Protein AF-A0A2T6MCE0-F1 (afdb_monomer)

Mean predicted aligned error: 8.36 Å

Structure (mmCIF, N/CA/C/O backbone):
data_AF-A0A2T6MCE0-F1
#
_entry.id   AF-A0A2T6MCE0-F1
#
loop_
_atom_site.group_PDB
_atom_site.id
_atom_site.type_symbol
_atom_site.label_atom_id
_atom_site.label_alt_id
_atom_site.label_comp_id
_atom_site.label_asym_id
_atom_site.label_entity_id
_atom_site.label_seq_id
_atom_site.pdbx_PDB_ins_code
_atom_site.Cartn_x
_atom_site.Cartn_y
_atom_site.Cartn_z
_atom_site.occupancy
_atom_site.B_iso_or_equiv
_atom_site.auth_seq_id
_atom_site.auth_comp_id
_atom_site.auth_asym_id
_atom_site.auth_atom_id
_atom_site.pdbx_PDB_model_num
ATOM 1 N N . MET A 1 1 ? -5.226 -22.718 -24.238 1.00 35.09 1 MET A N 1
ATOM 2 C CA . MET A 1 1 ? -4.477 -21.749 -25.067 1.00 35.09 1 MET A CA 1
ATOM 3 C C . MET A 1 1 ? -2.998 -21.924 -24.776 1.00 35.09 1 MET A C 1
ATOM 5 O O . MET A 1 1 ? -2.597 -21.683 -23.645 1.00 35.09 1 MET A O 1
ATOM 9 N N . GLN A 1 2 ? -2.206 -22.393 -25.744 1.00 38.69 2 GLN A N 1
ATOM 10 C CA . GLN A 1 2 ? -0.746 -22.316 -25.640 1.00 38.69 2 GLN A CA 1
ATOM 11 C C . GLN A 1 2 ? -0.359 -20.838 -25.587 1.00 38.69 2 GLN A C 1
ATOM 13 O O . GLN A 1 2 ? -0.791 -20.054 -26.432 1.00 38.69 2 GLN A O 1
ATOM 18 N N . ARG A 1 3 ? 0.395 -20.448 -24.558 1.00 55.00 3 ARG A N 1
ATOM 19 C CA . ARG A 1 3 ? 0.930 -19.091 -24.440 1.00 55.00 3 ARG A CA 1
ATOM 20 C C . ARG A 1 3 ? 1.970 -18.915 -25.546 1.00 55.00 3 ARG A C 1
ATOM 22 O O . ARG A 1 3 ? 2.993 -19.591 -25.532 1.00 55.00 3 ARG A O 1
ATOM 29 N N . GLN A 1 4 ? 1.655 -18.085 -26.535 1.00 57.06 4 GLN A N 1
ATOM 30 C CA . GLN A 1 4 ? 2.555 -17.753 -27.638 1.00 57.06 4 GLN A CA 1
ATOM 31 C C . GLN A 1 4 ? 3.656 -16.807 -27.133 1.00 57.06 4 GLN A C 1
ATOM 33 O O . GLN A 1 4 ? 3.380 -15.917 -26.331 1.00 57.06 4 GLN A O 1
ATOM 38 N N . GLY A 1 5 ? 4.893 -17.012 -27.583 1.00 62.31 5 GLY A N 1
ATOM 39 C CA . GLY A 1 5 ? 6.051 -16.184 -27.239 1.00 62.31 5 GLY A CA 1
ATOM 40 C C . GLY A 1 5 ? 7.370 -16.872 -27.612 1.00 62.31 5 GLY A C 1
ATOM 41 O O . GLY A 1 5 ? 7.374 -18.090 -27.817 1.00 62.31 5 GLY A O 1
ATOM 42 N N . PRO A 1 6 ? 8.481 -16.124 -27.731 1.00 68.12 6 PRO A N 1
ATOM 43 C CA . PRO A 1 6 ? 9.792 -16.712 -27.981 1.00 68.12 6 PRO A CA 1
ATOM 44 C C . PRO A 1 6 ? 10.207 -17.616 -26.813 1.00 68.12 6 PRO A C 1
ATOM 46 O O . PRO A 1 6 ? 9.872 -17.352 -25.657 1.00 68.12 6 PRO A O 1
ATOM 49 N N . ALA A 1 7 ? 10.952 -18.681 -27.113 1.00 81.69 7 ALA A N 1
ATOM 50 C CA . ALA A 1 7 ? 11.568 -19.495 -26.073 1.00 81.69 7 ALA A CA 1
ATOM 51 C C . ALA A 1 7 ? 12.566 -18.640 -25.280 1.00 81.69 7 ALA A C 1
ATOM 53 O O . ALA A 1 7 ? 13.385 -17.933 -25.867 1.00 81.69 7 ALA A O 1
ATOM 54 N N . CYS A 1 8 ? 12.490 -18.696 -23.953 1.00 87.12 8 CYS A N 1
ATOM 55 C CA . CYS A 1 8 ? 13.341 -17.906 -23.072 1.00 87.12 8 CYS A CA 1
ATOM 56 C C . CYS A 1 8 ? 13.794 -18.718 -21.859 1.00 87.12 8 CYS A C 1
ATOM 58 O O . CYS A 1 8 ? 13.099 -19.639 -21.432 1.00 87.12 8 CYS A O 1
ATOM 60 N N . ARG A 1 9 ? 14.958 -18.384 -21.295 1.00 92.44 9 ARG A N 1
ATOM 61 C CA . ARG A 1 9 ? 15.414 -18.934 -20.014 1.00 92.44 9 ARG A CA 1
ATOM 62 C C . ARG A 1 9 ? 15.293 -17.855 -18.949 1.00 92.44 9 ARG A C 1
ATOM 64 O O . ARG A 1 9 ? 15.846 -16.772 -19.106 1.00 92.44 9 ARG A O 1
ATOM 71 N N . VAL A 1 10 ? 14.581 -18.160 -17.873 1.00 94.25 10 VAL A N 1
ATOM 72 C CA . VAL A 1 10 ? 14.348 -17.253 -16.750 1.00 94.25 10 VAL A CA 1
ATOM 73 C C . VAL A 1 10 ? 15.002 -17.839 -15.507 1.00 94.25 10 VAL A C 1
ATOM 75 O O . VAL A 1 10 ? 14.704 -18.966 -15.121 1.00 94.25 10 VAL A O 1
ATOM 78 N N . THR A 1 11 ? 15.863 -17.067 -14.854 1.00 97.00 11 THR A N 1
ATOM 79 C CA . THR A 1 11 ? 16.417 -17.420 -13.543 1.00 97.00 11 THR A CA 1
ATOM 80 C C . THR A 1 11 ? 15.854 -16.468 -12.498 1.00 97.00 11 THR A C 1
ATOM 82 O O . THR A 1 11 ? 16.031 -15.256 -12.592 1.00 97.00 11 THR A O 1
ATOM 85 N N . LEU A 1 12 ? 15.169 -17.021 -11.501 1.00 96.69 12 LEU A N 1
ATOM 86 C CA . LEU A 1 12 ? 14.625 -16.296 -10.364 1.00 96.69 12 LEU A CA 1
ATOM 87 C C . LEU A 1 12 ? 15.572 -16.463 -9.174 1.00 96.69 12 LEU A C 1
ATOM 89 O O . LEU A 1 12 ? 15.866 -17.584 -8.757 1.00 96.69 12 LEU A O 1
ATOM 93 N N . LEU A 1 13 ? 16.025 -15.343 -8.616 1.00 96.50 13 LEU A N 1
ATOM 94 C CA . LEU A 1 13 ? 16.853 -15.301 -7.411 1.00 96.50 13 LEU A CA 1
ATOM 95 C C . LEU A 1 13 ? 16.008 -14.733 -6.265 1.00 96.50 13 LEU A C 1
ATOM 97 O O . LEU A 1 13 ? 15.599 -13.576 -6.308 1.00 96.50 13 LEU A O 1
ATOM 101 N N . GLU A 1 14 ? 15.721 -15.561 -5.263 1.00 93.50 14 GLU A N 1
ATOM 102 C CA . GLU A 1 14 ? 14.901 -15.217 -4.100 1.00 93.50 14 GLU A CA 1
ATOM 103 C C . GLU A 1 14 ? 15.750 -15.308 -2.828 1.00 93.50 14 GLU A C 1
ATOM 105 O O . GLU A 1 14 ? 16.283 -16.371 -2.494 1.00 93.50 14 GLU A O 1
ATOM 110 N N . ALA A 1 15 ? 15.853 -14.202 -2.090 1.00 91.50 15 ALA A N 1
ATOM 111 C CA . ALA A 1 15 ? 16.626 -14.137 -0.851 1.00 91.50 15 ALA A CA 1
ATOM 112 C C . ALA A 1 15 ? 16.003 -14.998 0.266 1.00 91.50 15 ALA A C 1
ATOM 114 O O . ALA A 1 15 ? 16.705 -15.555 1.113 1.00 91.50 15 ALA A O 1
ATOM 115 N N . GLY A 1 16 ? 14.678 -15.134 0.272 1.00 88.44 16 GLY A N 1
ATOM 116 C CA . GLY A 1 16 ? 13.922 -15.970 1.191 1.00 88.44 16 GLY A CA 1
ATOM 117 C C . GLY A 1 16 ? 13.887 -17.457 0.819 1.00 88.44 16 GLY A C 1
ATOM 118 O O . GLY A 1 16 ? 14.383 -17.911 -0.208 1.00 88.44 16 GLY A O 1
ATOM 119 N N . GLY A 1 17 ? 13.259 -18.245 1.695 1.00 88.44 17 GLY A N 1
ATOM 120 C CA . GLY A 1 17 ? 12.975 -19.670 1.457 1.00 88.44 17 GLY A CA 1
ATOM 121 C C . GLY A 1 17 ? 11.543 -19.954 0.991 1.00 88.44 17 GLY A C 1
ATOM 122 O O . GLY A 1 17 ? 11.166 -21.113 0.857 1.00 88.44 17 GLY A O 1
ATOM 123 N N . GLN A 1 18 ? 10.714 -18.919 0.829 1.00 87.25 18 GLN A N 1
ATOM 124 C CA . GLN A 1 18 ? 9.291 -19.030 0.493 1.00 87.25 18 GLN A CA 1
ATOM 125 C C . GLN A 1 18 ? 8.974 -18.106 -0.693 1.00 87.25 18 GLN A C 1
ATOM 127 O O . GLN A 1 18 ? 8.510 -16.985 -0.478 1.00 87.25 18 GLN A O 1
ATOM 132 N N . PRO A 1 19 ? 9.260 -18.549 -1.929 1.00 91.75 19 PRO A N 1
ATOM 133 C CA . PRO A 1 19 ? 9.075 -17.744 -3.132 1.00 91.75 19 PRO A CA 1
ATOM 134 C C . PRO A 1 19 ? 7.589 -17.444 -3.387 1.00 91.75 19 PRO A C 1
ATOM 136 O O . PRO A 1 19 ? 6.697 -18.169 -2.936 1.00 91.75 19 PRO A O 1
ATOM 139 N N . GLY A 1 20 ? 7.319 -16.372 -4.130 1.00 90.75 20 GLY A N 1
ATOM 140 C CA . GLY A 1 20 ? 5.986 -16.022 -4.635 1.00 90.75 20 GLY A CA 1
ATOM 141 C C . GLY A 1 20 ? 5.055 -15.332 -3.634 1.00 90.75 20 GLY A C 1
ATOM 142 O O . GLY A 1 20 ? 4.185 -14.584 -4.054 1.00 90.75 20 GLY A O 1
ATOM 143 N N . GLN A 1 21 ? 5.237 -15.512 -2.322 1.00 90.12 21 GLN A N 1
ATOM 144 C CA . GLN A 1 21 ? 4.346 -14.896 -1.325 1.00 90.12 21 GLN A CA 1
ATOM 145 C C . GLN A 1 21 ? 4.614 -13.397 -1.142 1.00 90.12 21 GLN A C 1
ATOM 147 O O . GLN A 1 21 ? 3.687 -12.625 -0.934 1.00 90.12 21 GLN A O 1
ATOM 152 N N . GLY A 1 22 ? 5.881 -12.980 -1.168 1.00 87.19 22 GLY A N 1
ATOM 153 C CA . GLY A 1 22 ? 6.286 -11.631 -0.773 1.00 87.19 22 GLY A CA 1
ATOM 154 C C . GLY A 1 22 ? 6.213 -11.381 0.744 1.00 87.19 22 GLY A C 1
ATOM 155 O O . GLY A 1 22 ? 5.575 -12.105 1.515 1.00 87.19 22 GLY A O 1
ATOM 156 N N . ILE A 1 23 ? 6.899 -10.331 1.201 1.00 83.75 23 ILE A N 1
ATOM 157 C CA . ILE A 1 23 ? 6.971 -9.952 2.625 1.00 83.75 23 ILE A CA 1
ATOM 158 C C . ILE A 1 23 ? 5.585 -9.616 3.222 1.00 83.75 23 ILE A C 1
ATOM 160 O O . ILE A 1 23 ? 5.308 -10.090 4.330 1.00 83.75 23 ILE A O 1
ATOM 164 N N . PRO A 1 24 ? 4.697 -8.862 2.533 1.00 84.19 24 PRO A N 1
ATOM 165 C CA . PRO A 1 24 ? 3.411 -8.446 3.098 1.00 84.19 24 PRO A CA 1
ATOM 166 C C . PRO A 1 24 ? 2.382 -9.564 3.249 1.00 84.19 24 PRO A C 1
ATOM 168 O O . PRO A 1 24 ? 1.471 -9.422 4.058 1.00 84.19 24 PRO A O 1
ATOM 171 N N . PHE A 1 25 ? 2.515 -10.667 2.508 1.00 90.44 25 PHE A N 1
ATOM 172 C CA . PHE A 1 25 ? 1.480 -11.704 2.425 1.00 90.44 25 PHE A CA 1
ATOM 173 C C . PHE A 1 25 ? 1.902 -13.050 3.012 1.00 90.44 25 PHE A C 1
ATOM 175 O O . PHE A 1 25 ? 1.093 -13.971 3.081 1.00 90.44 25 PHE A O 1
ATOM 182 N N . ASN A 1 26 ? 3.147 -13.194 3.467 1.00 87.00 26 ASN A N 1
ATOM 183 C CA . ASN A 1 26 ? 3.583 -14.458 4.050 1.00 87.00 26 ASN A CA 1
ATOM 184 C C . ASN A 1 26 ? 2.941 -14.723 5.427 1.00 87.00 26 ASN A C 1
ATOM 186 O O . ASN A 1 26 ? 2.604 -13.807 6.185 1.00 87.00 26 ASN A O 1
ATOM 190 N N . ALA A 1 27 ? 2.818 -16.004 5.778 1.00 84.69 27 ALA A N 1
ATOM 191 C CA . ALA A 1 27 ? 2.230 -16.440 7.048 1.00 84.69 27 ALA A CA 1
ATOM 192 C C . ALA A 1 27 ? 3.133 -16.191 8.274 1.00 84.69 27 ALA A C 1
ATOM 194 O O . ALA A 1 27 ? 2.668 -16.272 9.407 1.00 84.69 27 ALA A O 1
ATOM 195 N N . ARG A 1 28 ? 4.423 -15.871 8.083 1.00 82.94 28 ARG A N 1
ATOM 196 C CA . ARG A 1 28 ? 5.316 -15.497 9.199 1.00 82.94 28 ARG A CA 1
ATOM 197 C C . ARG A 1 28 ? 4.930 -14.137 9.770 1.00 82.94 28 ARG 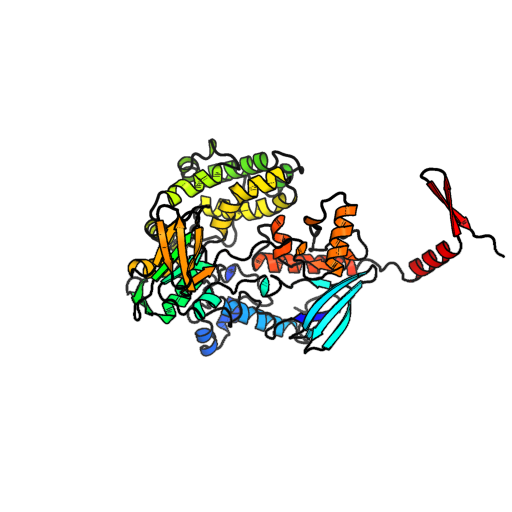A C 1
ATOM 199 O O . ARG A 1 28 ? 4.997 -13.930 10.978 1.00 82.94 28 ARG A O 1
ATOM 206 N N . ASN A 1 29 ? 4.484 -13.237 8.899 1.00 82.88 29 ASN A N 1
ATOM 207 C CA . ASN A 1 29 ? 4.130 -11.874 9.255 1.00 82.88 29 ASN A CA 1
ATOM 208 C C . ASN A 1 29 ? 2.627 -11.685 9.496 1.00 82.88 29 ASN A C 1
ATOM 210 O O . ASN A 1 29 ? 2.245 -10.739 10.177 1.00 82.88 29 ASN A O 1
ATOM 214 N N . ASN A 1 30 ? 1.770 -12.602 9.032 1.00 86.81 30 ASN A N 1
ATOM 215 C CA . ASN A 1 30 ? 0.317 -12.412 9.047 1.00 86.81 30 ASN A CA 1
ATOM 216 C C . ASN A 1 30 ? -0.453 -13.578 9.674 1.00 86.81 30 ASN A C 1
ATOM 218 O O . ASN A 1 30 ? -0.137 -14.737 9.421 1.00 86.81 30 ASN A O 1
ATOM 222 N N . GLY A 1 31 ? -1.497 -13.253 10.440 1.00 86.50 31 GLY A N 1
ATOM 223 C CA . GLY A 1 31 ? -2.489 -14.202 10.941 1.00 86.50 31 GLY A CA 1
ATOM 224 C C . GLY A 1 31 ? -3.695 -14.298 10.001 1.00 86.50 31 GLY A C 1
ATOM 225 O O . GLY A 1 31 ? -3.914 -13.415 9.173 1.00 86.50 31 GLY A O 1
ATOM 226 N N . ALA A 1 32 ? -4.496 -15.362 10.127 1.00 90.56 32 ALA A N 1
ATOM 227 C CA . ALA A 1 32 ? -5.672 -15.594 9.270 1.00 90.56 32 ALA A CA 1
ATOM 228 C C . ALA A 1 32 ? -6.774 -14.531 9.447 1.00 90.56 32 ALA A C 1
ATOM 230 O O . ALA A 1 32 ? -7.700 -14.440 8.652 1.00 90.56 32 ALA A O 1
ATOM 231 N N . HIS A 1 33 ? -6.670 -13.715 10.494 1.00 91.88 33 HIS A N 1
ATOM 232 C CA . HIS A 1 33 ? -7.585 -12.624 10.797 1.00 91.88 33 HIS A CA 1
ATOM 233 C C . HIS A 1 33 ? -7.156 -11.280 10.178 1.00 91.88 33 HIS A C 1
ATOM 235 O O . HIS A 1 33 ? -7.951 -10.342 10.213 1.00 91.88 33 HIS A O 1
ATOM 241 N N . LEU A 1 34 ? -5.944 -11.164 9.616 1.00 93.69 34 LEU A N 1
ATOM 242 C CA . LEU A 1 34 ? -5.432 -9.922 9.025 1.00 93.69 34 LEU A CA 1
ATOM 243 C C . LEU A 1 34 ? -5.820 -9.831 7.550 1.00 93.69 34 LEU A C 1
ATOM 245 O O . LEU A 1 34 ? -5.324 -10.594 6.717 1.00 93.69 34 LEU A O 1
ATOM 249 N N . LEU A 1 35 ? -6.720 -8.902 7.237 1.00 94.88 35 LEU A N 1
ATOM 250 C CA . LEU A 1 35 ? -7.297 -8.735 5.906 1.00 94.88 35 LEU A CA 1
ATOM 251 C C . LEU A 1 35 ? -6.397 -7.886 5.003 1.00 94.88 35 LEU A C 1
ATOM 253 O O . LEU A 1 35 ? -5.731 -6.951 5.451 1.00 94.88 35 LEU A O 1
ATOM 257 N N . ALA A 1 36 ? -6.383 -8.203 3.713 1.00 93.31 36 ALA A N 1
ATOM 258 C CA . ALA A 1 36 ? -5.883 -7.283 2.702 1.00 93.31 36 ALA A CA 1
ATOM 259 C C . ALA A 1 36 ? -6.937 -6.199 2.418 1.00 93.31 36 ALA A C 1
ATOM 261 O O . ALA A 1 36 ? -8.131 -6.450 2.552 1.00 93.31 36 ALA A O 1
ATOM 262 N N . ASN A 1 37 ? -6.508 -5.005 2.012 1.00 91.19 37 ASN A N 1
ATOM 263 C CA . ASN A 1 37 ? -7.374 -3.942 1.486 1.00 91.19 37 ASN A CA 1
ATOM 264 C C . ASN A 1 37 ? -7.508 -4.045 -0.039 1.00 91.19 37 ASN A C 1
ATOM 266 O O . ASN A 1 37 ? -7.235 -3.091 -0.757 1.00 91.19 37 ASN A O 1
ATOM 270 N N . ILE A 1 38 ? -7.849 -5.233 -0.527 1.00 90.69 38 ILE A N 1
ATOM 271 C CA . ILE A 1 38 ? -8.197 -5.461 -1.928 1.00 90.69 38 ILE A CA 1
ATOM 272 C C . ILE A 1 38 ? -9.208 -6.603 -1.985 1.00 90.69 38 ILE A C 1
ATOM 274 O O . ILE A 1 38 ? -8.984 -7.662 -1.381 1.00 90.69 38 ILE A O 1
ATOM 278 N N . ALA A 1 39 ? -10.334 -6.378 -2.653 1.00 91.81 39 ALA A N 1
ATOM 279 C CA . ALA A 1 39 ? -11.349 -7.398 -2.838 1.00 91.81 39 ALA A CA 1
ATOM 280 C C . ALA A 1 39 ? -10.941 -8.385 -3.942 1.00 91.81 39 ALA A C 1
ATOM 282 O O . ALA A 1 39 ? -10.122 -8.090 -4.816 1.00 91.81 39 ALA A O 1
ATOM 283 N N . GLY A 1 40 ? -11.527 -9.583 -3.915 1.00 92.31 40 GLY A N 1
ATOM 284 C CA . GLY A 1 40 ? -11.206 -10.649 -4.870 1.00 92.31 40 GLY A CA 1
ATOM 285 C C . GLY A 1 40 ? -11.347 -10.242 -6.344 1.00 92.31 40 GLY A C 1
ATOM 286 O O . GLY A 1 40 ? -10.505 -10.617 -7.159 1.00 92.31 40 GLY A O 1
ATOM 287 N N . PHE A 1 41 ? -12.368 -9.446 -6.676 1.00 91.75 41 PHE A N 1
ATOM 288 C CA . PHE A 1 41 ? -12.667 -8.991 -8.038 1.00 91.75 41 PHE A CA 1
ATOM 289 C C . PHE A 1 41 ? -11.681 -7.946 -8.568 1.00 91.75 41 PHE A C 1
ATOM 291 O O . PHE A 1 41 ? -11.495 -7.845 -9.778 1.00 91.75 41 PHE A O 1
ATOM 298 N N . GLU A 1 42 ? -11.042 -7.186 -7.677 1.00 90.69 42 GLU A N 1
ATOM 299 C CA . GLU A 1 42 ? -10.059 -6.162 -8.040 1.00 90.69 42 GLU A CA 1
ATOM 300 C C . GLU A 1 42 ? -8.703 -6.784 -8.389 1.00 90.69 42 GLU A C 1
ATOM 302 O O . GLU A 1 42 ? -7.895 -6.185 -9.102 1.00 90.69 42 GLU A O 1
ATOM 307 N N . LEU A 1 43 ? -8.428 -7.991 -7.882 1.00 92.62 43 LEU A N 1
ATOM 308 C CA . LEU A 1 43 ? -7.131 -8.627 -8.042 1.00 92.62 43 LEU A CA 1
ATOM 309 C C . LEU A 1 43 ? -6.935 -9.150 -9.476 1.00 92.62 43 LEU A C 1
ATOM 311 O O . LEU A 1 43 ? -7.663 -10.054 -9.901 1.00 92.62 43 LEU A O 1
ATOM 315 N N . PRO A 1 44 ? -5.903 -8.690 -10.214 1.00 93.50 44 PRO A N 1
ATOM 316 C CA . PRO A 1 44 ? -5.631 -9.223 -11.540 1.00 93.50 44 PRO A CA 1
ATOM 317 C C . PRO A 1 44 ? -5.303 -10.722 -11.476 1.00 93.50 44 PRO A C 1
ATOM 319 O O . PRO A 1 44 ? -4.435 -11.125 -10.693 1.00 93.50 44 PRO A O 1
ATOM 322 N N . PRO A 1 45 ? -5.936 -11.562 -12.314 1.00 94.12 45 PRO A N 1
ATOM 323 C CA . PRO A 1 45 ? -5.694 -12.994 -12.287 1.00 94.12 45 PRO A CA 1
ATOM 324 C C . PRO A 1 45 ? -4.302 -13.339 -12.822 1.00 94.12 45 PRO A C 1
ATOM 326 O O . PRO A 1 45 ? -3.881 -12.876 -13.884 1.00 94.12 45 PRO A O 1
ATOM 329 N N . VAL A 1 46 ? -3.621 -14.247 -12.130 1.00 92.94 46 VAL A N 1
ATOM 330 C CA . VAL A 1 46 ? -2.417 -14.933 -12.603 1.00 92.94 46 VAL A CA 1
ATOM 331 C C . VAL A 1 46 ? -2.814 -16.358 -12.981 1.00 92.94 46 VAL A C 1
ATOM 333 O O . VAL A 1 46 ? -2.817 -17.265 -12.157 1.00 92.94 46 VAL A O 1
ATOM 336 N N . GLY A 1 47 ? -3.220 -16.553 -14.237 1.00 90.69 47 GLY A N 1
ATOM 337 C CA . GLY A 1 47 ? -3.728 -17.834 -14.748 1.00 90.69 47 GLY A CA 1
ATOM 338 C C . GLY A 1 47 ? -5.178 -18.147 -14.350 1.00 90.69 47 GLY A C 1
ATOM 339 O O .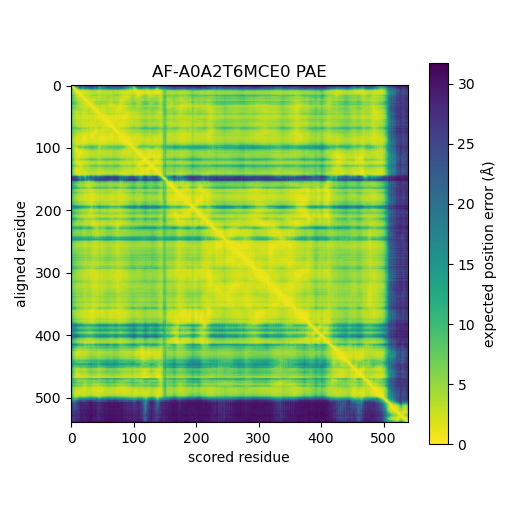 GLY A 1 47 ? -5.981 -18.456 -15.222 1.00 90.69 47 GLY A O 1
ATOM 340 N N . GLU A 1 48 ? -5.524 -18.028 -13.067 1.00 94.69 48 GLU A N 1
ATOM 341 C CA . GLU A 1 48 ? -6.897 -18.117 -12.534 1.00 94.69 48 GLU A CA 1
ATOM 342 C C . GLU A 1 48 ? -7.183 -16.949 -11.573 1.00 94.69 48 GLU A C 1
ATOM 344 O O . GLU A 1 48 ? -6.248 -16.306 -11.095 1.00 94.69 48 GLU A O 1
ATOM 349 N N . THR A 1 49 ? -8.452 -16.670 -11.256 1.00 96.12 49 THR A N 1
ATOM 350 C CA . THR A 1 49 ? -8.819 -15.651 -10.250 1.00 96.12 49 THR A CA 1
ATOM 351 C C . THR A 1 49 ? -8.549 -16.139 -8.822 1.00 96.12 49 THR A C 1
ATOM 353 O O . THR A 1 49 ? -8.498 -17.348 -8.569 1.00 96.12 49 THR A O 1
ATOM 356 N N . LEU A 1 50 ? -8.418 -15.211 -7.863 1.00 96.31 50 LEU A N 1
ATOM 357 C CA . LEU A 1 50 ? -8.264 -15.552 -6.442 1.00 96.31 50 LEU A CA 1
ATOM 358 C C . LEU A 1 50 ? -9.449 -16.379 -5.926 1.00 96.31 50 LEU A C 1
ATOM 360 O O . LEU A 1 50 ? -9.244 -17.384 -5.251 1.00 96.31 50 LEU A O 1
ATOM 364 N N . ASN A 1 51 ? -10.678 -15.998 -6.278 1.00 96.62 51 ASN A N 1
ATOM 365 C CA . ASN A 1 51 ? -11.887 -16.721 -5.882 1.00 96.62 51 ASN A CA 1
ATOM 366 C C . ASN A 1 51 ? -11.937 -18.136 -6.467 1.00 96.62 51 ASN A C 1
ATOM 368 O O . ASN A 1 51 ? -12.202 -19.088 -5.735 1.00 96.62 51 ASN A O 1
ATOM 372 N N . ALA A 1 52 ? -11.622 -18.308 -7.758 1.00 97.00 52 ALA A N 1
ATOM 373 C CA . ALA A 1 52 ? -11.560 -19.633 -8.379 1.00 97.00 52 ALA A CA 1
ATOM 374 C C . ALA A 1 52 ? -10.520 -20.523 -7.684 1.00 97.00 52 ALA A C 1
ATOM 376 O O . ALA A 1 52 ? -10.815 -21.670 -7.334 1.00 97.00 52 ALA A O 1
ATOM 377 N N . TRP A 1 53 ? -9.341 -19.961 -7.394 1.00 97.38 53 TRP A N 1
ATOM 378 C CA . TRP A 1 53 ? -8.322 -20.633 -6.598 1.00 97.38 53 TRP A CA 1
ATOM 379 C C . TRP A 1 53 ? -8.838 -20.987 -5.200 1.00 97.38 53 TRP A C 1
ATOM 381 O O . TRP A 1 53 ? -8.653 -22.120 -4.766 1.00 97.38 53 TRP A O 1
ATOM 391 N N . ALA A 1 54 ? -9.495 -20.069 -4.493 1.00 97.06 54 ALA A N 1
ATOM 392 C CA . ALA A 1 54 ? -9.961 -20.284 -3.127 1.00 97.06 54 ALA A CA 1
ATOM 393 C C . ALA A 1 54 ? -11.041 -21.376 -3.053 1.00 97.06 54 ALA A C 1
ATOM 395 O O . ALA A 1 54 ? -10.974 -22.256 -2.190 1.00 97.06 54 ALA A O 1
ATOM 396 N N . MET A 1 55 ? -11.992 -21.372 -3.994 1.00 96.44 55 MET A N 1
ATOM 397 C CA . MET A 1 55 ? -13.093 -22.340 -4.054 1.00 96.44 55 MET A CA 1
ATOM 398 C C . MET A 1 55 ? -12.609 -23.780 -4.243 1.00 96.44 55 MET A C 1
ATOM 400 O O . MET A 1 55 ? -13.170 -24.688 -3.638 1.00 96.44 55 MET A O 1
ATOM 404 N N . ARG A 1 56 ? -11.545 -24.004 -5.025 1.00 96.12 56 ARG A N 1
ATOM 405 C CA . ARG A 1 56 ? -10.995 -25.355 -5.248 1.00 96.12 56 ARG A CA 1
ATOM 406 C C . ARG A 1 56 ? -1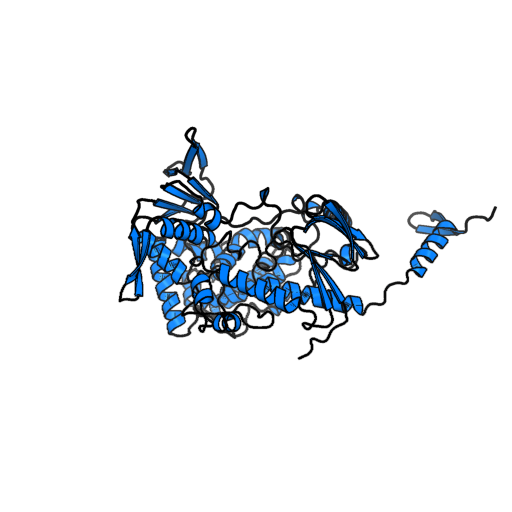0.084 -25.864 -4.124 1.00 96.12 56 ARG A C 1
ATOM 408 O O . ARG A 1 56 ? -9.593 -26.989 -4.213 1.00 96.12 56 ARG A O 1
ATOM 415 N N . GLN A 1 57 ? -9.782 -25.051 -3.108 1.00 97.06 57 GLN A N 1
ATOM 416 C CA . GLN A 1 57 ? -8.979 -25.510 -1.972 1.00 97.06 57 GLN A CA 1
ATOM 417 C C . GLN A 1 57 ? -9.775 -26.481 -1.098 1.00 97.06 57 GLN A C 1
ATOM 419 O O . GLN A 1 57 ? -10.993 -26.385 -0.986 1.00 97.06 57 GLN A O 1
ATOM 424 N N . SER A 1 58 ? -9.079 -27.399 -0.424 1.00 96.75 58 SER A N 1
ATOM 425 C CA . SER A 1 58 ? -9.737 -28.294 0.530 1.00 96.75 58 SER A CA 1
ATOM 426 C C . SER A 1 58 ? -10.370 -27.499 1.684 1.00 96.75 58 SER A C 1
ATOM 428 O O . SER A 1 58 ? -9.799 -26.480 2.091 1.00 96.75 58 SER A O 1
ATOM 430 N N . PRO A 1 59 ? -11.473 -27.978 2.294 1.00 95.94 59 PRO A N 1
ATOM 431 C CA . PRO A 1 59 ? -12.106 -27.295 3.427 1.00 95.94 59 PRO A CA 1
ATOM 432 C C . PRO A 1 59 ? -11.124 -26.973 4.564 1.00 95.94 59 PRO A C 1
ATOM 434 O O . PRO A 1 59 ? -11.145 -25.885 5.134 1.00 95.94 59 PRO A O 1
ATOM 437 N N . ARG A 1 60 ? -10.177 -27.884 4.836 1.00 96.44 60 ARG A N 1
ATOM 438 C CA . ARG A 1 60 ? -9.109 -27.672 5.824 1.00 96.44 60 ARG A CA 1
ATOM 439 C C . ARG A 1 60 ? -8.192 -26.500 5.456 1.00 96.44 60 ARG A C 1
ATOM 441 O O . ARG A 1 60 ? -7.838 -25.717 6.334 1.00 96.44 60 ARG A O 1
ATOM 448 N N . ARG A 1 61 ? -7.785 -26.378 4.186 1.00 95.69 61 ARG A N 1
ATOM 449 C CA . ARG A 1 61 ? -6.926 -25.273 3.728 1.00 95.69 61 ARG A CA 1
ATOM 450 C C . ARG A 1 61 ? -7.702 -23.956 3.697 1.00 95.69 61 ARG A C 1
ATOM 452 O O . ARG A 1 61 ? -7.143 -22.938 4.084 1.00 95.69 61 ARG A O 1
ATOM 459 N N . GLN A 1 62 ? -8.985 -23.983 3.329 1.00 95.69 62 GLN A N 1
ATOM 460 C CA . GLN A 1 62 ? -9.851 -22.804 3.401 1.00 95.69 62 GLN A CA 1
ATOM 461 C C . GLN A 1 62 ? -9.976 -22.272 4.833 1.00 95.69 62 GLN A C 1
ATOM 463 O O . GLN A 1 62 ? -9.808 -21.075 5.056 1.00 95.69 62 GLN A O 1
ATOM 468 N N . ALA A 1 63 ? -10.203 -23.156 5.809 1.00 94.31 63 ALA A N 1
ATOM 469 C CA . ALA A 1 63 ? -10.259 -22.784 7.221 1.00 94.31 63 ALA A CA 1
ATOM 470 C C . ALA A 1 63 ? -8.918 -22.218 7.720 1.00 94.31 63 ALA A C 1
ATOM 472 O O . ALA A 1 63 ? -8.893 -21.156 8.335 1.00 94.31 63 ALA A O 1
ATOM 473 N N . ALA A 1 64 ? -7.797 -22.875 7.398 1.00 94.25 64 ALA A N 1
ATOM 474 C CA . ALA A 1 64 ? -6.464 -22.422 7.807 1.00 94.25 64 ALA A CA 1
ATOM 475 C C . ALA A 1 64 ? -6.088 -21.041 7.242 1.00 94.25 64 ALA A C 1
ATOM 477 O O . ALA A 1 64 ? -5.366 -20.291 7.892 1.00 94.25 64 ALA A O 1
ATOM 478 N N . LEU A 1 65 ? -6.575 -20.712 6.043 1.00 94.19 65 LEU A N 1
ATOM 479 C CA . LEU A 1 65 ? -6.334 -19.427 5.385 1.00 94.19 65 LEU A CA 1
ATOM 480 C C . LEU A 1 65 ? -7.361 -18.348 5.746 1.00 94.19 65 LEU A C 1
ATOM 482 O O . LEU A 1 65 ? -7.204 -17.217 5.300 1.00 94.19 65 LEU A O 1
ATOM 486 N N . GLY A 1 66 ? -8.409 -18.686 6.506 1.00 93.25 66 GLY A N 1
ATOM 487 C CA . GLY A 1 66 ? -9.492 -17.762 6.846 1.00 93.25 66 GLY A CA 1
ATOM 488 C C . GLY A 1 66 ? -10.406 -17.398 5.670 1.00 93.25 66 GLY A C 1
ATOM 489 O O . GLY A 1 66 ? -10.977 -16.317 5.667 1.00 93.25 66 GLY A O 1
ATOM 490 N N . VAL A 1 67 ? -10.538 -18.277 4.667 1.00 94.69 67 VAL A N 1
ATOM 491 C CA . VAL A 1 67 ? -11.368 -18.042 3.461 1.00 94.69 67 VAL A CA 1
ATOM 492 C C . VAL A 1 67 ? -12.628 -18.912 3.409 1.00 94.69 67 VAL A C 1
ATOM 494 O O . VAL A 1 67 ? -13.403 -18.847 2.450 1.00 94.69 67 VAL A O 1
ATOM 497 N N . ALA A 1 68 ? -12.838 -19.752 4.425 1.00 92.50 68 ALA A N 1
ATOM 498 C CA . ALA A 1 68 ? -14.041 -20.566 4.547 1.00 92.50 68 ALA A CA 1
ATOM 499 C C . ALA A 1 68 ? -15.290 -19.669 4.588 1.00 92.50 68 ALA A C 1
ATOM 501 O O . ALA A 1 68 ? -15.325 -18.676 5.308 1.00 92.50 68 ALA A O 1
ATOM 502 N N . GLY A 1 69 ? -16.305 -20.005 3.790 1.00 89.19 69 GLY A N 1
ATOM 503 C CA . GLY A 1 69 ? -17.562 -19.250 3.724 1.00 89.19 69 GLY A CA 1
ATOM 504 C C . GLY A 1 69 ? -17.532 -17.978 2.869 1.00 89.19 69 GLY A C 1
ATOM 505 O O . GLY A 1 69 ? -18.598 -17.508 2.503 1.00 89.19 69 GLY A O 1
ATOM 506 N N . MET A 1 70 ? -16.361 -17.466 2.472 1.00 92.12 70 MET A N 1
ATOM 507 C CA . MET A 1 70 ? -16.247 -16.250 1.640 1.00 92.12 70 MET A CA 1
ATOM 508 C C . MET A 1 70 ? -15.613 -16.480 0.263 1.00 92.12 70 MET A C 1
ATOM 510 O O . MET A 1 70 ? -15.651 -15.600 -0.586 1.00 92.12 70 MET A O 1
ATOM 514 N N . ALA A 1 71 ? -15.063 -17.670 -0.001 1.00 92.69 71 ALA A N 1
ATOM 515 C CA . ALA A 1 71 ? -14.364 -17.970 -1.256 1.00 92.69 71 ALA A CA 1
ATOM 516 C C . ALA A 1 71 ? -15.187 -17.694 -2.535 1.00 92.69 71 ALA A C 1
ATOM 518 O O . ALA A 1 71 ? -14.614 -17.377 -3.577 1.00 92.69 71 ALA A O 1
ATOM 519 N N . HIS A 1 72 ? -16.513 -17.819 -2.455 1.00 94.38 72 HIS A N 1
ATOM 520 C CA . HIS A 1 72 ? -17.437 -17.623 -3.574 1.00 94.38 72 HIS A CA 1
ATOM 521 C C . HIS A 1 72 ? -17.808 -16.154 -3.818 1.00 94.38 72 HIS A C 1
ATOM 523 O O . HIS A 1 72 ? -18.308 -15.841 -4.893 1.00 94.38 72 HIS A O 1
ATOM 529 N N . ASP A 1 73 ? -17.577 -15.271 -2.844 1.00 94.75 73 ASP A N 1
ATOM 530 C CA . ASP A 1 73 ? -17.925 -13.859 -2.947 1.00 94.75 73 ASP A CA 1
ATOM 531 C C . ASP A 1 73 ? -16.770 -13.083 -3.607 1.00 94.75 73 ASP A C 1
ATOM 533 O O . ASP A 1 73 ? -15.699 -12.932 -3.006 1.00 94.75 73 ASP A O 1
ATOM 537 N N . PRO A 1 74 ? -16.941 -12.583 -4.844 1.00 92.88 74 PRO A N 1
ATOM 538 C CA . PRO A 1 74 ? -15.900 -11.825 -5.529 1.00 92.88 74 PRO A CA 1
ATOM 539 C C . PRO A 1 74 ? -15.581 -10.498 -4.822 1.00 92.88 74 PRO A C 1
ATOM 541 O O . PRO A 1 74 ? -14.481 -9.980 -4.984 1.00 92.88 74 PRO A O 1
ATOM 544 N N . ARG A 1 75 ? -16.491 -9.954 -4.006 1.00 93.44 75 ARG A N 1
ATOM 545 C CA . ARG A 1 75 ? -16.293 -8.702 -3.259 1.00 93.44 75 ARG A CA 1
ATOM 546 C C . ARG A 1 75 ? -15.734 -8.917 -1.854 1.00 93.44 75 ARG A C 1
ATOM 548 O O . ARG A 1 75 ? -15.465 -7.944 -1.153 1.00 93.44 75 ARG A O 1
ATOM 555 N N . ALA A 1 76 ? -15.496 -10.165 -1.452 1.00 93.31 76 ALA A N 1
ATOM 556 C CA . ALA A 1 76 ? -14.873 -10.454 -0.172 1.00 93.31 76 ALA A CA 1
ATOM 557 C C . ALA A 1 76 ? -13.425 -9.949 -0.124 1.00 93.31 76 ALA A C 1
ATOM 559 O O . ALA A 1 76 ? -12.650 -10.090 -1.075 1.00 93.31 76 ALA A O 1
ATOM 560 N N . PHE A 1 77 ? -13.050 -9.423 1.040 1.00 95.00 77 PHE A N 1
ATOM 561 C CA . PHE A 1 77 ? -11.673 -9.091 1.381 1.00 95.00 77 PHE A CA 1
ATOM 562 C C . PHE A 1 77 ? -11.003 -10.305 2.014 1.00 95.00 77 PHE A C 1
ATOM 564 O O . PHE A 1 77 ? -11.400 -10.765 3.085 1.00 95.00 77 PHE A O 1
ATOM 571 N N . PHE A 1 78 ? -9.976 -10.826 1.351 1.00 95.31 78 PHE A N 1
ATOM 572 C CA . PHE A 1 78 ? -9.301 -12.048 1.775 1.00 95.31 78 PHE A CA 1
ATOM 573 C C . PHE A 1 78 ? -8.195 -11.747 2.799 1.00 95.31 78 PHE A C 1
ATOM 575 O O . PHE A 1 78 ? -7.546 -10.695 2.729 1.00 95.31 78 PHE A O 1
ATOM 582 N N . PRO A 1 79 ? -7.905 -12.675 3.730 1.00 95.50 79 PRO A N 1
ATOM 583 C CA . PRO A 1 79 ? -6.727 -12.572 4.579 1.00 95.50 79 PRO A CA 1
ATOM 584 C C . PRO A 1 79 ? -5.439 -12.483 3.760 1.00 95.50 79 PRO A C 1
ATOM 586 O O . PRO A 1 79 ? -5.280 -13.174 2.752 1.00 95.50 79 PRO A O 1
ATOM 589 N N . ARG A 1 80 ? -4.462 -11.695 4.218 1.00 94.25 80 ARG A N 1
ATOM 590 C CA . ARG A 1 80 ? -3.181 -11.515 3.509 1.00 94.25 80 ARG A CA 1
ATOM 591 C C . ARG A 1 80 ? -2.464 -12.835 3.239 1.00 94.25 80 ARG A C 1
ATOM 593 O O . ARG A 1 80 ? -1.903 -13.012 2.165 1.00 94.25 80 ARG A O 1
ATOM 600 N N . MET A 1 81 ? -2.539 -13.790 4.167 1.00 93.56 81 MET A N 1
ATOM 601 C CA . MET A 1 81 ? -1.952 -15.119 3.959 1.00 93.56 81 MET A CA 1
ATOM 602 C C . MET A 1 81 ? -2.601 -15.911 2.817 1.00 93.56 81 MET A C 1
ATOM 604 O O . MET A 1 81 ? -1.929 -16.729 2.191 1.00 93.56 81 MET A O 1
ATOM 608 N N . ALA A 1 82 ? -3.881 -15.666 2.518 1.00 95.50 82 ALA A N 1
ATOM 609 C CA . ALA A 1 82 ? -4.559 -16.289 1.389 1.00 95.50 82 ALA A CA 1
ATOM 610 C C . ALA A 1 82 ? -4.005 -15.760 0.062 1.00 95.50 82 ALA A C 1
ATOM 612 O O . ALA A 1 82 ? -3.735 -16.558 -0.830 1.00 95.50 82 ALA A O 1
ATOM 613 N N . LEU A 1 83 ? -3.739 -14.452 -0.034 1.00 96.06 83 LEU A N 1
ATOM 614 C CA . LEU A 1 83 ? -3.069 -13.848 -1.193 1.00 96.06 83 LEU A CA 1
ATOM 615 C C . LEU A 1 83 ? -1.659 -14.424 -1.378 1.00 96.06 83 LEU A C 1
ATOM 617 O O . LEU A 1 83 ? -1.290 -14.807 -2.485 1.00 96.06 83 LEU A O 1
ATOM 621 N N . GLY A 1 84 ? -0.886 -14.551 -0.295 1.00 95.44 84 GLY A N 1
ATOM 622 C CA . GLY A 1 84 ? 0.456 -15.136 -0.352 1.00 95.44 84 GLY A CA 1
ATOM 623 C C . GLY A 1 84 ? 0.429 -16.585 -0.841 1.00 95.44 84 GLY A C 1
ATOM 624 O O . GLY A 1 84 ? 1.177 -16.956 -1.744 1.00 95.44 84 GLY A O 1
ATOM 625 N N . ALA A 1 85 ? -0.475 -17.401 -0.293 1.00 96.00 85 ALA A N 1
ATOM 626 C CA . ALA A 1 85 ? -0.665 -18.783 -0.726 1.00 96.00 85 ALA A CA 1
ATOM 627 C C . ALA A 1 85 ? -1.141 -18.885 -2.186 1.00 96.00 85 ALA A C 1
ATOM 629 O O . ALA A 1 85 ? -0.673 -19.762 -2.910 1.00 96.00 85 ALA A O 1
ATOM 630 N N . TYR A 1 86 ? -2.019 -17.981 -2.629 1.00 97.00 86 TYR A N 1
ATOM 631 C CA . TYR A 1 86 ? -2.442 -17.881 -4.023 1.00 97.00 86 TYR A CA 1
ATOM 632 C C . TYR A 1 86 ? -1.248 -17.629 -4.947 1.00 97.00 86 TYR A C 1
ATOM 634 O O . TYR A 1 86 ? -1.023 -18.415 -5.866 1.00 97.00 86 TYR A O 1
ATOM 642 N N . TYR A 1 87 ? -0.438 -16.600 -4.684 1.00 96.56 87 TYR A N 1
ATOM 643 C CA . TYR A 1 87 ? 0.705 -16.274 -5.539 1.00 96.56 87 TYR A CA 1
ATOM 644 C C . TYR A 1 87 ? 1.798 -17.343 -5.530 1.00 96.56 87 TYR A C 1
ATOM 646 O O . TYR A 1 87 ? 2.378 -17.619 -6.578 1.00 96.56 87 TYR A O 1
ATOM 654 N N . ALA A 1 88 ? 2.048 -17.995 -4.392 1.00 95.75 88 ALA A N 1
ATOM 655 C CA . ALA A 1 88 ? 2.968 -19.128 -4.330 1.00 95.75 88 ALA A CA 1
ATOM 656 C C . ALA A 1 88 ? 2.485 -20.310 -5.191 1.00 95.75 88 ALA A C 1
ATOM 658 O O . ALA A 1 88 ? 3.265 -20.864 -5.967 1.00 95.75 88 ALA A O 1
ATOM 659 N N . ASP A 1 89 ? 1.196 -20.660 -5.110 1.00 96.31 89 ASP A N 1
ATOM 660 C CA . ASP A 1 89 ? 0.604 -21.714 -5.941 1.00 96.31 89 ASP A CA 1
ATOM 661 C C . ASP A 1 89 ? 0.650 -21.340 -7.438 1.00 96.31 89 ASP A C 1
ATOM 663 O O . ASP A 1 89 ? 0.952 -22.195 -8.274 1.00 96.31 89 ASP A O 1
ATOM 667 N N . GLN A 1 90 ? 0.379 -20.075 -7.798 1.00 96.00 90 GLN A N 1
ATOM 668 C CA . GLN A 1 90 ? 0.457 -19.631 -9.196 1.00 96.00 90 GLN A CA 1
ATOM 669 C C . GLN A 1 90 ? 1.893 -19.609 -9.716 1.00 96.00 90 GLN A C 1
ATOM 671 O O . GLN A 1 90 ? 2.125 -20.049 -10.838 1.00 96.00 90 GLN A O 1
ATOM 676 N N . LEU A 1 91 ? 2.868 -19.168 -8.917 1.00 95.38 91 LEU A N 1
ATOM 677 C CA . LEU A 1 91 ? 4.278 -19.230 -9.299 1.00 95.38 91 LEU A CA 1
ATOM 678 C C . LEU A 1 91 ? 4.698 -20.675 -9.588 1.00 95.38 91 LEU A C 1
ATOM 680 O O . LEU A 1 91 ? 5.277 -20.939 -10.638 1.00 95.38 91 LEU A O 1
ATOM 684 N N . GLY A 1 92 ? 4.334 -21.618 -8.712 1.00 94.19 92 GLY A N 1
ATOM 685 C CA . GLY A 1 92 ? 4.613 -23.040 -8.926 1.00 94.19 92 GLY A CA 1
ATOM 686 C C . GLY A 1 92 ? 4.032 -23.565 -10.242 1.00 94.19 92 GLY A C 1
ATOM 687 O O . GLY A 1 92 ? 4.709 -24.279 -10.975 1.00 94.19 92 GLY A O 1
ATOM 688 N N . ARG A 1 93 ? 2.808 -23.151 -10.593 1.00 93.75 93 ARG A N 1
ATOM 689 C CA . ARG A 1 93 ? 2.181 -23.495 -11.881 1.00 93.75 93 ARG A CA 1
ATOM 690 C C . ARG A 1 93 ? 2.884 -22.871 -13.078 1.00 93.75 93 ARG A C 1
ATOM 692 O O . ARG A 1 93 ? 2.988 -23.515 -14.111 1.00 93.75 93 ARG A O 1
ATOM 699 N N . LEU A 1 94 ? 3.336 -21.625 -12.958 1.00 92.38 94 LEU A N 1
ATOM 700 C CA . LEU A 1 94 ? 4.040 -20.906 -14.025 1.00 92.38 94 LEU A CA 1
ATOM 701 C C . LEU A 1 94 ? 5.442 -21.454 -14.290 1.00 92.38 94 LEU A C 1
ATOM 703 O O . LEU A 1 94 ? 5.957 -21.290 -15.390 1.00 92.38 94 LEU A O 1
ATOM 707 N N . MET A 1 95 ? 6.048 -22.079 -13.286 1.00 92.06 95 MET A N 1
ATOM 708 C CA . MET A 1 95 ? 7.363 -22.701 -13.381 1.00 92.06 95 MET A CA 1
ATOM 709 C C . MET A 1 95 ? 7.331 -24.138 -13.911 1.00 92.06 95 MET A C 1
ATOM 711 O O . MET A 1 95 ? 8.389 -24.704 -14.183 1.00 92.06 95 MET A O 1
ATOM 715 N N . ALA A 1 96 ? 6.148 -24.746 -14.031 1.00 91.50 96 ALA A N 1
ATOM 716 C CA . ALA A 1 96 ? 6.027 -26.101 -14.548 1.00 91.50 96 ALA A CA 1
ATOM 717 C C . ALA A 1 96 ? 6.499 -26.161 -16.019 1.00 91.50 96 ALA A C 1
ATOM 719 O O . ALA A 1 96 ? 6.194 -25.239 -16.780 1.00 91.50 96 ALA A O 1
ATOM 720 N N . PRO A 1 97 ? 7.216 -27.217 -16.453 1.00 85.12 97 PRO A N 1
ATOM 721 C CA . PRO A 1 97 ? 7.731 -27.333 -17.825 1.00 85.12 97 PRO A CA 1
ATOM 722 C C . PRO A 1 97 ? 6.664 -27.168 -18.919 1.00 85.12 97 PRO A C 1
ATOM 724 O O . PRO A 1 97 ? 6.946 -26.688 -20.011 1.00 85.12 97 PRO A O 1
ATOM 727 N N . GLU A 1 98 ? 5.427 -27.552 -18.621 1.00 86.94 98 GLU A N 1
ATOM 728 C CA . GLU A 1 98 ? 4.268 -27.466 -19.506 1.00 86.94 98 GLU A CA 1
ATOM 729 C C . GLU A 1 98 ? 3.590 -26.082 -19.541 1.00 86.94 98 GLU A C 1
ATOM 731 O O . GLU A 1 98 ? 2.656 -25.873 -20.319 1.00 86.94 98 GLU A O 1
ATOM 736 N N . ALA A 1 99 ? 4.023 -25.126 -18.709 1.00 84.56 99 ALA A N 1
ATOM 737 C CA . ALA A 1 99 ? 3.356 -23.832 -18.545 1.00 84.56 99 ALA A CA 1
ATOM 738 C C . ALA A 1 99 ? 3.500 -22.900 -19.760 1.00 84.56 99 ALA A C 1
ATOM 740 O O . ALA A 1 99 ? 2.670 -22.004 -19.965 1.00 84.56 99 ALA A O 1
ATOM 741 N N . GLY A 1 100 ? 4.545 -23.087 -20.567 1.00 84.19 100 GLY A N 1
ATOM 742 C CA . GLY A 1 100 ? 4.813 -22.257 -21.732 1.00 84.19 100 GLY A CA 1
ATOM 743 C C . GLY A 1 100 ? 6.177 -22.522 -22.371 1.00 84.19 100 GLY A C 1
ATOM 744 O O . GLY A 1 100 ? 6.880 -23.447 -21.980 1.00 84.19 100 GLY A O 1
ATOM 745 N N . PRO A 1 101 ? 6.563 -21.701 -23.362 1.00 84.06 101 PRO A N 1
ATOM 746 C CA . PRO A 1 101 ? 7.807 -21.874 -24.116 1.00 84.06 101 PRO A CA 1
ATOM 747 C C . PRO A 1 101 ? 9.071 -21.466 -23.341 1.00 84.06 101 PRO A C 1
ATOM 749 O O . PRO A 1 101 ? 10.178 -21.675 -23.834 1.00 84.06 101 PRO A O 1
ATOM 752 N N . CYS A 1 102 ? 8.930 -20.863 -22.158 1.00 87.88 102 CYS A N 1
ATOM 753 C CA . CYS A 1 102 ? 10.059 -20.453 -21.333 1.00 87.88 102 CYS A CA 1
ATOM 754 C C . CYS A 1 102 ? 10.399 -21.501 -20.273 1.00 87.88 102 CYS A C 1
ATOM 756 O O . CYS A 1 102 ? 9.512 -22.060 -19.632 1.00 87.88 102 CYS A O 1
ATOM 758 N N . THR A 1 103 ? 11.692 -21.708 -20.042 1.00 90.75 103 THR A N 1
ATOM 759 C CA . THR A 1 103 ? 12.206 -22.527 -18.944 1.00 90.75 103 THR A CA 1
ATOM 760 C C . THR A 1 103 ? 12.545 -21.632 -17.758 1.00 90.75 103 THR A C 1
ATOM 762 O O . THR A 1 103 ? 13.218 -20.613 -17.917 1.00 90.75 103 THR A O 1
ATOM 765 N N . ALA A 1 104 ? 12.065 -21.990 -16.567 1.00 92.50 104 ALA A N 1
ATOM 766 C CA . ALA A 1 104 ? 12.290 -21.223 -15.347 1.00 92.50 104 ALA A CA 1
ATOM 767 C C . ALA A 1 104 ? 13.111 -22.026 -14.331 1.00 92.50 104 ALA A C 1
ATOM 769 O O . ALA A 1 104 ? 12.798 -23.177 -14.033 1.00 92.50 104 ALA A O 1
ATOM 770 N N . GLU A 1 105 ? 14.137 -21.398 -13.769 1.00 94.81 105 GLU A N 1
ATOM 771 C CA . GLU A 1 105 ? 14.958 -21.923 -12.679 1.00 94.81 105 GLU A CA 1
ATOM 772 C C . GLU A 1 105 ? 14.816 -21.003 -11.464 1.00 94.81 105 GLU A C 1
ATOM 774 O O . GLU A 1 105 ? 14.844 -19.783 -11.607 1.00 94.81 105 GLU A O 1
ATOM 779 N N . LEU A 1 106 ? 14.656 -21.568 -10.266 1.00 95.75 106 LEU A N 1
ATOM 780 C CA . LEU A 1 106 ? 14.520 -20.801 -9.027 1.00 95.75 106 LEU A CA 1
ATOM 781 C C . LEU A 1 106 ? 15.619 -21.167 -8.038 1.00 95.75 106 LEU A C 1
ATOM 783 O O . LEU A 1 106 ? 15.743 -22.318 -7.621 1.00 95.75 106 LEU A O 1
ATOM 787 N N . HIS A 1 107 ? 16.328 -20.145 -7.575 1.00 96.44 107 HIS A N 1
ATOM 788 C CA . HIS A 1 107 ? 17.282 -20.244 -6.484 1.00 96.44 107 HIS A CA 1
ATOM 789 C C . HIS A 1 107 ? 16.705 -19.541 -5.257 1.00 96.44 107 HIS A C 1
ATOM 791 O O . HIS A 1 107 ? 16.617 -18.317 -5.212 1.00 96.44 107 HIS A O 1
ATOM 797 N N . CYS A 1 108 ? 16.321 -20.319 -4.247 1.00 95.19 108 CYS A N 1
ATOM 798 C CA . CYS A 1 108 ? 15.972 -19.790 -2.928 1.00 95.19 108 CYS A CA 1
ATOM 799 C C . CYS A 1 108 ? 17.219 -19.600 -2.061 1.00 95.19 108 CYS A C 1
ATOM 801 O O . CYS A 1 108 ? 18.243 -20.269 -2.260 1.00 95.19 108 CYS A O 1
ATOM 803 N N . HIS A 1 109 ? 17.101 -18.742 -1.046 1.00 94.62 109 HIS A N 1
ATOM 804 C CA . HIS A 1 109 ? 18.222 -18.302 -0.214 1.00 94.62 109 HIS A CA 1
ATOM 805 C C . HIS A 1 109 ? 19.374 -17.706 -1.036 1.00 94.62 109 HIS A C 1
ATOM 807 O O . HIS A 1 109 ? 20.538 -17.865 -0.668 1.00 94.62 109 HIS A O 1
ATOM 813 N N . ALA A 1 110 ? 19.039 -17.081 -2.166 1.00 95.94 110 ALA A N 1
ATOM 814 C CA . ALA A 1 110 ? 19.951 -16.441 -3.098 1.00 95.94 110 ALA A CA 1
ATOM 815 C C . ALA A 1 110 ? 19.791 -14.921 -2.984 1.00 95.94 110 ALA A C 1
ATOM 817 O O . ALA A 1 110 ? 18.894 -14.324 -3.576 1.00 95.94 110 ALA A O 1
ATOM 818 N N . GLU A 1 111 ? 20.648 -14.291 -2.186 1.00 94.25 111 GLU A N 1
ATOM 819 C CA . GLU A 1 111 ? 20.623 -12.845 -1.976 1.00 94.25 111 GLU A CA 1
ATOM 820 C C . GLU A 1 111 ? 21.531 -12.157 -2.996 1.00 94.25 111 GLU A C 1
ATOM 822 O O . GLU A 1 111 ? 22.761 -12.274 -2.920 1.00 94.25 111 GLU A O 1
ATOM 827 N N . VAL A 1 112 ? 20.929 -11.436 -3.945 1.00 95.12 112 VAL A N 1
ATOM 828 C CA . VAL A 1 112 ? 21.661 -10.609 -4.913 1.00 95.12 112 VAL A CA 1
ATOM 829 C C . VAL A 1 112 ? 22.401 -9.503 -4.167 1.00 95.12 112 VAL A C 1
ATOM 831 O O . VAL A 1 112 ? 21.794 -8.718 -3.445 1.00 95.12 112 VAL A O 1
ATOM 834 N N . GLN A 1 113 ? 23.719 -9.466 -4.340 1.00 94.19 113 GLN A N 1
ATOM 835 C CA . GLN A 1 113 ? 24.610 -8.495 -3.710 1.00 94.19 113 GLN A CA 1
ATOM 836 C C . GLN A 1 113 ? 24.878 -7.300 -4.623 1.00 94.19 113 GLN A C 1
ATOM 838 O O . GLN A 1 113 ? 25.082 -6.196 -4.132 1.00 94.19 113 GLN A O 1
ATOM 843 N N . ASP A 1 114 ? 24.915 -7.519 -5.939 1.00 95.12 114 ASP A N 1
ATOM 844 C CA . ASP A 1 114 ? 25.201 -6.456 -6.897 1.00 95.12 114 ASP A CA 1
ATOM 845 C C . ASP A 1 114 ? 24.758 -6.816 -8.320 1.00 95.12 114 ASP A C 1
ATOM 847 O O . ASP A 1 114 ? 24.616 -7.995 -8.672 1.00 95.12 114 ASP A O 1
ATOM 851 N N . ILE A 1 115 ? 24.578 -5.781 -9.138 1.00 95.94 115 ILE A N 1
ATOM 852 C CA . ILE A 1 115 ? 24.252 -5.865 -10.562 1.00 95.94 115 ILE A CA 1
ATOM 853 C C . ILE A 1 115 ? 25.221 -4.952 -11.312 1.00 95.94 115 ILE A C 1
ATOM 855 O O . ILE A 1 115 ? 25.320 -3.764 -11.022 1.00 95.94 115 ILE A O 1
ATOM 859 N N . VAL A 1 116 ? 25.917 -5.503 -12.303 1.00 95.75 116 VAL A N 1
ATOM 860 C CA . VAL A 1 116 ? 26.825 -4.751 -13.175 1.00 95.75 116 VAL A CA 1
ATOM 861 C C . VAL A 1 116 ? 26.222 -4.710 -14.574 1.00 95.75 116 VAL A C 1
ATOM 863 O O . VAL A 1 116 ? 26.264 -5.708 -15.300 1.00 95.75 116 VAL A O 1
ATOM 866 N N . ALA A 1 117 ? 25.632 -3.571 -14.933 1.00 92.06 117 ALA A N 1
ATOM 867 C CA . ALA A 1 117 ? 25.078 -3.326 -16.260 1.00 92.06 117 ALA A CA 1
ATOM 868 C C . ALA A 1 117 ? 26.201 -3.132 -17.294 1.00 92.06 117 ALA A C 1
ATOM 870 O O . ALA A 1 117 ? 27.218 -2.504 -17.004 1.00 92.06 117 ALA A O 1
ATOM 871 N N . ARG A 1 118 ? 26.040 -3.699 -18.494 1.00 91.69 118 ARG A N 1
ATOM 872 C CA . ARG A 1 118 ? 27.004 -3.615 -19.602 1.00 91.69 118 ARG A CA 1
ATOM 873 C C . ARG A 1 118 ? 26.278 -3.508 -20.947 1.00 91.69 118 ARG A C 1
ATOM 875 O O . ARG A 1 118 ? 25.158 -4.001 -21.075 1.00 91.69 118 ARG A O 1
ATOM 882 N N . PRO A 1 119 ? 26.920 -2.959 -21.992 1.00 87.31 119 PRO A N 1
ATOM 883 C CA . PRO A 1 119 ? 26.301 -2.858 -23.313 1.00 87.31 119 PRO A CA 1
ATOM 884 C C . PRO A 1 119 ? 25.812 -4.194 -23.893 1.00 87.31 119 PRO A C 1
ATOM 886 O O . PRO A 1 119 ? 24.861 -4.219 -24.673 1.00 87.31 119 PRO A O 1
ATOM 889 N N . ASP A 1 120 ? 26.437 -5.311 -23.516 1.00 85.50 120 ASP A N 1
ATOM 890 C CA . ASP A 1 120 ? 26.151 -6.663 -24.004 1.00 85.50 120 ASP A CA 1
ATOM 891 C C . ASP A 1 120 ? 25.323 -7.529 -23.034 1.00 85.50 120 ASP A C 1
ATOM 893 O O . ASP A 1 120 ? 25.089 -8.700 -23.320 1.00 85.50 120 ASP A O 1
ATOM 897 N N . GLY A 1 121 ? 24.854 -6.973 -21.912 1.00 91.06 121 GLY A N 1
ATOM 898 C CA . GLY A 1 121 ? 24.033 -7.679 -20.925 1.00 91.06 121 GLY A CA 1
ATOM 899 C C . GLY A 1 121 ? 24.266 -7.160 -19.509 1.00 91.06 121 GLY A C 1
ATOM 900 O O . GLY A 1 121 ? 24.712 -6.042 -19.297 1.00 91.06 121 GLY A O 1
ATOM 901 N N . ALA A 1 122 ? 24.015 -7.976 -18.496 1.00 94.50 122 ALA A N 1
ATOM 902 C CA . ALA A 1 122 ? 24.299 -7.621 -17.112 1.00 94.50 122 ALA A CA 1
ATOM 903 C C . ALA A 1 122 ? 24.889 -8.812 -16.365 1.00 94.50 122 ALA A C 1
ATOM 905 O O . ALA A 1 122 ? 24.482 -9.955 -16.570 1.00 94.50 122 ALA A O 1
ATOM 906 N N . ARG A 1 123 ? 25.867 -8.545 -15.501 1.00 96.75 123 ARG A N 1
ATOM 907 C CA . ARG A 1 123 ? 26.400 -9.542 -14.574 1.00 96.75 123 ARG A CA 1
ATOM 908 C C . ARG A 1 123 ? 25.695 -9.400 -13.236 1.00 96.75 123 ARG A C 1
ATOM 910 O O . ARG A 1 123 ? 25.739 -8.333 -12.630 1.00 96.75 123 ARG A O 1
ATOM 917 N N . VAL A 1 124 ? 25.086 -10.480 -12.763 1.00 98.12 124 VAL A N 1
ATOM 918 C CA . VAL A 1 124 ? 24.422 -10.531 -11.456 1.00 98.12 124 VAL A CA 1
ATOM 919 C C . VAL A 1 124 ? 25.290 -11.330 -10.498 1.00 98.12 124 VAL A C 1
ATOM 921 O O . VAL A 1 124 ? 25.736 -12.429 -10.830 1.00 98.12 124 VAL A O 1
ATOM 924 N N . ILE A 1 125 ? 25.535 -10.773 -9.314 1.00 97.75 125 ILE A N 1
ATOM 925 C CA . ILE A 1 125 ? 26.347 -11.384 -8.259 1.00 97.75 125 ILE A CA 1
ATOM 926 C C . ILE A 1 125 ? 25.434 -11.659 -7.071 1.00 97.75 125 ILE A C 1
ATOM 928 O O . ILE A 1 125 ? 24.769 -10.748 -6.582 1.00 97.75 125 ILE A O 1
ATOM 932 N N . TRP A 1 126 ? 25.418 -12.892 -6.572 1.00 97.38 126 TRP A N 1
ATOM 933 C CA . TRP A 1 126 ? 24.607 -13.258 -5.411 1.00 97.38 126 TRP A CA 1
ATOM 934 C C . TRP A 1 126 ? 25.351 -14.191 -4.464 1.00 97.38 126 TRP A C 1
ATOM 936 O O . TRP A 1 126 ? 26.312 -14.864 -4.839 1.00 97.38 126 TRP A O 1
ATOM 946 N N . THR A 1 127 ? 24.885 -14.231 -3.222 1.00 96.88 127 THR A N 1
ATOM 947 C CA . THR A 1 127 ? 25.330 -15.199 -2.222 1.00 96.88 127 THR A CA 1
ATOM 948 C C . THR A 1 127 ? 24.232 -16.230 -2.020 1.00 96.88 127 THR A C 1
ATOM 950 O O . THR A 1 127 ? 23.075 -15.869 -1.811 1.00 96.88 127 THR A O 1
ATOM 953 N N . GLN A 1 128 ? 24.583 -17.512 -2.048 1.00 96.38 128 GLN A N 1
ATOM 954 C CA . GLN A 1 128 ? 23.670 -18.606 -1.745 1.00 96.38 128 GLN A CA 1
ATOM 955 C C . GLN A 1 128 ? 24.348 -19.578 -0.785 1.00 96.38 128 GLN A C 1
ATOM 957 O O . GLN A 1 128 ? 25.419 -20.106 -1.066 1.00 96.38 128 GLN A O 1
ATOM 962 N N . ARG A 1 129 ? 23.739 -19.796 0.388 1.00 92.00 129 ARG A N 1
ATOM 963 C CA . ARG A 1 129 ? 24.280 -20.694 1.434 1.00 92.00 129 ARG A CA 1
ATOM 964 C C . ARG A 1 129 ? 25.754 -20.399 1.787 1.00 92.00 129 ARG A C 1
ATOM 966 O O . ARG A 1 129 ? 26.552 -21.313 1.966 1.00 92.00 129 ARG A O 1
ATOM 973 N N . GLY A 1 130 ? 26.111 -19.114 1.861 1.00 91.38 130 GLY A N 1
ATOM 974 C CA . GLY A 1 130 ? 27.468 -18.648 2.178 1.00 91.38 130 GLY A CA 1
ATOM 975 C C . GLY A 1 130 ? 28.471 -18.713 1.021 1.00 91.38 130 GLY A C 1
ATOM 976 O O . GLY A 1 130 ? 29.610 -18.291 1.192 1.00 91.38 130 GLY A O 1
ATOM 977 N N . GLN A 1 131 ? 28.069 -19.202 -0.154 1.00 95.69 131 GLN A N 1
ATOM 978 C CA . GLN A 1 131 ? 28.907 -19.242 -1.350 1.00 95.69 131 GLN A CA 1
ATOM 979 C C . GLN A 1 131 ? 28.558 -18.086 -2.280 1.00 95.69 131 GLN A C 1
ATOM 981 O O . GLN A 1 131 ? 27.388 -17.738 -2.443 1.00 95.69 131 GLN A O 1
ATOM 986 N N . ARG A 1 132 ? 29.581 -17.479 -2.884 1.00 96.88 132 ARG A N 1
ATOM 987 C CA . ARG A 1 132 ? 29.412 -16.406 -3.864 1.00 96.88 132 ARG A CA 1
ATOM 988 C C . ARG A 1 132 ? 29.274 -17.004 -5.259 1.00 96.88 132 ARG A C 1
ATOM 990 O O . ARG A 1 132 ? 30.095 -17.819 -5.668 1.00 96.88 132 ARG A O 1
ATOM 997 N N . HIS A 1 133 ? 28.279 -16.533 -5.992 1.00 97.31 133 HIS A N 1
ATOM 998 C CA . HIS A 1 133 ? 27.988 -16.921 -7.363 1.00 97.31 133 HIS A CA 1
ATOM 999 C C . HIS A 1 133 ? 27.913 -15.676 -8.252 1.00 97.31 133 HIS A C 1
ATOM 1001 O O . HIS A 1 133 ? 27.658 -14.565 -7.776 1.00 97.31 133 HIS A O 1
ATOM 1007 N N . ALA A 1 134 ? 28.146 -15.864 -9.548 1.00 95.69 134 ALA A N 1
ATOM 1008 C CA . ALA A 1 134 ? 27.944 -14.836 -10.554 1.00 95.69 134 ALA A CA 1
ATOM 1009 C C . ALA A 1 134 ? 27.525 -15.474 -11.879 1.00 95.69 134 ALA A C 1
ATOM 1011 O O . ALA A 1 134 ? 28.010 -16.550 -12.230 1.00 95.69 134 ALA A O 1
ATOM 1012 N N . ALA A 1 135 ? 26.646 -14.798 -12.611 1.00 96.81 135 ALA A N 1
ATOM 1013 C CA . ALA A 1 135 ? 26.208 -15.211 -13.938 1.00 96.81 135 ALA A CA 1
ATOM 1014 C C . ALA A 1 135 ? 25.882 -13.986 -14.797 1.00 96.81 135 ALA A C 1
ATOM 1016 O O . ALA A 1 135 ? 25.596 -12.903 -14.277 1.00 96.81 135 ALA A O 1
ATOM 1017 N N . ASP A 1 136 ? 25.957 -14.176 -16.110 1.00 96.19 136 ASP A N 1
ATOM 1018 C CA . ASP A 1 136 ? 25.673 -13.156 -17.111 1.00 96.19 136 ASP A CA 1
ATOM 1019 C C . ASP A 1 136 ? 24.278 -13.391 -17.713 1.00 96.19 136 ASP A C 1
ATOM 1021 O O . ASP A 1 136 ? 23.908 -14.529 -18.006 1.00 96.19 136 ASP A O 1
ATOM 1025 N N . PHE A 1 137 ? 23.513 -12.312 -17.881 1.00 95.88 137 PHE A N 1
ATOM 1026 C CA . PHE A 1 137 ? 22.138 -12.315 -18.382 1.00 95.88 137 PHE A CA 1
ATOM 1027 C C . PHE A 1 137 ? 21.954 -11.257 -19.471 1.00 95.88 137 PHE A C 1
ATOM 1029 O O . PHE A 1 137 ? 22.542 -10.179 -19.394 1.00 95.88 137 PHE A O 1
ATOM 1036 N N . ASP A 1 138 ? 21.089 -11.523 -20.452 1.00 94.12 138 ASP A N 1
ATOM 1037 C CA . ASP A 1 138 ? 20.771 -10.551 -21.508 1.00 94.12 138 ASP A CA 1
ATOM 1038 C C . ASP A 1 138 ? 19.996 -9.340 -20.964 1.00 94.12 138 ASP A C 1
ATOM 1040 O O . ASP A 1 138 ? 20.149 -8.211 -21.439 1.00 94.12 138 ASP A O 1
ATOM 1044 N N . ALA A 1 139 ? 19.140 -9.567 -19.969 1.00 93.94 139 ALA A N 1
ATOM 1045 C CA . ALA A 1 139 ? 18.368 -8.542 -19.283 1.00 93.94 139 ALA A CA 1
ATOM 1046 C C . ALA A 1 139 ? 18.139 -8.938 -17.821 1.00 93.94 139 ALA A C 1
ATOM 1048 O O . ALA A 1 139 ? 18.095 -10.123 -17.489 1.00 93.94 139 ALA A O 1
ATOM 1049 N N . VAL A 1 140 ? 17.969 -7.941 -16.954 1.00 95.94 140 VAL A N 1
ATOM 1050 C CA . VAL A 1 140 ? 17.708 -8.136 -15.525 1.00 95.94 140 VAL A CA 1
ATOM 1051 C C . VAL A 1 140 ? 16.450 -7.381 -15.127 1.00 95.94 140 VAL A C 1
ATOM 1053 O O . VAL A 1 140 ? 16.294 -6.208 -15.454 1.00 95.94 140 VAL A O 1
ATOM 1056 N N . ILE A 1 141 ? 15.563 -8.059 -14.399 1.00 95.50 141 ILE A N 1
ATOM 1057 C CA . ILE A 1 141 ? 14.368 -7.469 -13.794 1.00 95.50 141 ILE A CA 1
ATOM 1058 C C . ILE A 1 141 ? 14.586 -7.429 -12.284 1.00 95.50 141 ILE A C 1
ATOM 1060 O O . ILE A 1 141 ? 14.687 -8.465 -11.628 1.00 95.50 141 ILE A O 1
ATOM 1064 N N . VAL A 1 142 ? 14.640 -6.229 -11.723 1.00 93.25 142 VAL A N 1
ATOM 1065 C CA . VAL A 1 142 ? 14.709 -6.001 -10.285 1.00 93.25 142 VAL A CA 1
ATOM 1066 C C . VAL A 1 142 ? 13.285 -5.893 -9.747 1.00 93.25 142 VAL A C 1
ATOM 1068 O O . VAL A 1 142 ? 12.636 -4.861 -9.883 1.00 93.25 142 VAL A O 1
ATOM 1071 N N . ALA A 1 143 ? 12.809 -6.972 -9.128 1.00 91.50 143 ALA A N 1
ATOM 1072 C CA . ALA A 1 143 ? 11.507 -7.051 -8.460 1.00 91.50 143 ALA A CA 1
ATOM 1073 C C . ALA A 1 143 ? 11.671 -7.384 -6.965 1.00 91.50 143 ALA A C 1
ATOM 1075 O O . ALA A 1 143 ? 10.948 -8.206 -6.409 1.00 91.50 143 ALA A O 1
ATOM 1076 N N . SER A 1 144 ? 12.664 -6.770 -6.314 1.00 84.94 144 SER A N 1
ATOM 1077 C CA . SER A 1 144 ? 13.029 -7.062 -4.920 1.00 84.94 144 SER A CA 1
ATOM 1078 C C . SER A 1 144 ? 12.042 -6.504 -3.889 1.00 84.94 144 SER A C 1
ATOM 1080 O O . SER A 1 144 ? 12.120 -6.851 -2.713 1.00 84.94 144 SER A O 1
ATOM 1082 N N . GLY A 1 145 ? 11.101 -5.655 -4.311 1.00 79.44 145 GLY A N 1
ATOM 1083 C CA . GLY A 1 145 ? 10.180 -4.980 -3.403 1.00 79.44 145 GLY A CA 1
ATOM 1084 C C . GLY A 1 145 ? 10.920 -4.003 -2.486 1.00 79.44 145 GLY A C 1
ATOM 1085 O O . GLY A 1 145 ? 11.736 -3.210 -2.953 1.00 79.44 145 GLY A O 1
ATOM 1086 N N . TYR A 1 146 ? 10.608 -4.046 -1.189 1.00 67.75 146 TYR A N 1
ATOM 1087 C CA . TYR A 1 146 ? 11.224 -3.197 -0.167 1.00 67.75 146 TYR A CA 1
ATOM 1088 C C . TYR A 1 146 ? 12.512 -3.831 0.368 1.00 67.75 146 TYR A C 1
ATOM 1090 O O . TYR A 1 146 ? 12.547 -5.040 0.577 1.00 67.75 146 TYR A O 1
ATOM 1098 N N . GLY A 1 147 ? 13.559 -3.007 0.520 1.00 58.84 147 GLY A N 1
ATOM 1099 C CA . GLY A 1 147 ? 14.956 -3.400 0.753 1.00 58.84 147 GLY A CA 1
ATOM 1100 C C . GLY A 1 147 ? 15.253 -4.168 2.052 1.00 58.84 147 GLY A C 1
ATOM 1101 O O . GLY A 1 147 ? 14.372 -4.732 2.696 1.00 58.84 147 GLY A O 1
ATOM 1102 N N . LYS A 1 148 ? 16.546 -4.233 2.409 1.00 45.50 148 LYS A N 1
ATOM 1103 C CA . LYS A 1 148 ? 17.086 -5.087 3.484 1.00 45.50 148 LYS A CA 1
ATOM 1104 C C . LYS A 1 148 ? 16.338 -4.949 4.830 1.00 45.50 148 LYS A C 1
ATOM 1106 O O . LYS A 1 148 ? 15.876 -3.861 5.161 1.00 45.50 148 LYS A O 1
ATOM 1111 N N . PRO A 1 149 ? 16.305 -6.017 5.657 1.00 41.69 149 PRO A N 1
ATOM 1112 C CA . PRO A 1 149 ? 15.588 -6.061 6.938 1.00 41.69 149 PRO A CA 1
ATOM 1113 C C . PRO A 1 149 ? 15.904 -4.934 7.931 1.00 41.69 149 PRO A C 1
ATOM 1115 O O . PRO A 1 149 ? 15.023 -4.568 8.699 1.00 41.69 149 PRO A O 1
ATOM 1118 N N . ASP A 1 150 ? 17.112 -4.360 7.916 1.00 42.12 150 ASP A N 1
ATOM 1119 C CA . ASP A 1 150 ? 17.460 -3.240 8.810 1.00 42.12 150 ASP A CA 1
ATOM 1120 C C . ASP A 1 150 ? 16.749 -1.932 8.434 1.00 42.12 150 ASP A C 1
ATOM 1122 O O . ASP A 1 150 ? 16.503 -1.087 9.290 1.00 42.12 150 ASP A O 1
ATOM 1126 N N . VAL A 1 151 ? 16.349 -1.796 7.167 1.00 37.72 151 VAL A N 1
ATOM 1127 C CA . VAL A 1 151 ? 15.581 -0.658 6.634 1.00 37.72 151 VAL A CA 1
ATOM 1128 C C . VAL A 1 151 ? 14.069 -0.968 6.635 1.00 37.72 151 VAL A C 1
ATOM 1130 O O . VAL A 1 151 ? 13.229 -0.123 6.331 1.00 37.72 151 VAL A O 1
ATOM 1133 N N . GLY A 1 152 ? 13.686 -2.183 7.040 1.00 43.72 152 GLY A N 1
ATOM 1134 C CA . GLY A 1 152 ? 12.308 -2.645 7.135 1.00 43.72 152 GLY A CA 1
ATOM 1135 C C . GLY A 1 152 ? 11.939 -2.983 8.571 1.00 43.72 152 GLY A C 1
ATOM 1136 O O . GLY A 1 152 ? 12.039 -4.140 8.980 1.00 43.72 152 GLY A O 1
ATOM 1137 N N . ALA A 1 153 ? 11.436 -1.998 9.321 1.00 54.34 153 ALA A N 1
ATOM 1138 C CA . ALA A 1 153 ? 10.711 -2.270 10.559 1.00 54.34 153 ALA A CA 1
ATOM 1139 C C . ALA A 1 153 ? 9.735 -3.437 10.320 1.00 54.34 153 ALA A C 1
ATOM 1141 O O . ALA A 1 153 ? 8.996 -3.450 9.327 1.00 54.34 153 ALA A O 1
ATOM 1142 N N . ARG A 1 154 ? 9.775 -4.456 11.192 1.00 65.62 154 ARG A N 1
ATOM 1143 C CA . ARG A 1 154 ? 8.840 -5.590 11.140 1.00 65.62 154 ARG A CA 1
ATOM 1144 C C . ARG A 1 154 ? 7.425 -5.045 10.954 1.00 65.62 154 ARG A C 1
ATOM 1146 O O . ARG A 1 154 ? 7.044 -4.107 11.655 1.00 65.62 154 ARG A O 1
ATOM 1153 N N . LEU A 1 155 ? 6.657 -5.647 10.038 1.00 76.56 155 LEU A N 1
ATOM 1154 C CA . LEU A 1 155 ? 5.262 -5.256 9.807 1.00 76.56 155 LEU A CA 1
ATOM 1155 C C . LEU A 1 155 ? 4.528 -5.152 11.146 1.00 76.56 155 LEU A C 1
ATOM 1157 O O . LEU A 1 155 ? 4.733 -5.990 12.023 1.00 76.56 155 LEU A O 1
ATOM 1161 N N . ALA A 1 156 ? 3.672 -4.145 11.297 1.00 80.50 156 ALA A N 1
ATOM 1162 C CA . ALA A 1 156 ? 3.055 -3.814 12.579 1.00 80.50 156 ALA A CA 1
ATOM 1163 C C . ALA A 1 156 ? 2.352 -5.020 13.239 1.00 80.50 156 ALA A C 1
ATOM 1165 O O . ALA A 1 156 ? 2.560 -5.269 14.424 1.00 80.50 156 ALA A O 1
ATOM 1166 N N . GLY A 1 157 ? 1.631 -5.842 12.464 1.00 75.88 157 GLY A N 1
ATOM 1167 C CA . GLY A 1 157 ? 1.057 -7.106 12.951 1.00 75.88 157 GLY A CA 1
ATOM 1168 C C . GLY A 1 157 ? 2.107 -8.136 13.403 1.00 75.88 157 GLY A C 1
ATOM 1169 O O . GLY A 1 157 ? 1.952 -8.778 14.437 1.00 75.88 157 GLY A O 1
ATOM 1170 N N . ALA A 1 158 ? 3.233 -8.262 12.696 1.00 81.94 158 ALA A N 1
ATOM 1171 C CA . ALA A 1 158 ? 4.330 -9.142 13.108 1.00 81.94 158 ALA A CA 1
ATOM 1172 C C . ALA A 1 158 ? 5.000 -8.661 14.411 1.00 81.94 158 ALA A C 1
ATOM 1174 O O . ALA A 1 158 ? 5.350 -9.477 15.263 1.00 81.94 158 ALA A O 1
ATOM 1175 N N . SER A 1 159 ? 5.142 -7.343 14.583 1.00 84.62 159 SER A N 1
ATOM 1176 C CA . SER A 1 159 ? 5.616 -6.722 15.827 1.00 84.62 159 SER A CA 1
ATOM 1177 C C . SER A 1 159 ? 4.632 -6.953 16.980 1.00 84.62 159 SER A C 1
ATOM 1179 O O . SER A 1 159 ? 5.038 -7.377 18.059 1.00 84.62 159 SER A O 1
ATOM 1181 N N . ALA A 1 160 ? 3.330 -6.786 16.733 1.00 84.81 160 ALA A N 1
ATOM 1182 C CA . ALA A 1 160 ? 2.267 -7.048 17.704 1.00 84.81 160 ALA A CA 1
ATOM 1183 C C . ALA A 1 160 ? 2.228 -8.507 18.182 1.00 84.81 160 ALA A C 1
ATOM 1185 O O . ALA A 1 160 ? 2.000 -8.773 19.362 1.00 84.81 160 ALA A O 1
ATOM 1186 N N . ARG A 1 161 ? 2.509 -9.471 17.297 1.00 86.44 161 ARG A N 1
ATOM 1187 C CA . ARG A 1 161 ? 2.496 -10.905 17.632 1.00 86.44 161 ARG A CA 1
ATOM 1188 C C . ARG A 1 161 ? 3.513 -11.291 18.706 1.00 86.44 161 ARG A C 1
ATOM 1190 O O . ARG A 1 161 ? 3.277 -12.229 19.462 1.00 86.44 161 ARG A O 1
ATOM 1197 N N . ILE A 1 162 ? 4.637 -10.582 18.778 1.00 87.50 162 ILE A N 1
ATOM 1198 C CA . ILE A 1 162 ? 5.706 -10.846 19.753 1.00 87.50 162 ILE A CA 1
ATOM 1199 C C . ILE A 1 162 ? 5.712 -9.867 20.931 1.00 87.50 162 ILE A C 1
ATOM 1201 O O . ILE A 1 162 ? 6.478 -10.078 21.872 1.00 87.50 162 ILE A O 1
ATOM 1205 N N . ALA A 1 163 ? 4.882 -8.821 20.881 1.00 88.25 163 ALA A N 1
ATOM 1206 C CA . ALA A 1 163 ? 4.776 -7.826 21.938 1.00 88.25 163 ALA A CA 1
ATOM 1207 C C . ALA A 1 163 ? 4.370 -8.481 23.267 1.00 88.25 163 ALA A C 1
ATOM 1209 O O . ALA A 1 163 ? 3.578 -9.432 23.302 1.00 88.25 163 ALA A O 1
ATOM 1210 N N . ARG A 1 164 ? 4.933 -8.000 24.369 1.00 88.94 164 ARG A N 1
ATOM 1211 C CA . ARG A 1 164 ? 4.712 -8.510 25.732 1.00 88.94 164 ARG A CA 1
ATOM 1212 C C . ARG A 1 164 ? 4.020 -7.489 26.633 1.00 88.94 164 ARG A C 1
ATOM 1214 O O . ARG A 1 164 ? 3.369 -7.894 27.595 1.00 88.94 164 ARG A O 1
ATOM 1221 N N . GLY A 1 165 ? 4.153 -6.204 26.315 1.00 86.81 165 GLY A N 1
ATOM 1222 C CA . GLY A 1 165 ? 3.495 -5.091 26.987 1.00 86.81 165 GLY A CA 1
ATOM 1223 C C . GLY A 1 165 ? 1.971 -5.198 26.964 1.00 86.81 165 GLY A C 1
ATOM 1224 O O . GLY A 1 165 ? 1.384 -5.746 26.031 1.00 86.81 165 GLY A O 1
ATOM 1225 N N . ARG A 1 166 ? 1.325 -4.671 28.008 1.00 92.38 166 ARG A N 1
ATOM 1226 C CA . ARG A 1 166 ? -0.139 -4.625 28.134 1.00 92.38 166 ARG A CA 1
ATOM 1227 C C . ARG A 1 166 ? -0.699 -3.263 27.757 1.00 92.38 166 ARG A C 1
ATOM 1229 O O . ARG A 1 166 ? -1.849 -3.198 27.353 1.00 92.38 166 ARG A O 1
ATOM 1236 N N . ARG A 1 167 ? 0.091 -2.196 27.863 1.00 96.19 167 ARG A N 1
ATOM 1237 C CA . ARG A 1 167 ? -0.231 -0.848 27.382 1.00 96.19 167 ARG A CA 1
ATOM 1238 C C . ARG A 1 167 ? 0.623 -0.540 26.163 1.00 96.19 167 ARG A C 1
ATOM 1240 O O . ARG A 1 167 ? 1.800 -0.211 26.302 1.00 96.19 167 ARG A O 1
ATOM 1247 N N . VAL A 1 168 ? 0.047 -0.668 24.975 1.00 96.75 168 VAL A N 1
ATOM 1248 C CA . VAL A 1 168 ? 0.791 -0.579 23.715 1.00 96.75 168 VAL A CA 1
ATOM 1249 C C . VAL A 1 168 ? 0.413 0.692 22.965 1.00 96.75 168 VAL A C 1
ATOM 1251 O O . VAL A 1 168 ? -0.757 0.922 22.660 1.00 96.75 168 VAL A O 1
ATOM 1254 N N . ALA A 1 169 ? 1.411 1.503 22.627 1.00 95.69 169 ALA A N 1
ATOM 1255 C CA . ALA A 1 169 ? 1.244 2.593 21.675 1.00 95.69 169 ALA A CA 1
ATOM 1256 C C . ALA A 1 169 ? 1.454 2.075 20.250 1.00 95.69 169 ALA A C 1
ATOM 1258 O O . ALA A 1 169 ? 2.443 1.401 19.962 1.00 95.69 169 ALA A O 1
ATOM 1259 N N . VAL A 1 170 ? 0.559 2.433 19.336 1.00 95.38 170 VAL A N 1
ATOM 1260 C CA . VAL A 1 170 ? 0.711 2.154 17.905 1.00 95.38 170 VAL A CA 1
ATOM 1261 C C . VAL A 1 170 ? 0.833 3.481 17.169 1.00 95.38 170 VAL A C 1
ATOM 1263 O O . VAL A 1 170 ? -0.088 4.293 17.197 1.00 95.38 170 VAL A O 1
ATOM 1266 N N . ILE A 1 171 ? 1.970 3.730 16.519 1.00 92.25 171 ILE A N 1
ATOM 1267 C CA . ILE A 1 171 ? 2.195 4.972 15.774 1.00 92.25 171 ILE A CA 1
ATOM 1268 C C . ILE A 1 171 ? 1.512 4.861 14.413 1.00 92.25 171 ILE A C 1
ATOM 1270 O O . ILE A 1 171 ? 1.956 4.119 13.540 1.00 92.25 171 ILE A O 1
ATOM 1274 N N . GLY A 1 172 ? 0.453 5.640 14.218 1.00 92.19 172 GLY A N 1
ATOM 1275 C CA . GLY A 1 172 ? -0.407 5.580 13.043 1.00 92.19 172 GLY A CA 1
ATOM 1276 C C . GLY A 1 172 ? -1.809 5.061 13.361 1.00 92.19 172 GLY A C 1
ATOM 1277 O O . GLY A 1 172 ? -2.147 4.728 14.489 1.00 92.19 172 GLY A O 1
ATOM 1278 N N . SER A 1 173 ? -2.652 5.055 12.333 1.00 93.75 173 SER A N 1
ATOM 1279 C CA . SER A 1 173 ? -4.069 4.653 12.406 1.00 93.75 173 SER A CA 1
ATOM 1280 C C . SER A 1 173 ? -4.533 3.924 11.136 1.00 93.75 173 SER A C 1
ATOM 1282 O O . SER A 1 173 ? -5.714 3.658 10.981 1.00 93.75 173 SER A O 1
ATOM 1284 N N . SER A 1 174 ? -3.613 3.590 10.224 1.00 92.00 174 SER A N 1
ATOM 1285 C CA . SER A 1 174 ? -3.896 2.915 8.948 1.00 92.00 174 SER A CA 1
ATOM 1286 C C . SER A 1 174 ? -4.255 1.433 9.134 1.00 92.00 174 SER A C 1
ATOM 1288 O O . SER A 1 174 ? -4.269 0.925 10.256 1.00 92.00 174 SER A O 1
ATOM 1290 N N . LEU A 1 175 ? -4.463 0.696 8.035 1.00 91.75 175 LEU A N 1
ATOM 1291 C CA . LEU A 1 175 ? -4.650 -0.760 8.086 1.00 91.75 175 LEU A CA 1
ATOM 1292 C C . LEU A 1 175 ? -3.537 -1.480 8.863 1.00 91.75 175 LEU A C 1
ATOM 1294 O O . LEU A 1 175 ? -3.833 -2.388 9.626 1.00 91.75 175 LEU A O 1
ATOM 1298 N N . SER A 1 176 ? -2.280 -1.041 8.758 1.00 91.19 176 SER A N 1
ATOM 1299 C CA . SER A 1 176 ? -1.182 -1.606 9.556 1.00 91.19 176 SER A CA 1
ATOM 1300 C C . SER A 1 176 ? -1.391 -1.414 11.064 1.00 91.19 176 SER A C 1
ATOM 1302 O O . SER A 1 176 ? -1.045 -2.291 11.852 1.00 91.19 176 SER A O 1
ATOM 1304 N N . ALA A 1 177 ? -1.968 -0.284 11.485 1.00 94.94 177 ALA A N 1
ATOM 1305 C CA . ALA A 1 177 ? -2.290 -0.048 12.891 1.00 94.94 177 ALA A CA 1
ATOM 1306 C C . ALA A 1 177 ? -3.468 -0.924 13.337 1.00 94.94 177 ALA A C 1
ATOM 1308 O O . ALA A 1 177 ? -3.432 -1.501 14.424 1.00 94.94 177 ALA A O 1
ATOM 1309 N N . ILE A 1 178 ? -4.469 -1.086 12.463 1.00 96.12 178 ILE A N 1
ATOM 1310 C CA . ILE A 1 178 ? -5.575 -2.027 12.669 1.00 96.12 178 ILE A CA 1
ATOM 1311 C C . ILE A 1 178 ? -5.033 -3.443 12.851 1.00 96.12 178 ILE A C 1
ATOM 1313 O O . ILE A 1 178 ? -5.416 -4.114 13.803 1.00 96.12 178 ILE A O 1
ATOM 1317 N N . ASP A 1 179 ? -4.106 -3.883 12.000 1.00 94.19 179 ASP A N 1
ATOM 1318 C CA . ASP A 1 179 ? -3.507 -5.211 12.105 1.00 94.19 179 ASP A CA 1
ATOM 1319 C C . ASP A 1 179 ? -2.829 -5.423 13.457 1.00 94.19 179 ASP A C 1
ATOM 1321 O O . ASP A 1 179 ? -3.008 -6.468 14.076 1.00 94.19 179 ASP A O 1
ATOM 1325 N N . ALA A 1 180 ? -2.078 -4.426 13.935 1.00 94.44 180 ALA A N 1
ATOM 1326 C CA . ALA A 1 180 ? -1.446 -4.492 15.246 1.00 94.44 180 ALA A CA 1
ATOM 1327 C C . ALA A 1 180 ? -2.483 -4.612 16.373 1.00 94.44 180 ALA A C 1
ATOM 1329 O O . ALA A 1 180 ? -2.337 -5.463 17.248 1.00 94.44 180 ALA A O 1
ATOM 1330 N N . ALA A 1 181 ? -3.551 -3.808 16.337 1.00 97.00 181 ALA A N 1
ATOM 1331 C CA . ALA A 1 181 ? -4.618 -3.869 17.334 1.00 97.00 181 ALA A CA 1
ATOM 1332 C C . ALA A 1 181 ? -5.359 -5.213 17.317 1.00 97.00 181 ALA A C 1
ATOM 1334 O O . ALA A 1 181 ? -5.607 -5.786 18.375 1.00 97.00 181 ALA A O 1
ATOM 1335 N N . VAL A 1 182 ? -5.690 -5.736 16.132 1.00 96.56 182 VAL A N 1
ATOM 1336 C CA . VAL A 1 182 ? -6.391 -7.021 15.998 1.00 96.56 182 VAL A CA 1
ATOM 1337 C C . VAL A 1 182 ? -5.490 -8.179 16.430 1.00 96.56 182 VAL A C 1
ATOM 1339 O O . VAL A 1 182 ? -5.962 -9.071 17.129 1.00 96.56 182 VAL A O 1
ATOM 1342 N N . GLU A 1 183 ? -4.200 -8.156 16.089 1.00 94.88 183 GLU A N 1
ATOM 1343 C CA . GLU A 1 183 ? -3.248 -9.185 16.520 1.00 94.88 183 GLU A CA 1
ATOM 1344 C C . GLU A 1 183 ? -3.066 -9.194 18.049 1.00 94.88 183 GLU A C 1
ATOM 1346 O O . GLU A 1 183 ? -2.988 -10.261 18.659 1.00 94.88 183 GLU A O 1
ATOM 1351 N N . LEU A 1 184 ? -3.037 -8.023 18.695 1.00 95.50 184 LEU A N 1
ATOM 1352 C CA . LEU A 1 184 ? -3.052 -7.937 20.159 1.00 95.50 184 LEU A CA 1
ATOM 1353 C C . LEU A 1 184 ? -4.378 -8.463 20.721 1.00 95.50 184 LEU A C 1
ATOM 1355 O O . LEU A 1 184 ? -4.378 -9.253 21.662 1.00 95.50 184 LEU A O 1
ATOM 1359 N N . ALA A 1 185 ? -5.505 -8.085 20.119 1.00 96.75 185 ALA A N 1
ATOM 1360 C CA . ALA A 1 185 ? -6.828 -8.493 20.573 1.00 96.75 185 ALA A CA 1
ATOM 1361 C C . ALA A 1 185 ? -7.007 -10.016 20.587 1.00 96.75 185 ALA A C 1
ATOM 1363 O O . ALA A 1 185 ? -7.377 -10.584 21.608 1.00 96.75 185 ALA A O 1
ATOM 1364 N N . VAL A 1 186 ? -6.650 -10.724 19.514 1.00 95.19 186 VAL A N 1
ATOM 1365 C CA . VAL A 1 186 ? -6.814 -12.192 19.470 1.00 95.19 186 VAL A CA 1
ATOM 1366 C C . VAL A 1 186 ? -5.956 -12.950 20.496 1.00 95.19 186 VAL A C 1
ATOM 1368 O O . VAL A 1 186 ? -6.161 -14.142 20.702 1.00 95.19 186 VAL A O 1
ATOM 1371 N N . ARG A 1 187 ? -4.984 -12.287 21.140 1.00 93.31 187 ARG A N 1
ATOM 1372 C CA . ARG A 1 187 ? -4.163 -12.854 22.224 1.00 93.31 187 ARG A CA 1
ATOM 1373 C C . ARG A 1 187 ? -4.723 -12.581 23.620 1.00 93.31 187 ARG A C 1
ATOM 1375 O O . ARG A 1 187 ? -4.309 -13.237 24.575 1.00 93.31 187 ARG A O 1
ATOM 1382 N N . HIS A 1 188 ? -5.595 -11.587 23.746 1.00 95.62 188 HIS A N 1
ATOM 1383 C CA . HIS A 1 188 ? -6.075 -11.059 25.023 1.00 95.62 188 HIS A CA 1
ATOM 1384 C C . HIS A 1 188 ? -7.593 -11.183 25.193 1.00 95.62 188 HIS A C 1
ATOM 1386 O O . HIS A 1 188 ? -8.141 -10.729 26.200 1.00 95.62 188 HIS A O 1
ATOM 1392 N N . GLY A 1 189 ? -8.276 -11.795 24.233 1.00 96.44 189 GLY A N 1
ATOM 1393 C CA . GLY A 1 189 ? -9.716 -11.950 24.250 1.00 96.44 189 GLY A CA 1
ATOM 1394 C C . GLY A 1 189 ? -10.255 -12.492 22.938 1.00 96.44 189 GLY A C 1
ATOM 1395 O O . GLY A 1 189 ? -9.515 -13.012 22.100 1.00 96.44 189 GLY A O 1
ATOM 1396 N N . GLN A 1 190 ? -11.568 -12.370 22.765 1.00 96.94 190 GLN A N 1
ATOM 1397 C CA . GLN A 1 190 ? -12.282 -12.958 21.636 1.00 96.94 190 GLN A CA 1
ATOM 1398 C C . GLN A 1 190 ? -13.314 -11.994 21.058 1.00 96.94 190 GLN A C 1
ATOM 1400 O O . GLN A 1 190 ? -13.969 -11.234 21.773 1.00 96.94 190 GLN A O 1
ATOM 1405 N N . PHE A 1 191 ? -13.468 -12.044 19.736 1.00 96.75 191 PHE A N 1
ATOM 1406 C CA . PHE A 1 191 ? -14.552 -11.364 19.037 1.00 96.75 191 PHE A CA 1
ATOM 1407 C C . PHE A 1 191 ? -15.752 -12.304 18.919 1.00 96.75 191 PHE A C 1
ATOM 1409 O O . PHE A 1 191 ? -15.605 -13.445 18.484 1.00 96.75 191 PHE A O 1
ATOM 1416 N N . HIS A 1 192 ? -16.936 -11.799 19.247 1.00 95.44 192 HIS A N 1
ATOM 1417 C CA . HIS A 1 192 ? -18.204 -12.506 19.125 1.00 95.44 192 HIS A CA 1
ATOM 1418 C C . HIS A 1 192 ? -19.157 -11.693 18.259 1.00 95.44 192 HIS A C 1
ATOM 1420 O O . HIS A 1 192 ? -19.374 -10.506 18.502 1.00 95.44 192 HIS A O 1
ATOM 1426 N N . GLU A 1 193 ? -19.741 -12.336 17.259 1.00 91.56 193 GLU A N 1
ATOM 1427 C CA . GLU A 1 193 ? -20.823 -11.745 16.484 1.00 91.56 193 GLU A CA 1
ATOM 1428 C C . GLU A 1 193 ? -22.140 -11.918 17.250 1.00 91.56 193 GLU A C 1
ATOM 1430 O O . GLU A 1 193 ? -22.492 -13.021 17.673 1.00 91.56 193 GLU A O 1
ATOM 1435 N N . ALA A 1 194 ? -22.837 -10.812 17.496 1.00 84.94 194 ALA A N 1
ATOM 1436 C CA . ALA A 1 194 ? -24.163 -10.813 18.092 1.00 84.94 194 ALA A CA 1
ATOM 1437 C C . ALA A 1 194 ? -25.224 -11.176 17.040 1.00 84.94 194 ALA A C 1
ATOM 1439 O O . ALA A 1 194 ? -24.995 -11.065 15.839 1.00 84.94 194 ALA A O 1
ATOM 1440 N N . GLY A 1 195 ? -26.419 -11.576 17.488 1.00 78.44 195 GLY A N 1
ATOM 1441 C CA . GLY A 1 195 ? -27.510 -11.977 16.587 1.00 78.44 195 GLY A CA 1
ATOM 1442 C C . GLY A 1 195 ? -28.017 -10.875 15.644 1.00 78.44 195 GLY A C 1
ATOM 1443 O O . GLY A 1 195 ? -28.730 -11.181 14.696 1.00 78.44 195 GLY A O 1
ATOM 1444 N N . ASP A 1 196 ? -27.647 -9.615 15.884 1.00 79.69 196 ASP A N 1
ATOM 1445 C CA . ASP A 1 196 ? -27.939 -8.458 15.028 1.00 79.69 196 ASP A CA 1
ATOM 1446 C C . ASP A 1 196 ? -26.804 -8.130 14.030 1.00 79.69 196 ASP A C 1
ATOM 1448 O O . ASP A 1 196 ? -26.862 -7.110 13.343 1.00 79.69 196 ASP A O 1
ATOM 1452 N N . GLY A 1 197 ? -25.764 -8.971 13.950 1.00 78.81 197 GLY A N 1
ATOM 1453 C CA . GLY A 1 197 ? -24.584 -8.765 13.102 1.00 78.81 197 GLY A CA 1
ATOM 1454 C C . GLY A 1 197 ? -23.568 -7.761 13.666 1.00 78.81 197 GLY A C 1
ATOM 1455 O O . GLY A 1 197 ? -22.590 -7.410 12.996 1.00 78.81 197 GLY A O 1
ATOM 1456 N N . THR A 1 198 ? -23.773 -7.265 14.891 1.00 87.19 198 THR A N 1
ATOM 1457 C CA . THR A 1 198 ? -22.808 -6.393 15.572 1.00 87.19 198 THR A CA 1
ATOM 1458 C C . THR A 1 198 ? -21.670 -7.223 16.152 1.00 87.19 198 THR A C 1
ATOM 1460 O O . THR A 1 198 ? -21.891 -8.251 16.791 1.00 87.19 198 THR A O 1
ATOM 1463 N N . LEU A 1 199 ? -20.433 -6.760 15.980 1.00 95.31 199 LEU A N 1
ATOM 1464 C CA . LEU A 1 199 ? -19.267 -7.412 16.562 1.00 95.31 199 LEU A CA 1
ATOM 1465 C C . LEU A 1 199 ? -19.019 -6.874 17.974 1.00 95.31 199 LEU A C 1
ATOM 1467 O O . LEU A 1 199 ? -18.913 -5.666 18.162 1.00 95.31 199 LEU A O 1
ATOM 1471 N N . ARG A 1 200 ? -18.889 -7.765 18.955 1.00 96.31 200 ARG A N 1
ATOM 1472 C CA . ARG A 1 200 ? -18.496 -7.440 20.332 1.00 96.31 200 ARG A CA 1
ATOM 1473 C C . ARG A 1 200 ? -17.149 -8.063 20.643 1.00 96.31 200 ARG A C 1
ATOM 1475 O O . ARG A 1 200 ? -16.833 -9.140 20.144 1.00 96.31 200 ARG A O 1
ATOM 1482 N N . TYR A 1 201 ? -16.367 -7.402 21.485 1.00 97.94 201 TYR A N 1
ATOM 1483 C CA . TYR A 1 201 ? -15.095 -7.931 21.954 1.00 97.94 201 TYR A CA 1
ATOM 1484 C C . TYR A 1 201 ? -15.158 -8.214 23.454 1.00 97.94 201 TYR A C 1
ATOM 1486 O O . TYR A 1 201 ? -15.562 -7.356 24.238 1.00 97.94 201 TYR A O 1
ATOM 1494 N N . VAL A 1 202 ? -14.773 -9.427 23.845 1.00 97.56 202 VAL A N 1
ATOM 1495 C CA . VAL A 1 202 ? -14.706 -9.866 25.240 1.00 97.56 202 VAL A CA 1
ATOM 1496 C C . VAL A 1 202 ? -13.245 -9.922 25.652 1.00 97.56 202 VAL A C 1
ATOM 1498 O O . VAL A 1 202 ? -12.459 -10.679 25.084 1.00 97.56 202 VAL A O 1
ATOM 1501 N N . VAL A 1 203 ? -12.887 -9.112 26.646 1.00 97.31 203 VAL A N 1
ATOM 1502 C CA . VAL A 1 203 ? -11.542 -9.085 27.222 1.00 97.31 203 VAL A CA 1
ATOM 1503 C C . VAL A 1 203 ? -11.386 -10.274 28.168 1.00 97.31 203 VAL A C 1
ATOM 1505 O O . VAL A 1 203 ? -12.062 -10.346 29.191 1.00 97.31 203 VAL A O 1
ATOM 1508 N N . GLU A 1 204 ? -10.474 -11.190 27.855 1.00 97.00 204 GLU A N 1
ATOM 1509 C CA . GLU A 1 204 ? -10.096 -12.292 28.753 1.00 97.00 204 GLU A CA 1
ATOM 1510 C C . GLU A 1 204 ? -8.906 -11.906 29.632 1.00 97.00 204 GLU A C 1
ATOM 1512 O O . GLU A 1 204 ? -8.786 -12.340 30.776 1.00 97.00 204 GLU A O 1
ATOM 1517 N N . GLN A 1 205 ? -8.011 -11.075 29.097 1.00 94.69 205 GLN A N 1
ATOM 1518 C CA . GLN A 1 205 ? -6.853 -10.574 29.814 1.00 94.69 205 GLN A CA 1
ATOM 1519 C C . GLN A 1 205 ? -6.709 -9.064 29.593 1.00 94.69 205 GLN A C 1
ATOM 1521 O O . GLN A 1 205 ? -6.641 -8.637 28.442 1.00 94.69 205 GLN A O 1
ATOM 1526 N N . PRO A 1 206 ? -6.592 -8.245 30.655 1.00 95.38 206 PRO A N 1
ATOM 1527 C CA . PRO A 1 206 ? -6.492 -6.797 30.510 1.00 95.38 206 PRO A CA 1
ATOM 1528 C C . PRO A 1 206 ? -5.308 -6.359 29.642 1.00 95.38 206 PRO A C 1
ATOM 1530 O O . PRO A 1 206 ? -4.181 -6.844 29.811 1.00 95.38 206 PRO A O 1
ATOM 1533 N N . PHE A 1 207 ? -5.585 -5.434 28.726 1.00 97.38 207 PHE A N 1
ATOM 1534 C CA . PHE A 1 207 ? -4.629 -4.730 27.878 1.00 97.38 207 PHE A CA 1
ATOM 1535 C C . PHE A 1 207 ? -5.287 -3.451 27.336 1.00 97.38 207 PHE A C 1
ATOM 1537 O O . PHE A 1 207 ? -6.510 -3.319 27.366 1.00 97.38 207 PHE A O 1
ATOM 1544 N N . ALA A 1 208 ? -4.475 -2.516 26.860 1.00 97.81 208 ALA A N 1
ATOM 1545 C CA . ALA A 1 208 ? -4.901 -1.261 26.267 1.00 97.81 208 ALA A CA 1
ATOM 1546 C C . ALA A 1 208 ? -4.023 -0.929 25.059 1.00 97.81 208 ALA A C 1
ATOM 1548 O O . ALA A 1 208 ? -2.807 -1.147 25.073 1.00 97.81 208 ALA A O 1
ATOM 1549 N N . VAL A 1 209 ? -4.649 -0.375 24.027 1.00 98.06 209 VAL A N 1
ATOM 1550 C CA . VAL A 1 209 ? -4.004 0.048 22.788 1.00 98.06 209 VAL A CA 1
ATOM 1551 C C . VAL A 1 209 ? -4.364 1.505 22.530 1.00 98.06 209 VAL A C 1
ATOM 1553 O O . VAL A 1 209 ? -5.542 1.849 22.465 1.00 98.06 209 VAL A O 1
ATOM 1556 N N . THR A 1 210 ? -3.355 2.348 22.322 1.00 97.50 210 THR A N 1
ATOM 1557 C CA . THR A 1 210 ? -3.559 3.746 21.923 1.00 97.50 210 THR A CA 1
ATOM 1558 C C . THR A 1 210 ? -2.985 3.963 20.532 1.00 97.50 210 THR A C 1
ATOM 1560 O O . THR A 1 210 ? -1.782 3.810 20.308 1.00 97.50 210 THR A O 1
ATOM 1563 N N . PHE A 1 211 ? -3.837 4.347 19.583 1.00 97.00 211 PHE A N 1
ATOM 1564 C CA . PHE A 1 211 ? -3.396 4.816 18.272 1.00 97.00 211 PHE A CA 1
ATOM 1565 C C . PHE A 1 211 ? -2.903 6.254 18.380 1.00 97.00 211 PHE A C 1
ATOM 1567 O O . PHE A 1 211 ? -3.676 7.174 18.639 1.00 97.00 211 PHE A O 1
ATOM 1574 N N . LEU A 1 212 ? -1.616 6.455 18.129 1.00 94.38 212 LEU A N 1
ATOM 1575 C CA . LEU A 1 212 ? -0.985 7.764 18.083 1.00 94.38 212 LEU A CA 1
ATOM 1576 C C . LEU A 1 212 ? -1.041 8.284 16.645 1.00 94.38 212 LEU A C 1
ATOM 1578 O O . LEU A 1 212 ? -0.210 7.949 15.797 1.00 94.38 212 LEU A O 1
ATOM 1582 N N . SER A 1 213 ? -2.060 9.088 16.349 1.00 92.00 213 SER A N 1
ATOM 1583 C CA . SER A 1 213 ? -2.342 9.591 15.003 1.00 92.00 213 SER A CA 1
ATOM 1584 C C . SER A 1 213 ? -2.017 11.078 14.893 1.00 92.00 213 SER A C 1
ATOM 1586 O O . SER A 1 213 ? -2.415 11.881 15.732 1.00 92.00 213 SER A O 1
ATOM 1588 N N . ARG A 1 214 ? -1.344 11.491 13.811 1.00 88.88 214 ARG A N 1
ATOM 1589 C CA . ARG A 1 214 ? -1.027 12.916 13.575 1.00 88.88 214 ARG A CA 1
ATOM 1590 C C . ARG A 1 214 ? -2.280 13.793 13.532 1.00 88.88 214 ARG A C 1
ATOM 1592 O O . ARG A 1 214 ? -2.268 14.904 14.049 1.00 88.88 214 ARG A O 1
ATOM 1599 N N . HIS A 1 215 ? -3.355 13.282 12.931 1.00 88.88 215 HIS A N 1
ATOM 1600 C CA . HIS A 1 215 ? -4.613 14.012 12.738 1.00 88.88 215 HIS A CA 1
ATOM 1601 C C . HIS A 1 215 ? -5.778 13.440 13.558 1.00 88.88 215 HIS A C 1
ATOM 1603 O O . HIS A 1 215 ? -6.873 13.989 13.519 1.00 88.88 215 HIS A O 1
ATOM 1609 N N . GLY A 1 216 ? -5.564 12.361 14.319 1.00 91.38 216 GLY A N 1
ATOM 1610 C CA . GLY A 1 216 ? -6.636 11.700 15.073 1.00 91.38 216 GLY A CA 1
ATOM 1611 C C . GLY A 1 216 ? -7.707 11.055 14.188 1.00 91.38 216 GLY A C 1
ATOM 1612 O O . GLY A 1 216 ? -8.826 10.876 14.644 1.00 91.38 216 GLY A O 1
ATOM 1613 N N . LEU A 1 217 ? -7.392 10.759 12.924 1.00 92.81 217 LEU A N 1
ATOM 1614 C CA . LEU A 1 217 ? -8.327 10.154 11.973 1.00 92.81 217 LEU A CA 1
ATOM 1615 C C . LEU A 1 217 ? -8.259 8.627 12.037 1.00 92.81 217 LEU A C 1
ATOM 1617 O O . LEU A 1 217 ? -7.184 8.072 12.258 1.00 92.81 217 LEU A O 1
ATOM 1621 N N . LEU A 1 218 ? -9.394 7.975 11.792 1.00 95.62 218 LEU A N 1
ATOM 1622 C CA . LEU A 1 218 ? -9.485 6.555 11.452 1.00 95.62 218 LEU A CA 1
ATOM 1623 C C . LEU A 1 218 ? -9.759 6.406 9.943 1.00 95.62 218 LEU A C 1
ATOM 1625 O O . LEU A 1 218 ? -10.352 7.317 9.348 1.00 95.62 218 LEU A O 1
ATOM 1629 N N . PRO A 1 219 ? -9.315 5.300 9.319 1.00 94.62 219 PRO A N 1
ATOM 1630 C CA . PRO A 1 219 ? -9.520 5.047 7.901 1.00 94.62 219 PRO A CA 1
ATOM 1631 C C . PRO A 1 219 ? -11.001 4.818 7.618 1.00 94.62 219 PRO A C 1
ATOM 1633 O O . PRO A 1 219 ? -11.733 4.290 8.458 1.00 94.62 219 PRO A O 1
ATOM 1636 N N . GLU A 1 220 ? -11.432 5.206 6.425 1.00 95.44 220 GLU A N 1
ATOM 1637 C CA . GLU A 1 220 ? -12.801 4.968 5.990 1.00 95.44 220 GLU A CA 1
ATOM 1638 C C . GLU A 1 220 ? -13.015 3.508 5.567 1.00 95.44 220 GLU A C 1
ATOM 1640 O O . GLU A 1 220 ? -12.104 2.828 5.092 1.00 95.44 220 GLU A O 1
ATOM 1645 N N . ALA A 1 221 ? -14.245 3.029 5.714 1.00 96.75 221 ALA A N 1
ATOM 1646 C CA . ALA A 1 221 ? -14.697 1.749 5.205 1.00 96.75 221 ALA A CA 1
ATOM 1647 C C . ALA A 1 221 ? -14.789 1.769 3.672 1.00 96.75 221 ALA A C 1
ATOM 1649 O O . ALA A 1 221 ? -15.202 2.770 3.064 1.00 96.75 221 ALA A O 1
ATOM 1650 N N . ASP A 1 222 ? -14.430 0.636 3.071 1.00 96.44 222 ASP A N 1
ATOM 1651 C CA . ASP A 1 222 ? -14.669 0.333 1.662 1.00 96.44 222 ASP A CA 1
ATOM 1652 C C . ASP A 1 222 ? -16.155 0.482 1.308 1.00 96.44 222 ASP A C 1
ATOM 1654 O O . ASP A 1 222 ? -17.027 0.101 2.085 1.00 96.44 222 ASP A O 1
ATOM 1658 N N . PHE A 1 223 ? -16.459 1.029 0.139 1.00 96.00 223 PHE A N 1
ATOM 1659 C CA . PHE A 1 223 ? -17.824 1.258 -0.326 1.00 96.00 223 PHE A CA 1
ATOM 1660 C C . PHE A 1 223 ? -18.027 0.591 -1.683 1.00 96.00 223 PHE A C 1
ATOM 1662 O O . PHE A 1 223 ? -17.079 0.190 -2.351 1.00 96.00 223 PHE A O 1
ATOM 1669 N N . TRP A 1 224 ? -19.278 0.454 -2.106 1.00 95.88 224 TRP A N 1
ATOM 1670 C CA . TRP A 1 224 ? -19.556 -0.226 -3.357 1.00 95.88 224 TRP A CA 1
ATOM 1671 C C . TRP A 1 224 ? -19.061 0.593 -4.546 1.00 95.88 224 TRP A C 1
ATOM 1673 O O . TRP A 1 224 ? -19.509 1.718 -4.769 1.00 95.88 224 TRP A O 1
ATOM 1683 N N . VAL A 1 225 ? -18.179 -0.010 -5.339 1.00 93.31 225 VAL A N 1
ATOM 1684 C CA . VAL A 1 225 ? -17.756 0.505 -6.642 1.00 93.31 225 VAL A CA 1
ATOM 1685 C C . VAL A 1 225 ? -18.267 -0.401 -7.771 1.00 93.31 225 VAL A C 1
ATOM 1687 O O . VAL A 1 225 ? -18.268 -1.638 -7.624 1.00 93.31 225 VAL A O 1
ATOM 1690 N N . PRO A 1 226 ? -18.720 0.178 -8.898 1.00 90.69 226 PRO A N 1
ATOM 1691 C CA . PRO A 1 226 ? -19.089 -0.598 -10.074 1.00 90.69 226 PRO A CA 1
ATOM 1692 C C . PRO A 1 226 ? -17.838 -1.216 -10.712 1.00 90.69 226 PRO A C 1
ATOM 1694 O O . PRO A 1 226 ? -16.782 -0.594 -10.740 1.00 90.69 226 PRO A O 1
ATOM 1697 N N . GLU A 1 227 ? -17.962 -2.421 -11.275 1.00 84.62 227 GLU A N 1
ATOM 1698 C CA . GLU A 1 227 ? -16.852 -3.074 -12.000 1.00 84.62 227 GLU A CA 1
ATOM 1699 C C . GLU A 1 227 ? -16.403 -2.260 -13.219 1.00 84.62 227 GLU A C 1
ATOM 1701 O O . GLU A 1 227 ? -15.225 -2.227 -13.566 1.00 84.62 227 GLU A O 1
ATOM 1706 N N . GLN A 1 228 ? -17.357 -1.589 -13.866 1.00 84.44 228 GLN A N 1
ATOM 1707 C CA . GLN A 1 228 ? -17.112 -0.655 -14.952 1.00 84.44 228 GLN A CA 1
ATOM 1708 C C . GLN A 1 228 ? -17.682 0.698 -14.558 1.00 84.44 228 GLN A C 1
ATOM 1710 O O . GLN A 1 228 ? -18.896 0.892 -14.490 1.00 84.44 228 GLN A O 1
ATOM 1715 N N . ALA A 1 229 ? -16.789 1.636 -14.281 1.00 83.50 229 ALA A N 1
ATOM 1716 C CA . ALA A 1 229 ? -17.157 3.002 -13.970 1.00 83.50 229 ALA A CA 1
ATOM 1717 C C . ALA A 1 229 ? -17.196 3.857 -15.251 1.00 83.50 229 ALA A C 1
ATOM 1719 O O . ALA A 1 229 ? -16.334 3.687 -16.121 1.00 83.50 229 ALA A O 1
ATOM 1720 N N . PRO A 1 230 ? -18.155 4.796 -15.372 1.00 83.38 230 PRO A N 1
ATOM 1721 C CA . PRO A 1 230 ? -18.182 5.731 -16.489 1.00 83.38 230 PRO A CA 1
ATOM 1722 C C . PRO A 1 230 ? -16.889 6.563 -16.534 1.00 83.38 230 PRO A C 1
ATOM 1724 O O . PRO A 1 230 ? -16.249 6.762 -15.494 1.00 83.38 230 PRO A O 1
ATOM 1727 N N . PRO A 1 231 ? -16.480 7.042 -17.722 1.00 88.62 231 PRO A N 1
ATOM 1728 C CA . PRO A 1 231 ? -15.327 7.922 -17.831 1.00 88.62 231 PRO A CA 1
ATOM 1729 C C . PRO A 1 231 ? -15.579 9.239 -17.088 1.00 88.62 231 PRO A C 1
ATOM 1731 O O . PRO A 1 231 ? -16.712 9.723 -17.024 1.00 88.62 231 PRO A O 1
ATOM 1734 N N . LEU A 1 232 ? -14.499 9.822 -16.565 1.00 94.88 232 LEU A N 1
ATOM 1735 C CA . LEU A 1 232 ? -14.485 11.197 -16.061 1.00 94.88 232 LEU A CA 1
ATOM 1736 C C . LEU A 1 232 ? -14.904 12.154 -17.188 1.00 94.88 232 LEU A C 1
ATOM 1738 O O . LEU A 1 232 ? -14.632 11.881 -18.360 1.00 94.88 232 LEU A O 1
ATOM 1742 N N . ARG A 1 233 ? -15.580 13.256 -16.857 1.00 96.25 233 ARG A N 1
ATOM 1743 C CA . ARG A 1 233 ? -16.102 14.206 -17.858 1.00 96.25 233 ARG A CA 1
ATOM 1744 C C . ARG A 1 233 ? -15.146 15.363 -18.124 1.00 96.25 233 ARG A C 1
ATOM 1746 O O . ARG A 1 233 ? -14.942 15.742 -19.274 1.00 96.25 233 ARG A O 1
ATOM 1753 N N . HIS A 1 234 ? -14.550 15.899 -17.067 1.00 97.12 234 HIS A N 1
ATOM 1754 C CA . HIS A 1 234 ? -13.656 17.056 -17.082 1.00 97.12 234 HIS A CA 1
ATOM 1755 C C . HIS A 1 234 ? -12.230 16.650 -16.753 1.00 97.12 234 HIS A C 1
ATOM 1757 O O . HIS A 1 234 ? -11.304 17.025 -17.467 1.00 97.12 234 HIS A O 1
ATOM 1763 N N . CYS A 1 235 ? -12.045 15.835 -15.714 1.00 96.56 235 CYS A N 1
ATOM 1764 C CA . CYS A 1 235 ? -10.728 15.393 -15.258 1.00 96.56 235 CYS A CA 1
ATOM 1765 C C . CYS A 1 235 ? -10.240 14.157 -16.044 1.00 96.56 235 CYS A C 1
ATOM 1767 O O . CYS A 1 235 ? -9.849 13.139 -15.482 1.00 96.56 235 CYS A O 1
ATOM 1769 N N . THR A 1 236 ? -10.330 14.206 -17.376 1.00 96.00 236 THR A N 1
ATOM 1770 C CA . THR A 1 236 ? -9.916 13.093 -18.249 1.00 96.00 236 THR A CA 1
ATOM 1771 C C . THR A 1 236 ? -8.398 13.007 -18.379 1.00 96.00 236 THR A C 1
ATOM 1773 O O . THR A 1 236 ? -7.707 14.014 -18.242 1.00 96.00 236 THR A O 1
ATOM 1776 N N . LEU A 1 237 ? -7.879 11.828 -18.748 1.00 93.38 237 LEU A N 1
ATOM 1777 C CA . LEU A 1 237 ? -6.456 11.649 -19.072 1.00 93.38 237 LEU A CA 1
ATOM 1778 C C . LEU A 1 237 ? -5.974 12.652 -20.131 1.00 93.38 237 LEU A C 1
ATOM 1780 O O . LEU A 1 237 ? -4.926 13.265 -19.970 1.00 93.38 237 LEU A O 1
ATOM 1784 N N . ALA A 1 238 ? -6.763 12.857 -21.191 1.00 94.19 238 ALA A N 1
ATOM 1785 C CA . ALA A 1 238 ? -6.424 13.795 -22.259 1.00 94.19 238 ALA A CA 1
ATOM 1786 C C . ALA A 1 238 ? -6.434 15.254 -21.778 1.00 94.19 238 ALA A C 1
ATOM 1788 O O . ALA A 1 238 ? -5.544 16.022 -22.132 1.00 94.19 238 ALA A O 1
ATOM 1789 N N . ALA A 1 239 ? -7.418 15.635 -20.957 1.00 96.12 239 ALA A N 1
ATOM 1790 C CA . ALA A 1 239 ? -7.496 16.982 -20.404 1.00 96.12 239 ALA A CA 1
ATOM 1791 C C . ALA A 1 239 ? -6.333 17.263 -19.444 1.00 96.12 239 ALA A C 1
ATOM 1793 O O . ALA A 1 239 ? -5.713 18.313 -19.552 1.00 96.12 239 ALA A O 1
ATOM 1794 N N . LEU A 1 240 ? -5.994 16.319 -18.561 1.00 94.94 240 LEU A N 1
ATOM 1795 C CA . LEU A 1 240 ? -4.859 16.454 -17.646 1.00 94.94 240 LEU A CA 1
ATOM 1796 C C . LEU A 1 240 ? -3.523 16.509 -18.395 1.00 94.94 240 LEU A C 1
ATOM 1798 O O . LEU A 1 240 ? -2.709 17.386 -18.111 1.00 94.94 240 LEU A O 1
ATOM 1802 N N . ALA A 1 241 ? -3.313 15.648 -19.393 1.00 92.75 241 ALA A N 1
ATOM 1803 C CA . ALA A 1 241 ? -2.104 15.684 -20.217 1.00 92.75 241 ALA A CA 1
ATOM 1804 C C . ALA A 1 241 ? -1.931 17.033 -20.937 1.00 92.75 241 ALA A C 1
ATOM 1806 O O . ALA A 1 241 ? -0.817 17.525 -21.071 1.00 92.75 241 ALA A O 1
ATOM 1807 N N . ALA A 1 242 ? -3.030 17.671 -21.350 1.00 94.00 242 ALA A N 1
ATOM 1808 C CA . ALA A 1 242 ? -2.993 18.999 -21.957 1.00 94.00 242 ALA A CA 1
ATOM 1809 C C . ALA A 1 242 ? -2.700 20.137 -20.958 1.00 94.00 242 ALA A C 1
ATOM 1811 O O . ALA A 1 242 ? -2.459 21.259 -21.395 1.00 94.00 242 ALA A O 1
ATOM 1812 N N . THR A 1 243 ? -2.750 19.882 -19.643 1.00 90.31 243 THR A N 1
ATOM 1813 C CA . THR A 1 243 ? -2.483 20.901 -18.611 1.00 90.31 243 THR A CA 1
ATOM 1814 C C . THR A 1 243 ? -1.049 20.938 -18.108 1.00 90.31 243 THR A C 1
ATOM 1816 O O . THR A 1 243 ? -0.683 21.963 -17.530 1.00 90.31 243 THR A O 1
ATOM 1819 N N . VAL A 1 244 ? -0.282 19.857 -18.300 1.00 88.69 244 VAL A N 1
ATOM 1820 C CA . VAL A 1 244 ? 1.052 19.679 -17.712 1.00 88.69 244 VAL A CA 1
ATOM 1821 C C . VAL A 1 244 ? 2.141 19.902 -18.754 1.00 88.69 244 VAL A C 1
ATOM 1823 O O . VAL A 1 244 ? 2.160 19.267 -19.808 1.00 88.69 244 VAL A O 1
ATOM 1826 N N . HIS A 1 245 ? 3.036 20.838 -18.455 1.00 89.00 245 HIS A N 1
ATOM 1827 C CA . HIS A 1 245 ? 4.122 21.274 -19.329 1.00 89.00 245 HIS A CA 1
ATOM 1828 C C . HIS A 1 245 ? 5.490 21.274 -18.626 1.00 89.00 245 HIS A C 1
ATOM 1830 O O . HIS A 1 245 ? 6.455 21.794 -19.185 1.00 89.00 245 HIS A O 1
ATOM 1836 N N . GLY A 1 246 ? 5.584 20.721 -17.413 1.00 82.44 246 GLY A N 1
ATOM 1837 C CA . GLY A 1 246 ? 6.795 20.757 -16.591 1.00 82.44 246 GLY A CA 1
ATOM 1838 C C . GLY A 1 246 ? 7.064 22.135 -15.989 1.00 82.44 246 GLY A C 1
ATOM 1839 O O . GLY A 1 246 ? 8.210 22.467 -15.693 1.00 82.44 246 GLY A O 1
ATOM 1840 N N . ALA A 1 247 ? 6.025 22.958 -15.845 1.00 86.06 247 ALA A N 1
ATOM 1841 C CA . ALA A 1 247 ? 6.128 24.347 -15.419 1.00 86.06 247 ALA A CA 1
ATOM 1842 C C . ALA A 1 247 ? 5.294 24.604 -14.164 1.00 86.06 247 ALA A C 1
ATOM 1844 O O . ALA A 1 247 ? 4.313 23.915 -13.888 1.00 86.06 247 ALA A O 1
ATOM 1845 N N . ASP A 1 248 ? 5.657 25.647 -13.423 1.00 84.88 248 ASP A N 1
ATOM 1846 C CA . ASP A 1 248 ? 4.871 26.066 -12.268 1.00 84.88 248 ASP A CA 1
ATOM 1847 C C . ASP A 1 248 ? 3.418 26.387 -12.677 1.00 84.88 248 ASP A C 1
ATOM 1849 O O . ASP A 1 248 ? 3.136 26.873 -13.782 1.00 84.88 248 ASP A O 1
ATOM 1853 N N . SER A 1 249 ? 2.482 26.089 -11.772 1.00 90.81 249 SER A N 1
ATOM 1854 C CA . SER A 1 249 ? 1.027 26.195 -11.969 1.00 90.81 249 SER A CA 1
ATOM 1855 C C . SER A 1 249 ? 0.391 25.113 -12.855 1.00 90.81 249 SER A C 1
ATOM 1857 O O . SER A 1 249 ? -0.813 25.194 -13.126 1.00 90.81 249 SER A O 1
ATOM 1859 N N . ASP A 1 250 ? 1.136 24.085 -13.274 1.00 95.44 250 ASP A N 1
ATOM 1860 C CA . ASP A 1 250 ? 0.562 22.857 -13.846 1.00 95.44 250 ASP A CA 1
ATOM 1861 C C . ASP A 1 250 ? -0.450 22.236 -12.869 1.00 95.44 250 ASP A C 1
ATOM 1863 O O . ASP A 1 250 ? -1.566 21.865 -13.252 1.00 95.44 250 ASP A O 1
ATOM 1867 N N . LEU A 1 251 ? -0.106 22.210 -11.577 1.00 96.88 251 LEU A N 1
ATOM 1868 C CA . LEU A 1 251 ? -0.972 21.668 -10.533 1.00 96.88 251 LEU A CA 1
ATOM 1869 C C . LEU A 1 251 ? -2.281 22.452 -10.379 1.00 96.88 251 LEU A C 1
ATOM 1871 O O . LEU A 1 251 ? -3.325 21.848 -10.140 1.00 96.88 251 LEU A O 1
ATOM 1875 N N . ASP A 1 252 ? -2.251 23.776 -10.531 1.00 97.12 252 ASP A N 1
ATOM 1876 C CA . ASP A 1 252 ? -3.446 24.618 -10.400 1.00 97.12 252 ASP A CA 1
ATOM 1877 C C . ASP A 1 252 ? -4.420 24.387 -11.562 1.00 97.12 252 ASP A C 1
ATOM 1879 O O . ASP A 1 252 ? -5.633 24.288 -11.359 1.00 97.12 252 ASP A O 1
ATOM 1883 N N . ARG A 1 253 ? -3.892 24.213 -12.782 1.00 97.06 253 ARG A N 1
ATOM 1884 C CA . ARG A 1 253 ? -4.695 23.838 -13.956 1.00 97.06 253 ARG A CA 1
ATOM 1885 C C . ARG A 1 253 ? -5.315 22.453 -13.789 1.00 97.06 253 ARG A C 1
ATOM 1887 O O . ARG A 1 253 ? -6.514 22.288 -14.024 1.00 97.06 253 ARG A O 1
ATOM 1894 N N . ALA A 1 254 ? -4.530 21.479 -13.332 1.00 97.69 254 ALA A N 1
ATOM 1895 C CA . ALA A 1 254 ? -5.025 20.137 -13.037 1.00 97.69 254 ALA A CA 1
ATOM 1896 C C . ALA A 1 254 ? -6.090 20.155 -11.923 1.00 97.69 254 ALA A C 1
ATOM 1898 O O . ALA A 1 254 ? -7.127 19.494 -12.032 1.00 97.6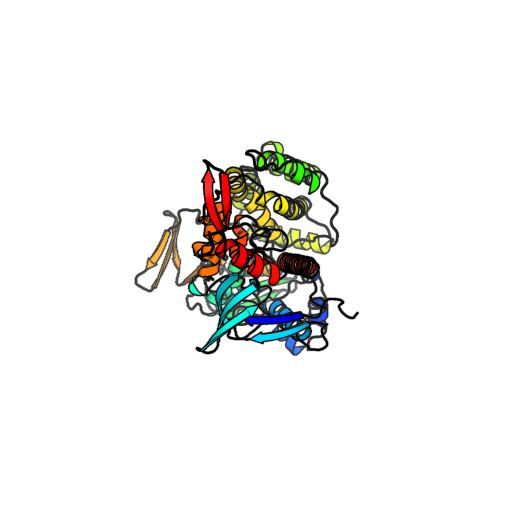9 254 ALA A O 1
ATOM 1899 N N . PHE A 1 255 ? -5.887 20.961 -10.876 1.00 98.12 255 PHE A N 1
ATOM 1900 C CA . PHE A 1 255 ? -6.851 21.126 -9.790 1.00 98.12 255 PHE A CA 1
ATOM 1901 C C . PHE A 1 255 ? -8.165 21.762 -10.262 1.00 98.12 255 PHE A C 1
ATOM 1903 O O . PHE A 1 255 ? -9.232 21.337 -9.826 1.00 98.12 255 PHE A O 1
ATOM 1910 N N . ALA A 1 256 ? -8.131 22.720 -11.190 1.00 98.00 256 ALA A N 1
ATOM 1911 C CA . ALA A 1 256 ? -9.352 23.298 -11.749 1.00 98.00 256 ALA A CA 1
ATOM 1912 C C . ALA A 1 256 ? -10.232 22.237 -12.443 1.00 98.00 256 ALA A C 1
ATOM 1914 O O . ALA A 1 256 ? -11.456 22.244 -12.285 1.00 98.00 256 ALA A O 1
ATOM 1915 N N . LEU A 1 257 ? -9.622 21.280 -13.158 1.00 98.25 257 LEU A N 1
ATOM 1916 C CA . LEU A 1 257 ? -10.337 20.137 -13.744 1.00 98.25 257 LEU A CA 1
ATOM 1917 C C . LEU A 1 257 ? -10.902 19.203 -12.666 1.00 98.25 257 LEU A C 1
ATOM 1919 O O . LEU A 1 257 ? -12.051 18.770 -12.768 1.00 98.25 257 LEU A O 1
ATOM 1923 N N . PHE A 1 258 ? -10.115 18.929 -11.624 1.00 98.31 258 PHE A N 1
ATOM 1924 C CA . PHE A 1 258 ? -10.522 18.123 -10.471 1.00 98.31 258 PHE A CA 1
ATOM 1925 C C . PHE A 1 258 ? -11.732 18.724 -9.739 1.00 98.31 258 PHE A C 1
ATOM 1927 O O . PHE A 1 258 ? -12.718 18.033 -9.479 1.00 98.31 258 PHE A O 1
ATOM 1934 N N . ALA A 1 259 ? -11.694 20.026 -9.450 1.00 98.44 259 ALA A N 1
ATOM 1935 C CA . ALA A 1 259 ? -12.776 20.734 -8.775 1.00 98.44 259 ALA A CA 1
ATOM 1936 C C . ALA A 1 259 ? -14.051 20.768 -9.631 1.00 98.44 259 ALA A C 1
ATOM 1938 O O . ALA A 1 259 ? -15.150 20.571 -9.114 1.00 98.44 259 ALA A O 1
ATOM 1939 N N . ARG A 1 260 ? -13.912 20.958 -10.951 1.00 98.31 260 ARG A N 1
ATOM 1940 C CA . ARG A 1 260 ? -15.041 20.933 -11.888 1.00 98.31 260 ARG A CA 1
ATOM 1941 C C . ARG A 1 260 ? -15.711 19.560 -11.955 1.00 98.31 260 ARG A C 1
ATOM 1943 O O . ARG A 1 260 ? -16.937 19.494 -11.944 1.00 98.31 260 ARG A O 1
ATOM 1950 N N . GLU A 1 261 ? -14.927 18.483 -11.998 1.00 98.31 261 GLU A N 1
ATOM 1951 C CA . GLU A 1 261 ? -15.450 17.112 -11.945 1.00 98.31 261 GLU A CA 1
ATOM 1952 C C . GLU A 1 261 ? -16.239 16.870 -10.656 1.00 98.31 261 GLU A C 1
ATOM 1954 O O . GLU A 1 261 ? -17.389 16.439 -10.708 1.00 98.31 261 GLU A O 1
ATOM 1959 N N . LEU A 1 262 ? -15.656 17.201 -9.500 1.00 97.88 262 LEU A N 1
ATOM 1960 C CA . LEU A 1 262 ? -16.311 17.014 -8.205 1.00 97.88 262 LEU A CA 1
ATOM 1961 C C . LEU A 1 262 ? -17.606 17.812 -8.070 1.00 97.88 262 LEU A C 1
ATOM 1963 O O . LEU A 1 262 ? -18.594 17.275 -7.578 1.00 97.88 262 LEU A O 1
ATOM 1967 N N . ALA A 1 263 ? -17.610 19.071 -8.513 1.00 98.06 263 ALA A N 1
ATOM 1968 C CA . ALA A 1 263 ? -18.788 19.929 -8.441 1.00 98.06 263 ALA A CA 1
ATOM 1969 C C . ALA A 1 263 ? -19.955 19.408 -9.292 1.00 98.06 263 ALA A C 1
ATOM 1971 O O . ALA A 1 263 ? -21.109 19.601 -8.916 1.00 98.06 263 ALA A O 1
ATOM 1972 N N . GLU A 1 264 ? -19.669 18.753 -10.421 1.00 97.62 264 GLU A N 1
ATOM 1973 C CA . GLU A 1 264 ? -20.699 18.141 -11.265 1.00 97.62 264 GLU A CA 1
ATOM 1974 C C . GLU A 1 264 ? -21.170 16.790 -10.718 1.00 97.62 264 GLU A C 1
ATOM 1976 O O . GLU A 1 264 ? -22.369 16.508 -10.734 1.00 97.62 264 GLU A O 1
ATOM 1981 N N . VAL A 1 265 ? -20.245 15.955 -10.235 1.00 96.62 265 VAL A N 1
ATOM 1982 C CA . VAL A 1 265 ? -20.568 14.610 -9.738 1.00 96.62 265 VAL A CA 1
ATOM 1983 C C . VAL A 1 265 ? -21.327 14.656 -8.412 1.00 96.62 265 VAL A C 1
ATOM 1985 O O . VAL A 1 265 ? -22.230 13.846 -8.204 1.00 96.62 265 VAL A O 1
ATOM 1988 N N . ASP A 1 266 ? -20.976 15.581 -7.517 1.00 97.62 266 ASP A N 1
ATOM 1989 C CA . ASP A 1 266 ? -21.604 15.704 -6.201 1.00 97.62 266 ASP A CA 1
ATOM 1990 C C . ASP A 1 266 ? -21.699 17.181 -5.753 1.00 97.62 266 ASP A C 1
ATOM 1992 O O . ASP A 1 266 ? -20.850 17.683 -5.002 1.00 97.62 266 ASP A O 1
ATOM 1996 N N . PRO A 1 267 ? -22.740 17.910 -6.210 1.00 98.19 267 PRO A N 1
ATOM 1997 C CA . PRO A 1 267 ? -22.933 19.321 -5.875 1.00 98.19 267 PRO A CA 1
ATOM 1998 C C . PRO A 1 267 ? -23.148 19.576 -4.378 1.00 98.19 267 PRO A C 1
ATOM 2000 O O . PRO A 1 267 ? -22.821 20.656 -3.879 1.00 98.19 267 PRO A O 1
ATOM 2003 N N . ASP A 1 268 ? -23.720 18.606 -3.657 1.00 97.88 268 ASP A N 1
ATOM 2004 C CA . ASP A 1 268 ? -23.941 18.708 -2.216 1.00 97.88 268 ASP A CA 1
ATOM 2005 C C . ASP A 1 268 ? -22.616 18.660 -1.466 1.00 97.88 268 ASP A C 1
ATOM 2007 O O . ASP A 1 268 ? -22.331 19.561 -0.672 1.00 97.88 268 ASP A O 1
ATOM 2011 N N . TYR A 1 269 ? -21.775 17.675 -1.782 1.00 97.38 269 TYR A N 1
ATOM 2012 C CA . TYR A 1 269 ? -20.430 17.584 -1.235 1.00 97.38 269 TYR A CA 1
ATOM 2013 C C . TYR A 1 269 ? -19.612 18.844 -1.536 1.00 97.38 269 TYR A C 1
ATOM 2015 O O . TYR A 1 269 ? -19.032 19.433 -0.621 1.00 97.38 269 TYR A O 1
ATOM 2023 N N . ALA A 1 270 ? -19.619 19.304 -2.793 1.00 98.00 270 ALA A N 1
ATOM 2024 C CA . ALA A 1 270 ? -18.897 20.502 -3.213 1.00 98.00 270 ALA A CA 1
ATOM 2025 C C . ALA A 1 270 ? -19.312 21.751 -2.417 1.00 98.00 270 ALA A C 1
ATOM 2027 O O . ALA A 1 270 ? -18.456 22.549 -2.032 1.00 98.00 270 ALA A O 1
ATOM 2028 N N . ARG A 1 271 ? -20.607 21.902 -2.112 1.00 97.75 271 ARG A N 1
ATOM 2029 C CA . ARG A 1 271 ? -21.116 22.989 -1.265 1.00 97.75 271 ARG A CA 1
ATOM 2030 C C . ARG A 1 271 ? -20.678 22.837 0.190 1.00 97.75 271 ARG A C 1
ATOM 2032 O O . ARG A 1 271 ? -20.301 23.826 0.808 1.00 97.75 271 ARG A O 1
ATOM 2039 N N . THR A 1 272 ? -20.717 21.621 0.738 1.00 96.38 272 THR A N 1
ATOM 2040 C CA . THR A 1 272 ? -20.333 21.346 2.133 1.00 96.38 272 THR A CA 1
ATOM 2041 C C . THR A 1 272 ? -18.885 21.730 2.428 1.00 96.38 272 THR A C 1
ATOM 2043 O O . THR A 1 272 ? -18.606 22.226 3.518 1.00 96.38 272 THR A O 1
ATOM 2046 N N . ILE A 1 273 ? -17.970 21.520 1.479 1.00 96.69 273 ILE A N 1
ATOM 2047 C CA . ILE A 1 273 ? -16.548 21.856 1.654 1.00 96.69 273 ILE A CA 1
ATOM 2048 C C . ILE A 1 273 ? -16.167 23.246 1.127 1.00 96.69 273 ILE A C 1
ATOM 2050 O O . ILE A 1 273 ? -14.994 23.606 1.211 1.00 96.69 273 ILE A O 1
ATOM 2054 N N . ASP A 1 274 ? -17.130 24.006 0.591 1.00 97.19 274 ASP A N 1
ATOM 2055 C CA . ASP A 1 274 ? -16.901 25.277 -0.107 1.00 97.19 274 ASP A CA 1
ATOM 2056 C C . ASP A 1 274 ? -15.847 25.147 -1.227 1.00 97.19 274 ASP A C 1
ATOM 2058 O O . ASP A 1 274 ? -14.867 25.886 -1.313 1.00 97.19 274 ASP A O 1
ATOM 2062 N N . LEU A 1 275 ? -16.034 24.142 -2.092 1.00 97.94 275 LEU A N 1
ATOM 2063 C CA . LEU A 1 275 ? -15.094 23.785 -3.157 1.00 97.94 275 LEU A CA 1
ATOM 2064 C C . LEU A 1 275 ? -14.687 24.962 -4.069 1.00 97.94 275 LEU A C 1
ATOM 2066 O O . LEU A 1 275 ? -13.508 25.023 -4.415 1.00 97.94 275 LEU A O 1
ATOM 2070 N N . PRO A 1 276 ? -15.574 25.911 -4.446 1.00 96.94 276 PRO A N 1
ATOM 2071 C CA . PRO A 1 276 ? -15.194 27.035 -5.306 1.00 96.94 276 PRO A CA 1
ATOM 2072 C C . PRO A 1 276 ? -14.123 27.968 -4.723 1.00 96.94 276 PRO A C 1
ATOM 2074 O O . PRO A 1 276 ? -13.505 28.705 -5.486 1.00 96.94 276 PRO A O 1
ATOM 2077 N N . THR A 1 277 ? -13.904 27.965 -3.402 1.00 96.44 277 THR A N 1
ATOM 2078 C CA . THR A 1 277 ? -12.858 28.775 -2.748 1.00 96.44 277 THR A CA 1
ATOM 2079 C C . THR A 1 277 ? -11.562 28.003 -2.504 1.00 96.44 277 THR A C 1
ATOM 2081 O O . THR A 1 277 ? -10.601 28.563 -1.974 1.00 96.44 277 THR A O 1
ATOM 2084 N N . CYS A 1 278 ? -11.527 26.720 -2.871 1.00 97.69 278 CYS A N 1
ATOM 2085 C CA . CYS A 1 278 ? -10.361 25.867 -2.701 1.00 97.69 278 CYS A CA 1
ATOM 2086 C C . CYS A 1 278 ? -9.368 26.010 -3.860 1.00 97.69 278 CYS A C 1
ATOM 2088 O O . CYS A 1 278 ? -9.724 26.324 -4.992 1.00 97.69 278 CYS A O 1
ATOM 2090 N N . ASP A 1 279 ? -8.127 25.655 -3.559 1.00 96.44 279 ASP A N 1
ATOM 2091 C CA . ASP A 1 279 ? -7.028 25.399 -4.487 1.00 96.44 279 ASP A CA 1
ATOM 2092 C C . ASP A 1 279 ? -6.369 24.043 -4.149 1.00 96.44 279 ASP A C 1
ATOM 2094 O O . ASP A 1 279 ? -6.793 23.332 -3.224 1.00 96.44 279 ASP A O 1
ATOM 2098 N N . ALA A 1 280 ? -5.316 23.676 -4.884 1.00 94.88 280 ALA A N 1
ATOM 2099 C CA . ALA A 1 280 ? -4.601 22.415 -4.683 1.00 94.88 280 ALA A CA 1
ATOM 2100 C C . ALA A 1 280 ? -3.991 22.263 -3.271 1.00 94.88 280 ALA A C 1
ATOM 2102 O O . ALA A 1 280 ? -3.807 21.138 -2.790 1.00 94.88 280 ALA A O 1
ATOM 2103 N N . ASP A 1 281 ? -3.695 23.376 -2.594 1.00 95.44 281 ASP A N 1
ATOM 2104 C CA . ASP A 1 281 ? -3.065 23.411 -1.272 1.00 95.44 281 ASP A CA 1
ATOM 2105 C C . ASP A 1 281 ? -4.103 23.360 -0.133 1.00 95.44 281 ASP A C 1
ATOM 2107 O O . ASP A 1 281 ? -3.909 22.681 0.883 1.00 95.44 281 ASP A O 1
ATOM 2111 N N . SER A 1 282 ? -5.232 24.049 -0.295 1.00 96.38 282 SER A N 1
ATOM 2112 C CA . SER A 1 282 ? -6.271 24.234 0.725 1.00 96.38 282 SER A CA 1
ATOM 2113 C C . SER A 1 282 ? -7.346 23.145 0.714 1.00 96.38 282 SER A C 1
ATOM 2115 O O . SER A 1 282 ? -7.907 22.846 1.778 1.00 96.38 282 SER A O 1
ATOM 2117 N N . PHE A 1 283 ? -7.589 22.491 -0.429 1.00 97.75 283 PHE A N 1
ATOM 2118 C CA . PHE A 1 283 ? -8.627 21.464 -0.578 1.00 97.75 283 PHE A CA 1
ATOM 2119 C C . PHE A 1 283 ? -8.518 20.348 0.467 1.00 97.75 283 PHE A C 1
ATOM 2121 O O . PHE A 1 283 ? -9.508 20.004 1.109 1.00 97.75 283 PHE A O 1
ATOM 2128 N N . ALA A 1 284 ? -7.314 19.819 0.714 1.00 96.44 284 ALA A N 1
ATOM 2129 C CA . ALA A 1 284 ? -7.115 18.756 1.702 1.00 96.44 284 ALA A CA 1
ATOM 2130 C C . ALA A 1 284 ? -7.553 19.189 3.112 1.00 96.44 284 ALA A C 1
ATOM 2132 O O . ALA A 1 284 ? -8.162 18.417 3.851 1.00 96.44 284 ALA A O 1
ATOM 2133 N N . THR A 1 285 ? -7.280 20.438 3.491 1.00 95.12 285 THR A N 1
ATOM 2134 C CA . THR A 1 285 ? -7.691 20.978 4.793 1.00 95.12 285 THR A CA 1
ATOM 2135 C C . THR A 1 285 ? -9.212 21.048 4.903 1.00 95.12 285 THR A C 1
ATOM 2137 O O . THR A 1 285 ? -9.758 20.642 5.928 1.00 95.12 285 THR A O 1
ATOM 2140 N N . ARG A 1 286 ? -9.898 21.514 3.851 1.00 96.12 286 ARG A N 1
ATOM 2141 C CA . ARG A 1 286 ? -11.368 21.579 3.798 1.00 96.12 286 ARG A CA 1
ATOM 2142 C C . ARG A 1 286 ? -12.000 20.189 3.818 1.00 96.12 286 ARG A C 1
ATOM 2144 O O . ARG A 1 286 ? -12.875 19.937 4.640 1.00 96.12 286 ARG A O 1
ATOM 2151 N N . HIS A 1 287 ? -11.478 19.273 3.005 1.00 96.25 287 HIS A N 1
ATOM 2152 C CA . HIS A 1 287 ? -11.902 17.876 2.928 1.00 96.25 287 HIS A CA 1
ATOM 2153 C C . HIS A 1 287 ? -11.863 17.172 4.299 1.00 96.25 287 HIS A C 1
ATOM 2155 O O . HIS A 1 287 ? -12.823 16.511 4.689 1.00 96.25 287 HIS A O 1
ATOM 2161 N N . PHE A 1 288 ? -10.782 17.345 5.070 1.00 95.62 288 PHE A N 1
ATOM 2162 C CA . PHE A 1 288 ? -10.629 16.683 6.373 1.00 95.62 288 PHE A CA 1
ATOM 2163 C C . PHE A 1 288 ? -11.285 17.423 7.550 1.00 95.62 288 PHE A C 1
ATOM 2165 O O . PHE A 1 288 ? -11.355 16.854 8.641 1.00 95.62 288 PHE A O 1
ATOM 2172 N N . ALA A 1 289 ? -11.749 18.666 7.381 1.00 94.44 289 ALA A N 1
ATOM 2173 C CA . ALA A 1 289 ? -12.164 19.530 8.491 1.00 94.44 289 ALA A CA 1
ATOM 2174 C C . ALA A 1 289 ? -13.269 18.909 9.359 1.00 94.44 289 ALA A C 1
ATOM 2176 O O . ALA A 1 289 ? -13.117 18.826 10.578 1.00 94.44 289 ALA A O 1
ATOM 2177 N N . ALA A 1 290 ? -14.341 18.408 8.736 1.00 92.06 290 ALA A N 1
ATOM 2178 C CA . ALA A 1 290 ? -15.460 17.796 9.452 1.00 92.06 290 ALA A CA 1
ATOM 2179 C C . ALA A 1 290 ? -15.022 16.552 10.245 1.00 92.06 290 ALA A C 1
ATOM 2181 O O . ALA A 1 290 ? -15.329 16.434 11.429 1.00 92.06 290 ALA A O 1
ATOM 2182 N N . ARG A 1 291 ? -14.229 15.668 9.621 1.00 93.31 291 ARG A N 1
ATOM 2183 C CA . ARG A 1 291 ? -13.692 14.452 10.259 1.00 93.31 291 ARG A CA 1
ATOM 2184 C C . ARG A 1 291 ? -12.764 14.772 11.425 1.00 93.31 291 ARG A C 1
ATOM 2186 O O . ARG A 1 291 ? -12.838 14.132 12.469 1.00 93.31 291 ARG A O 1
ATOM 2193 N N . MET A 1 292 ? -11.908 15.781 11.272 1.00 92.75 292 MET A N 1
ATOM 2194 C CA . MET A 1 292 ? -11.015 16.232 12.341 1.00 92.75 292 MET A CA 1
ATOM 2195 C C . MET A 1 292 ? -11.753 16.949 13.482 1.00 92.75 292 MET A C 1
ATOM 2197 O O . MET A 1 292 ? -11.179 17.057 14.566 1.00 92.75 292 MET A O 1
ATOM 2201 N N . GLY A 1 293 ? -12.965 17.459 13.252 1.00 91.62 293 GLY A N 1
ATOM 2202 C CA . GLY A 1 293 ? -13.801 18.112 14.263 1.00 91.62 293 GLY A CA 1
ATOM 2203 C C . GLY A 1 293 ? -14.722 17.166 15.041 1.00 91.62 293 GLY A C 1
ATOM 2204 O O . GLY A 1 293 ? -15.358 17.601 15.996 1.00 91.62 293 GLY A O 1
ATOM 2205 N N . SER A 1 294 ? -14.806 15.892 14.648 1.00 93.31 294 SER A N 1
ATOM 2206 C CA . SER A 1 294 ? -15.668 14.878 15.270 1.00 93.31 294 SER A CA 1
ATOM 2207 C C . SER A 1 294 ? -14.884 13.849 16.085 1.00 93.31 294 SER A C 1
ATOM 2209 O O . SER A 1 294 ? -13.700 13.624 15.832 1.00 93.31 294 SER A O 1
ATOM 2211 N N . ASP A 1 295 ? -15.563 13.164 17.010 1.00 95.81 295 ASP A N 1
ATOM 2212 C CA . ASP A 1 295 ? -15.017 11.956 17.632 1.00 95.81 295 ASP A CA 1
ATOM 2213 C C . ASP A 1 295 ? -14.741 10.877 16.557 1.00 95.81 295 ASP A C 1
ATOM 2215 O O . ASP A 1 295 ? -15.627 10.582 15.741 1.00 95.81 295 ASP A O 1
ATOM 2219 N N . PRO A 1 296 ? -13.531 10.283 16.525 1.00 96.31 296 PRO A N 1
ATOM 2220 C CA . PRO A 1 296 ? -13.143 9.360 15.463 1.00 96.31 296 PRO A CA 1
ATOM 2221 C C . PRO A 1 296 ? -13.981 8.078 15.429 1.00 96.31 296 PRO A C 1
ATOM 2223 O O . PRO A 1 296 ? -14.212 7.544 14.343 1.00 96.31 296 PRO A O 1
ATOM 2226 N N . PHE A 1 297 ? -14.465 7.582 16.570 1.00 97.56 297 PHE A N 1
ATOM 2227 C CA . PHE A 1 297 ? -15.268 6.360 16.634 1.00 97.56 297 PHE A CA 1
ATOM 2228 C C . PHE A 1 297 ? -16.734 6.617 16.285 1.00 97.56 297 PHE A C 1
ATOM 2230 O O . PHE A 1 297 ? -17.359 5.784 15.624 1.00 97.56 297 PHE A O 1
ATOM 2237 N N . VAL A 1 298 ? -17.276 7.785 16.644 1.00 97.12 298 VAL A N 1
ATOM 2238 C CA . VAL A 1 298 ? -18.591 8.236 16.159 1.00 97.12 298 VAL A CA 1
ATOM 2239 C C . VAL A 1 298 ? -18.575 8.359 14.635 1.00 97.12 298 VAL A C 1
ATOM 2241 O O . VAL A 1 298 ? -19.460 7.819 13.966 1.00 97.12 298 VAL A O 1
ATOM 2244 N N . HIS A 1 299 ? -17.540 8.992 14.074 1.00 96.88 299 HIS A N 1
ATOM 2245 C CA . HIS A 1 299 ? -17.378 9.091 12.626 1.00 96.88 299 HIS A CA 1
ATOM 2246 C C . HIS A 1 299 ? -17.229 7.711 11.968 1.00 96.88 299 HIS A C 1
ATOM 2248 O O . HIS A 1 299 ? -17.941 7.416 11.010 1.00 96.88 299 HIS A O 1
ATOM 2254 N N . ALA A 1 300 ? -16.365 6.839 12.502 1.00 97.06 300 ALA A N 1
ATOM 2255 C CA . ALA A 1 300 ? -16.158 5.492 11.968 1.00 97.06 300 ALA A CA 1
ATOM 2256 C C . ALA A 1 300 ? -17.448 4.653 11.961 1.00 97.06 300 ALA A C 1
ATOM 2258 O O . ALA A 1 300 ? -17.691 3.909 11.012 1.00 97.06 300 ALA A O 1
ATOM 2259 N N . ARG A 1 301 ? -18.315 4.799 12.974 1.00 97.31 301 ARG A N 1
ATOM 2260 C CA . ARG A 1 301 ? -19.618 4.117 13.019 1.00 97.31 301 ARG A CA 1
ATOM 2261 C C . ARG A 1 301 ? -20.560 4.601 11.918 1.00 97.31 301 ARG A C 1
ATOM 2263 O O . ARG A 1 301 ? -21.166 3.776 11.236 1.00 97.31 301 ARG A O 1
ATOM 2270 N N . ALA A 1 302 ? -20.668 5.916 11.734 1.00 97.19 302 ALA A N 1
ATOM 2271 C CA . ALA A 1 302 ? -21.495 6.502 10.681 1.00 97.19 302 ALA A CA 1
ATOM 2272 C C . ALA A 1 302 ? -20.981 6.124 9.281 1.00 97.19 302 ALA A C 1
ATOM 2274 O O . ALA A 1 302 ? -21.759 5.708 8.423 1.00 97.19 302 ALA A O 1
ATOM 2275 N N . ASN A 1 303 ? -19.664 6.193 9.079 1.00 97.38 303 ASN A N 1
ATOM 2276 C CA . ASN A 1 303 ? -19.012 5.811 7.833 1.00 97.38 303 ASN A CA 1
ATOM 2277 C C . ASN A 1 303 ? -19.213 4.316 7.513 1.00 97.38 303 ASN A C 1
ATOM 2279 O O . ASN A 1 303 ? -19.593 3.984 6.392 1.00 97.38 303 ASN A O 1
ATOM 2283 N N . LEU A 1 304 ? -19.066 3.416 8.495 1.00 97.50 304 LEU A N 1
ATOM 2284 C CA . LEU A 1 304 ? -19.332 1.984 8.311 1.00 97.50 304 LEU A CA 1
ATOM 2285 C C . LEU A 1 304 ? -20.796 1.709 7.933 1.00 97.50 304 LEU A C 1
ATOM 2287 O O . LEU A 1 304 ? -21.061 0.860 7.083 1.00 97.50 304 LEU A O 1
ATOM 2291 N N . ALA A 1 305 ? -21.750 2.417 8.541 1.00 97.31 305 ALA A N 1
ATOM 2292 C CA . ALA A 1 305 ? -23.163 2.285 8.192 1.00 97.31 305 ALA A CA 1
ATOM 2293 C C . ALA A 1 305 ? -23.439 2.736 6.746 1.00 97.31 305 ALA A C 1
ATOM 2295 O O . ALA A 1 305 ? -24.090 2.010 5.997 1.00 97.31 305 ALA A O 1
ATOM 2296 N N . GLN A 1 306 ? -22.885 3.881 6.330 1.00 97.75 306 GLN A N 1
ATOM 2297 C CA . GLN A 1 306 ? -22.997 4.379 4.954 1.00 97.75 306 GLN A CA 1
ATOM 2298 C C . GLN A 1 306 ? -22.373 3.406 3.942 1.00 97.75 306 GLN A C 1
ATOM 2300 O O . GLN A 1 306 ? -22.968 3.107 2.910 1.00 97.75 306 GLN A O 1
ATOM 2305 N N . ALA A 1 307 ? -21.188 2.881 4.249 1.00 97.19 307 ALA A N 1
ATOM 2306 C CA . ALA A 1 307 ? -20.478 1.915 3.421 1.00 97.19 307 ALA A CA 1
ATOM 2307 C C . ALA A 1 307 ? -21.248 0.590 3.257 1.00 97.19 307 ALA A C 1
ATOM 2309 O O . ALA A 1 307 ? -21.305 0.029 2.162 1.00 97.19 307 ALA A O 1
ATOM 2310 N N . ARG A 1 308 ? -21.890 0.103 4.326 1.00 96.38 308 ARG A N 1
ATOM 2311 C CA . ARG A 1 308 ? -22.758 -1.084 4.276 1.00 96.38 308 ARG A CA 1
ATOM 2312 C C . ARG A 1 308 ? -24.013 -0.850 3.441 1.00 96.38 308 ARG A C 1
ATOM 2314 O O . ARG A 1 308 ? -24.353 -1.710 2.637 1.00 96.38 308 ARG A O 1
ATOM 2321 N N . ASP A 1 309 ? -24.671 0.300 3.592 1.00 97.56 309 ASP A N 1
ATOM 2322 C CA . ASP A 1 309 ? -25.841 0.661 2.777 1.00 97.56 309 ASP A CA 1
ATOM 2323 C C . ASP A 1 309 ? -25.470 0.795 1.290 1.00 97.56 309 ASP A C 1
ATOM 2325 O O . ASP A 1 309 ? -26.180 0.286 0.425 1.00 97.56 309 ASP A O 1
ATOM 2329 N N . SER A 1 310 ? -24.300 1.371 0.999 1.00 97.62 310 SER A N 1
ATOM 2330 C CA . SER A 1 310 ? -23.722 1.440 -0.347 1.00 97.62 310 SER A CA 1
ATOM 2331 C C . SER A 1 310 ? -23.581 0.050 -0.990 1.00 97.62 310 SER A C 1
ATOM 2333 O O . SER A 1 310 ? -24.040 -0.152 -2.116 1.00 97.62 310 SER A O 1
ATOM 2335 N N . HIS A 1 311 ? -23.038 -0.937 -0.265 1.00 96.00 311 HIS A N 1
ATOM 2336 C CA . HIS A 1 311 ? -22.962 -2.334 -0.726 1.00 96.00 311 HIS A CA 1
ATOM 2337 C C . HIS A 1 311 ? -24.334 -3.000 -0.847 1.00 96.00 311 HIS A C 1
ATOM 2339 O O . HIS A 1 311 ? -24.609 -3.630 -1.867 1.00 96.00 311 HIS A O 1
ATOM 2345 N N . ALA A 1 312 ? -25.223 -2.814 0.130 1.00 96.12 312 ALA A N 1
ATOM 2346 C CA . ALA A 1 312 ? -26.565 -3.398 0.115 1.00 96.12 312 ALA A CA 1
ATOM 2347 C C . ALA A 1 312 ? -27.416 -2.907 -1.069 1.00 96.12 312 ALA A C 1
ATOM 2349 O O . ALA A 1 312 ? -28.224 -3.660 -1.609 1.00 96.12 312 ALA A O 1
ATOM 2350 N N . ARG A 1 313 ? -27.226 -1.650 -1.485 1.00 97.12 313 ARG A N 1
ATOM 2351 C CA . ARG A 1 313 ? -27.940 -1.036 -2.613 1.00 97.12 313 ARG A CA 1
ATOM 2352 C C . ARG A 1 313 ? -27.208 -1.148 -3.943 1.00 97.12 313 ARG A C 1
ATOM 2354 O O . ARG A 1 313 ? -27.775 -0.740 -4.953 1.00 97.12 313 ARG A O 1
ATOM 2361 N N . ALA A 1 314 ? -25.971 -1.648 -3.948 1.00 95.69 314 ALA A N 1
ATOM 2362 C CA . ALA A 1 314 ? -25.074 -1.580 -5.099 1.00 95.69 314 ALA A CA 1
ATOM 2363 C C . ALA A 1 314 ? -24.974 -0.147 -5.670 1.00 95.69 314 ALA A C 1
ATOM 2365 O O . ALA A 1 314 ? -25.105 0.082 -6.872 1.00 95.69 314 ALA A O 1
ATOM 2366 N N . GLN A 1 315 ? -24.807 0.834 -4.779 1.00 95.69 315 GLN A N 1
ATOM 2367 C CA . GLN A 1 315 ? -24.764 2.259 -5.108 1.00 95.69 315 GLN A CA 1
ATOM 2368 C C . GLN A 1 315 ? -23.495 2.891 -4.557 1.00 95.69 315 GLN A C 1
ATOM 2370 O O . GLN A 1 315 ? -23.185 2.760 -3.376 1.00 95.69 315 GLN A O 1
ATOM 2375 N N . THR A 1 316 ? -22.774 3.611 -5.411 1.00 95.38 316 THR A N 1
ATOM 2376 C CA . THR A 1 316 ? -21.538 4.293 -5.025 1.00 95.38 316 THR A CA 1
ATOM 2377 C C . THR A 1 316 ? -21.800 5.565 -4.219 1.00 95.38 316 THR A C 1
ATOM 2379 O O . THR A 1 316 ? -22.848 6.196 -4.347 1.00 95.38 316 THR A O 1
ATOM 2382 N N . ILE A 1 317 ? -20.803 5.993 -3.444 1.00 96.31 317 ILE A N 1
ATOM 2383 C CA . ILE A 1 317 ? -20.746 7.340 -2.871 1.00 96.31 317 ILE A CA 1
ATOM 2384 C C . ILE A 1 317 ? -20.077 8.244 -3.916 1.00 96.31 317 ILE A C 1
ATOM 2386 O O . ILE A 1 317 ? -18.906 8.043 -4.244 1.00 96.31 317 ILE A O 1
ATOM 2390 N N . ALA A 1 318 ? -20.833 9.186 -4.486 1.00 95.75 318 ALA A N 1
ATOM 2391 C CA . ALA A 1 318 ? -20.472 9.889 -5.720 1.00 95.75 318 ALA A CA 1
ATOM 2392 C C . ALA A 1 318 ? -19.123 10.625 -5.630 1.00 95.75 318 ALA A C 1
ATOM 2394 O O . ALA A 1 318 ? -18.214 10.322 -6.407 1.00 95.75 318 ALA A O 1
ATOM 2395 N N . TRP A 1 319 ? -18.946 11.510 -4.642 1.00 96.19 319 TRP A N 1
ATOM 2396 C CA . TRP A 1 319 ? -17.682 12.233 -4.457 1.00 96.19 319 TRP A CA 1
ATOM 2397 C C . TRP A 1 319 ? -16.486 11.305 -4.169 1.00 96.19 319 TRP A C 1
ATOM 2399 O O . TRP A 1 319 ? -15.409 11.510 -4.732 1.00 96.19 319 TRP A O 1
ATOM 2409 N N . ARG A 1 320 ? -16.663 10.252 -3.349 1.00 96.31 320 ARG A N 1
ATOM 2410 C CA . ARG A 1 320 ? -15.590 9.284 -3.023 1.00 96.31 320 ARG A CA 1
ATOM 2411 C C . ARG A 1 320 ? -15.130 8.557 -4.271 1.00 96.31 320 ARG A C 1
ATOM 2413 O O . ARG A 1 320 ? -13.935 8.398 -4.500 1.00 96.31 320 ARG A O 1
ATOM 2420 N N . HIS A 1 321 ? -16.073 8.132 -5.101 1.00 95.75 321 HIS A N 1
ATOM 2421 C CA . HIS A 1 321 ? -15.760 7.459 -6.350 1.00 95.75 321 HIS A CA 1
ATOM 2422 C C . HIS A 1 321 ? -15.108 8.395 -7.367 1.00 95.75 321 HIS A C 1
ATOM 2424 O O . HIS A 1 321 ? -14.158 7.982 -8.021 1.00 95.75 321 HIS A O 1
ATOM 2430 N N . ALA A 1 322 ? -15.528 9.661 -7.461 1.00 96.62 322 ALA A N 1
ATOM 2431 C CA . ALA A 1 322 ? -14.855 10.640 -8.315 1.00 96.62 322 ALA A CA 1
ATOM 2432 C C . ALA A 1 322 ? -13.387 10.841 -7.904 1.00 96.62 322 ALA A C 1
ATOM 2434 O O . ALA A 1 322 ? -12.501 10.754 -8.749 1.00 96.62 322 ALA A O 1
ATOM 2435 N N . ILE A 1 323 ? -13.109 11.027 -6.607 1.00 96.94 323 ILE A N 1
ATOM 2436 C CA . ILE A 1 323 ? -11.733 11.123 -6.085 1.00 96.94 323 ILE A CA 1
ATOM 2437 C C . ILE A 1 323 ? -10.953 9.833 -6.364 1.00 96.94 323 ILE A C 1
ATOM 2439 O O . ILE A 1 323 ? -9.804 9.902 -6.805 1.00 96.94 323 ILE A O 1
ATOM 2443 N N . LEU A 1 324 ? -11.578 8.665 -6.174 1.00 94.12 324 LEU A N 1
ATOM 2444 C CA . LEU A 1 324 ? -10.971 7.377 -6.512 1.00 94.12 324 LEU A CA 1
ATOM 2445 C C . LEU A 1 324 ? -10.659 7.272 -8.007 1.00 94.12 324 LEU A C 1
ATOM 2447 O O . LEU A 1 324 ? -9.616 6.766 -8.361 1.00 94.12 324 LEU A O 1
ATOM 2451 N N . ARG A 1 325 ? -11.491 7.759 -8.921 1.00 94.06 325 ARG A N 1
ATOM 2452 C CA . ARG A 1 325 ? -11.157 7.696 -10.354 1.00 94.06 325 ARG A CA 1
ATOM 2453 C C . ARG A 1 325 ? -10.107 8.730 -10.752 1.00 94.06 325 ARG A C 1
ATOM 2455 O O . ARG A 1 325 ? -9.246 8.454 -11.581 1.00 94.06 325 ARG A O 1
ATOM 2462 N N . MET A 1 326 ? -10.137 9.909 -10.140 1.00 96.31 326 MET A N 1
ATOM 2463 C CA . MET A 1 326 ? -9.176 10.967 -10.438 1.00 96.31 326 MET A CA 1
ATOM 2464 C C . MET A 1 326 ? -7.767 10.656 -9.929 1.00 96.31 326 MET A C 1
ATOM 2466 O O . MET A 1 326 ? -6.824 11.142 -10.540 1.00 96.31 326 MET A O 1
ATOM 2470 N N . HIS A 1 327 ? -7.573 9.831 -8.889 1.00 93.88 327 HIS A N 1
ATOM 2471 C CA . HIS A 1 327 ? -6.207 9.463 -8.475 1.00 93.88 327 HIS A CA 1
ATOM 2472 C C . HIS A 1 327 ? -5.453 8.715 -9.589 1.00 93.88 327 HIS A C 1
ATOM 2474 O O . HIS A 1 327 ? -4.278 8.997 -9.812 1.00 93.88 327 HIS A O 1
ATOM 2480 N N . GLU A 1 328 ? -6.141 7.827 -10.320 1.00 90.00 328 GLU A N 1
ATOM 2481 C CA . GLU A 1 328 ? -5.592 7.099 -11.474 1.00 90.00 328 GLU A CA 1
ATOM 2482 C C . GLU A 1 328 ? -5.175 8.080 -12.574 1.00 90.00 328 GLU A C 1
ATOM 2484 O O . GLU A 1 328 ? -4.111 7.951 -13.173 1.00 90.00 328 GLU A O 1
ATOM 2489 N N . ALA A 1 329 ? -6.005 9.097 -12.813 1.00 92.81 329 ALA A N 1
ATOM 2490 C CA . ALA A 1 329 ? -5.752 10.105 -13.830 1.00 92.81 329 ALA A CA 1
ATOM 2491 C C . ALA A 1 329 ? -4.607 11.054 -13.430 1.00 92.81 329 ALA A C 1
ATOM 2493 O O . ALA A 1 329 ? -3.737 11.356 -14.238 1.00 92.81 329 ALA A O 1
ATOM 2494 N N . PHE A 1 330 ? -4.543 11.471 -12.163 1.00 94.94 330 PHE A N 1
ATOM 2495 C CA . PHE A 1 330 ? -3.428 12.267 -11.645 1.00 94.94 330 PHE A CA 1
ATOM 2496 C C . PHE A 1 330 ? -2.111 11.487 -11.657 1.00 94.94 330 PHE A C 1
ATOM 2498 O O . PHE A 1 330 ? -1.059 12.076 -11.898 1.00 94.94 330 PHE A O 1
ATOM 2505 N N . ALA A 1 331 ? -2.147 10.167 -11.444 1.00 90.69 331 ALA A N 1
ATOM 2506 C CA . ALA A 1 331 ? -0.952 9.329 -11.482 1.00 90.69 331 ALA A CA 1
ATOM 2507 C C . ALA A 1 331 ? -0.171 9.453 -12.803 1.00 90.69 331 ALA A C 1
ATOM 2509 O O . ALA A 1 331 ? 1.045 9.269 -12.790 1.00 90.69 331 ALA A O 1
ATOM 2510 N N . THR A 1 332 ? -0.836 9.798 -13.914 1.00 89.88 332 THR A N 1
ATOM 2511 C CA . THR A 1 332 ? -0.182 9.951 -15.222 1.00 89.88 332 THR A CA 1
ATOM 2512 C C . THR A 1 332 ? 0.525 11.285 -15.410 1.00 89.88 332 THR A C 1
ATOM 2514 O O . THR A 1 332 ? 1.338 11.377 -16.316 1.00 89.88 332 THR A O 1
ATOM 2517 N N . ILE A 1 333 ? 0.213 12.306 -14.606 1.00 92.06 333 ILE A N 1
ATOM 2518 C CA . ILE A 1 333 ? 0.808 13.645 -14.740 1.00 92.06 333 ILE A CA 1
ATOM 2519 C C . ILE A 1 333 ? 1.791 13.988 -13.623 1.00 92.06 333 ILE A C 1
ATOM 2521 O O . ILE A 1 333 ? 2.645 14.846 -13.804 1.00 92.06 333 ILE A O 1
ATOM 2525 N N . VAL A 1 334 ? 1.688 13.328 -12.463 1.00 92.12 334 VAL A N 1
ATOM 2526 C CA . VAL A 1 334 ? 2.575 13.577 -11.313 1.00 92.12 334 VAL A CA 1
ATOM 2527 C C . VAL A 1 334 ? 4.069 13.459 -11.657 1.00 92.12 334 VAL A C 1
ATOM 2529 O O . VAL A 1 334 ? 4.825 14.289 -11.148 1.00 92.12 334 VAL A O 1
ATOM 2532 N N . PRO A 1 335 ? 4.522 12.501 -12.494 1.00 87.81 335 PRO A N 1
ATOM 2533 C CA . PRO A 1 335 ? 5.934 12.409 -12.873 1.00 87.81 335 PRO A CA 1
ATOM 2534 C C . PRO A 1 335 ? 6.464 13.641 -13.614 1.00 87.81 335 PRO A C 1
ATOM 2536 O O . PRO A 1 335 ? 7.652 13.936 -13.497 1.00 87.81 335 PRO A O 1
ATOM 2539 N N . ASP A 1 336 ? 5.580 14.353 -14.319 1.00 88.81 336 ASP A N 1
ATOM 2540 C CA . ASP A 1 336 ? 5.905 15.474 -15.205 1.00 88.81 336 ASP A CA 1
ATOM 2541 C C . ASP A 1 336 ? 5.702 16.847 -14.535 1.00 88.81 336 ASP A C 1
ATOM 2543 O O . ASP A 1 336 ? 5.900 17.880 -15.168 1.00 88.81 336 ASP A O 1
ATOM 2547 N N . LEU A 1 337 ? 5.300 16.888 -13.258 1.00 91.50 337 LEU A N 1
ATOM 2548 C CA . LEU A 1 337 ? 5.184 18.139 -12.502 1.00 91.50 337 LEU A CA 1
ATOM 2549 C C . LEU A 1 337 ? 6.567 18.726 -12.177 1.00 91.50 337 LEU A C 1
ATOM 2551 O O . LEU A 1 337 ? 7.512 17.986 -11.887 1.00 91.50 337 LEU A O 1
ATOM 2555 N N . SER A 1 338 ? 6.655 20.062 -12.117 1.00 90.62 338 SER A N 1
ATOM 2556 C CA . SER A 1 338 ? 7.826 20.745 -11.548 1.00 90.62 338 SER A CA 1
ATOM 2557 C C . SER A 1 338 ? 8.040 20.325 -10.088 1.00 90.62 338 SER A C 1
ATOM 2559 O O . SER A 1 338 ? 7.094 19.941 -9.395 1.00 90.62 338 SER A O 1
ATOM 2561 N N . ASP A 1 339 ? 9.268 20.425 -9.570 1.00 87.69 339 ASP A N 1
ATOM 2562 C CA . ASP A 1 339 ? 9.554 20.036 -8.178 1.00 87.69 339 ASP A CA 1
ATOM 2563 C C . ASP A 1 339 ? 8.730 20.846 -7.161 1.00 87.69 339 ASP A C 1
ATOM 2565 O O . ASP A 1 339 ? 8.308 20.324 -6.122 1.00 87.69 339 ASP A O 1
ATOM 2569 N N . ALA A 1 340 ? 8.443 22.114 -7.476 1.00 92.44 340 ALA A N 1
ATOM 2570 C CA . ALA A 1 340 ? 7.592 22.972 -6.662 1.00 92.44 340 ALA A CA 1
ATOM 2571 C C . ALA A 1 340 ? 6.149 22.440 -6.601 1.00 92.44 340 ALA A C 1
ATOM 2573 O O . ALA A 1 340 ? 5.592 22.276 -5.507 1.00 92.44 340 ALA A O 1
ATOM 2574 N N . ASP A 1 341 ? 5.562 22.107 -7.753 1.00 95.06 341 ASP A N 1
ATOM 2575 C CA . ASP A 1 341 ? 4.205 21.568 -7.842 1.00 95.06 341 ASP A CA 1
ATOM 2576 C C . ASP A 1 341 ? 4.114 20.131 -7.303 1.00 95.06 341 ASP A C 1
ATOM 2578 O O . ASP A 1 341 ? 3.161 19.800 -6.595 1.00 95.06 341 ASP A O 1
ATOM 2582 N N . LEU A 1 342 ? 5.134 19.293 -7.498 1.00 92.19 342 LEU A N 1
ATOM 2583 C CA . LEU A 1 342 ? 5.222 17.964 -6.886 1.00 92.19 342 LEU A CA 1
ATOM 2584 C C . LEU A 1 342 ? 5.217 18.048 -5.349 1.00 92.19 342 LEU A C 1
ATOM 2586 O O . LEU A 1 342 ? 4.551 17.255 -4.663 1.00 92.19 342 LEU A O 1
ATOM 2590 N N . ALA A 1 343 ? 5.918 19.035 -4.785 1.00 92.19 343 ALA A N 1
ATOM 2591 C CA . ALA A 1 343 ? 5.932 19.278 -3.349 1.00 92.19 343 ALA A CA 1
ATOM 2592 C C . ALA A 1 343 ? 4.570 19.780 -2.833 1.00 92.19 343 ALA A C 1
ATOM 2594 O O . ALA A 1 343 ? 4.119 19.335 -1.769 1.00 92.19 343 ALA A O 1
ATOM 2595 N N . ARG A 1 344 ? 3.891 20.668 -3.574 1.00 95.94 344 ARG A N 1
ATOM 2596 C CA . ARG A 1 344 ? 2.516 21.117 -3.270 1.00 95.94 344 ARG A CA 1
ATOM 2597 C C . ARG A 1 344 ? 1.532 19.949 -3.308 1.00 95.94 344 ARG A C 1
ATOM 2599 O O . ARG A 1 344 ? 0.855 19.686 -2.311 1.00 95.94 344 ARG A O 1
ATOM 2606 N N . PHE A 1 345 ? 1.547 19.168 -4.387 1.00 95.62 345 PHE A N 1
ATOM 2607 C CA . PHE A 1 345 ? 0.744 17.959 -4.557 1.00 95.62 345 PHE A CA 1
ATOM 2608 C C . PHE A 1 345 ? 0.914 16.990 -3.380 1.00 95.62 345 PHE A C 1
ATOM 2610 O O . PHE A 1 345 ? -0.067 16.513 -2.802 1.00 95.62 345 PHE A O 1
ATOM 2617 N N . SER A 1 346 ? 2.164 16.750 -2.971 1.00 92.19 346 SER A N 1
ATOM 2618 C CA . SER A 1 346 ? 2.500 15.853 -1.863 1.00 92.19 346 SER A CA 1
ATOM 2619 C C . SER A 1 346 ? 1.968 16.326 -0.505 1.00 92.19 346 SER A C 1
ATOM 2621 O O . SER A 1 346 ? 1.586 15.495 0.325 1.00 92.19 346 SER A O 1
ATOM 2623 N N . ARG A 1 347 ? 1.921 17.644 -0.256 1.00 92.12 347 ARG A N 1
ATOM 2624 C CA . ARG A 1 347 ? 1.379 18.227 0.988 1.00 92.12 347 ARG A CA 1
ATOM 2625 C C . ARG A 1 347 ? -0.150 18.330 0.993 1.00 92.12 347 ARG A C 1
ATOM 2627 O O . ARG A 1 347 ? -0.742 18.247 2.076 1.00 92.12 347 ARG A O 1
ATOM 2634 N N . GLY A 1 348 ? -0.756 18.509 -0.179 1.00 94.00 348 GLY A N 1
ATOM 2635 C CA . GLY A 1 348 ? -2.194 18.673 -0.396 1.00 94.00 348 GLY A CA 1
ATOM 2636 C C . GLY A 1 348 ? -2.856 17.404 -0.938 1.00 94.00 348 GLY A C 1
ATOM 2637 O O . GLY A 1 348 ? -3.058 16.437 -0.196 1.00 94.00 348 GLY A O 1
ATOM 2638 N N . LEU A 1 349 ? -3.209 17.426 -2.228 1.00 95.75 349 LEU A N 1
ATOM 2639 C CA . LEU A 1 349 ? -4.042 16.428 -2.919 1.00 95.75 349 LEU A CA 1
ATOM 2640 C C . LEU A 1 349 ? -3.630 14.966 -2.709 1.00 95.75 349 LEU A C 1
ATOM 2642 O O . LEU A 1 349 ? -4.507 14.128 -2.497 1.00 95.75 349 LEU A O 1
ATOM 2646 N N . LYS A 1 350 ? -2.327 14.644 -2.684 1.00 94.62 350 LYS A N 1
ATOM 2647 C CA . LYS A 1 350 ? -1.843 13.269 -2.452 1.00 94.62 350 LYS A CA 1
ATOM 2648 C C . LYS A 1 350 ? -2.466 12.648 -1.203 1.00 94.62 350 LYS A C 1
ATOM 2650 O O . LYS A 1 350 ? -2.795 11.468 -1.202 1.00 94.62 350 LYS A O 1
ATOM 2655 N N . ARG A 1 351 ? -2.651 13.433 -0.137 1.00 92.81 351 ARG A N 1
ATOM 2656 C CA . ARG A 1 351 ? -3.224 12.948 1.128 1.00 92.81 351 ARG A CA 1
ATOM 2657 C C . ARG A 1 351 ? -4.693 12.569 0.994 1.00 92.81 351 ARG A C 1
ATOM 2659 O O . ARG A 1 351 ? -5.106 11.612 1.636 1.00 92.81 351 ARG A O 1
ATOM 2666 N N . VAL A 1 352 ? -5.455 13.306 0.187 1.00 95.44 352 VAL A N 1
ATOM 2667 C CA . VAL A 1 352 ? -6.870 13.003 -0.064 1.00 95.44 352 VAL A CA 1
ATOM 2668 C C . VAL A 1 352 ? -6.994 11.755 -0.929 1.00 95.44 352 VAL A C 1
ATOM 2670 O O . VAL A 1 352 ? -7.777 10.868 -0.609 1.00 95.44 352 VAL A O 1
ATOM 2673 N N . PHE A 1 353 ? -6.157 11.629 -1.963 1.00 95.44 353 PHE A N 1
ATOM 2674 C CA . PHE A 1 353 ? -6.105 10.405 -2.760 1.00 95.44 353 PHE A CA 1
ATOM 2675 C C . PHE A 1 353 ? -5.755 9.185 -1.906 1.00 95.44 353 PHE A C 1
ATOM 2677 O O . PHE A 1 353 ? -6.485 8.198 -1.944 1.00 95.44 353 PHE A O 1
ATOM 2684 N N . VAL A 1 354 ? -4.701 9.278 -1.086 1.00 90.94 354 VAL A N 1
ATOM 2685 C CA . VAL A 1 354 ? -4.291 8.201 -0.170 1.00 90.94 354 VAL A CA 1
ATOM 2686 C C . VAL A 1 354 ? -5.396 7.817 0.802 1.00 90.94 354 VAL A C 1
ATOM 2688 O O . VAL A 1 354 ? -5.628 6.631 0.991 1.00 90.94 354 VAL A O 1
ATOM 2691 N N . ASP A 1 355 ? -6.094 8.779 1.403 1.00 91.75 355 ASP A N 1
ATOM 2692 C CA . ASP A 1 355 ? -7.197 8.477 2.321 1.00 91.75 355 ASP A CA 1
ATOM 2693 C C . ASP A 1 355 ? -8.346 7.721 1.629 1.00 91.75 355 ASP A C 1
ATOM 2695 O O . ASP A 1 355 ? -8.919 6.808 2.220 1.00 91.75 355 ASP A O 1
ATOM 2699 N N . ASN A 1 356 ? -8.619 8.028 0.357 1.00 90.50 356 ASN A N 1
ATOM 2700 C CA . ASN A 1 356 ? -9.736 7.449 -0.380 1.00 90.50 356 ASN A CA 1
ATOM 2701 C C . ASN A 1 356 ? -9.431 6.062 -0.984 1.00 90.50 356 ASN A C 1
ATOM 2703 O O . ASN A 1 356 ? -10.285 5.182 -0.911 1.00 90.50 356 ASN A O 1
ATOM 2707 N N . TYR A 1 357 ? -8.240 5.831 -1.560 1.00 86.81 357 TYR A N 1
ATOM 2708 C CA . TYR A 1 357 ? -7.876 4.496 -2.081 1.00 86.81 357 TYR A CA 1
ATOM 2709 C C . TYR A 1 357 ? -7.417 3.528 -0.975 1.00 86.81 357 TYR A C 1
ATOM 2711 O O . TYR A 1 357 ? -7.447 2.315 -1.166 1.00 86.81 357 TYR A O 1
ATOM 2719 N N . ALA A 1 358 ? -7.018 4.033 0.201 1.00 89.12 358 ALA A N 1
ATOM 2720 C CA . ALA A 1 358 ? -6.647 3.209 1.356 1.00 89.12 358 ALA A CA 1
ATOM 2721 C C . ALA A 1 358 ? -7.842 2.834 2.254 1.00 89.12 358 ALA A C 1
ATOM 2723 O O . ALA A 1 358 ? -7.649 2.535 3.439 1.00 89.12 358 ALA A O 1
ATOM 2724 N N . ALA A 1 359 ? -9.063 2.846 1.707 1.00 93.62 359 ALA A N 1
ATOM 2725 C CA . ALA A 1 359 ? -10.249 2.368 2.403 1.00 93.62 359 ALA A CA 1
ATOM 2726 C C . ALA A 1 359 ? -10.054 0.918 2.885 1.00 93.62 359 ALA A C 1
ATOM 2728 O O . ALA A 1 359 ? -9.355 0.113 2.264 1.00 93.62 359 ALA A O 1
ATOM 2729 N N . VAL A 1 360 ? -10.633 0.591 4.040 1.00 96.06 360 VAL A N 1
ATOM 2730 C CA . VAL A 1 360 ? -10.400 -0.692 4.716 1.00 96.06 360 VAL A CA 1
ATOM 2731 C C . VAL A 1 360 ? -11.656 -1.569 4.740 1.00 96.06 360 VAL A C 1
ATOM 2733 O O . VAL A 1 360 ? -12.775 -1.050 4.710 1.00 96.06 360 VAL A O 1
ATOM 2736 N N . PRO A 1 361 ? -11.509 -2.904 4.853 1.00 96.25 361 PRO A N 1
ATOM 2737 C CA . PRO A 1 361 ? -12.651 -3.815 4.903 1.00 96.25 361 PRO A CA 1
ATOM 2738 C C . PRO A 1 361 ? -13.621 -3.481 6.044 1.00 96.25 361 PRO A C 1
ATOM 2740 O O . PRO A 1 361 ? -13.198 -3.096 7.137 1.00 96.25 361 PRO A O 1
ATOM 2743 N N . HIS A 1 362 ? -14.919 -3.731 5.850 1.00 96.19 362 HIS A N 1
ATOM 2744 C CA . HIS A 1 362 ? -15.945 -3.481 6.881 1.00 96.19 362 HIS A CA 1
ATOM 2745 C C . HIS A 1 362 ? -15.633 -4.178 8.205 1.00 96.19 362 HIS A C 1
ATOM 2747 O O . HIS A 1 362 ? -15.801 -3.589 9.272 1.00 96.19 362 HIS A O 1
ATOM 2753 N N . LEU A 1 363 ? -15.135 -5.417 8.145 1.00 95.75 363 LEU A N 1
ATOM 2754 C CA . LEU A 1 363 ? -14.755 -6.180 9.334 1.00 95.75 363 LEU A CA 1
ATOM 2755 C C . LEU A 1 363 ? -13.592 -5.526 10.096 1.00 95.75 363 LEU A C 1
ATOM 2757 O O . LEU A 1 363 ? -13.556 -5.584 11.324 1.00 95.75 363 LEU A O 1
ATOM 2761 N N . SER A 1 364 ? -12.666 -4.867 9.397 1.00 97.06 364 SER A N 1
ATOM 2762 C CA . SER A 1 364 ? -11.571 -4.121 10.022 1.00 97.06 364 SER A CA 1
ATOM 2763 C C . SER A 1 364 ? -12.102 -2.939 10.839 1.00 97.06 364 SER A C 1
ATOM 2765 O O . SER A 1 364 ? -11.707 -2.778 11.992 1.00 97.06 364 SER A O 1
ATOM 2767 N N . VAL A 1 365 ? -13.058 -2.171 10.301 1.00 97.50 365 VAL A N 1
ATOM 2768 C CA . VAL A 1 365 ? -13.700 -1.061 11.034 1.00 97.50 365 VAL A CA 1
ATOM 2769 C C . VAL A 1 365 ? -14.561 -1.577 12.189 1.00 97.50 365 VAL A C 1
ATOM 2771 O O . VAL A 1 365 ? -14.470 -1.062 13.302 1.00 97.50 365 VAL A O 1
ATOM 2774 N N . ALA A 1 366 ? -15.345 -2.636 11.967 1.00 97.62 366 ALA A N 1
ATOM 2775 C CA . ALA A 1 366 ? -16.177 -3.244 13.007 1.00 97.62 366 ALA A CA 1
ATOM 2776 C C . ALA A 1 366 ? -15.346 -3.736 14.205 1.00 97.62 366 ALA A C 1
ATOM 2778 O O . ALA A 1 366 ? -15.755 -3.559 15.351 1.00 97.62 366 ALA A O 1
ATOM 2779 N N . ARG A 1 367 ? -14.152 -4.295 13.962 1.00 97.88 367 ARG A N 1
ATOM 2780 C CA . ARG A 1 367 ? -13.218 -4.697 15.027 1.00 97.88 367 ARG A CA 1
ATOM 2781 C C . ARG A 1 367 ? -12.697 -3.510 15.828 1.00 97.88 367 ARG A C 1
ATOM 2783 O O . ARG A 1 367 ? -12.627 -3.616 17.046 1.00 97.88 367 ARG A O 1
ATOM 2790 N N . LEU A 1 368 ? -12.371 -2.385 15.185 1.00 97.94 368 LEU A N 1
ATOM 2791 C CA . LEU A 1 368 ? -11.965 -1.175 15.910 1.00 97.94 368 LEU A CA 1
ATOM 2792 C C . LEU A 1 368 ? -13.077 -0.662 16.827 1.00 97.94 368 LEU A C 1
ATOM 2794 O O . LEU A 1 368 ? -12.813 -0.351 17.985 1.00 97.94 368 LE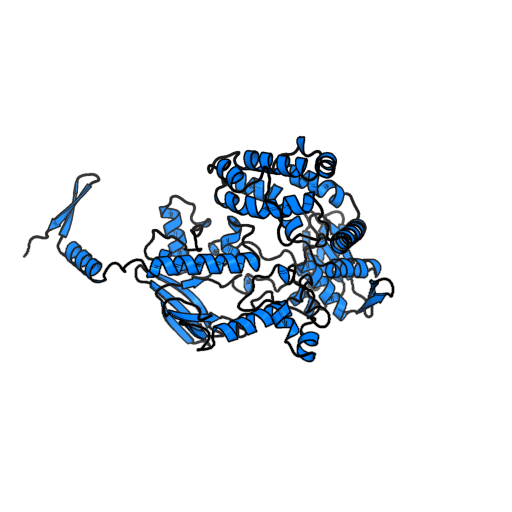U A O 1
ATOM 2798 N N . LEU A 1 369 ? -14.312 -0.610 16.320 1.00 97.94 369 LEU A N 1
ATOM 2799 C CA . LEU A 1 369 ? -15.474 -0.188 17.105 1.00 97.94 369 LEU A CA 1
ATOM 2800 C C . LEU A 1 369 ? -15.698 -1.121 18.302 1.00 97.94 369 LEU A C 1
ATOM 2802 O O . LEU A 1 369 ? -15.839 -0.639 19.421 1.00 97.94 369 LEU A O 1
ATOM 2806 N N . ALA A 1 370 ? -15.633 -2.439 18.090 1.00 98.25 370 ALA A N 1
ATOM 2807 C CA . ALA A 1 370 ? -15.783 -3.430 19.154 1.00 98.25 370 ALA A CA 1
ATOM 2808 C C . ALA A 1 370 ? -14.701 -3.301 20.243 1.00 98.25 370 ALA A C 1
ATOM 2810 O O . ALA A 1 370 ? -14.998 -3.403 21.432 1.00 98.25 370 ALA A O 1
ATOM 2811 N N . LEU A 1 371 ? -13.444 -3.055 19.853 1.00 98.44 371 LEU A N 1
ATOM 2812 C CA . LEU A 1 371 ? -12.344 -2.841 20.799 1.00 98.44 371 LEU A CA 1
ATOM 2813 C C . LEU A 1 371 ? -12.507 -1.540 21.588 1.00 98.44 371 LEU A C 1
ATOM 2815 O O . LEU A 1 371 ? -12.206 -1.497 22.780 1.00 98.44 371 LEU A O 1
ATOM 2819 N N . HIS A 1 372 ? -12.984 -0.481 20.938 1.00 98.12 372 HIS A N 1
ATOM 2820 C CA . HIS A 1 372 ? -13.253 0.787 21.603 1.00 98.12 372 HIS A CA 1
ATOM 2821 C C . HIS A 1 372 ? -14.401 0.672 22.613 1.00 98.12 372 HIS A C 1
ATOM 2823 O O . HIS A 1 372 ? -14.255 1.097 23.756 1.00 98.12 372 HIS A O 1
ATOM 2829 N N . GLU A 1 373 ? -15.506 0.026 22.232 1.00 97.19 373 GLU A N 1
ATOM 2830 C CA . GLU A 1 373 ? -16.651 -0.237 23.117 1.00 97.19 373 GLU A CA 1
ATOM 2831 C C . GLU A 1 373 ? -16.270 -1.096 24.331 1.00 97.19 373 GLU A C 1
ATOM 2833 O O . GLU A 1 373 ? -16.806 -0.903 25.419 1.00 97.19 373 GLU A O 1
ATOM 2838 N N . ALA A 1 374 ? -15.308 -2.008 24.167 1.00 97.62 374 ALA A N 1
ATOM 2839 C CA . ALA A 1 374 ? -14.745 -2.801 25.258 1.00 97.62 374 ALA A CA 1
ATOM 2840 C C . ALA A 1 374 ? -13.754 -2.021 26.153 1.00 97.62 374 ALA A C 1
ATOM 2842 O O . ALA A 1 374 ? -13.195 -2.598 27.086 1.00 97.62 374 ALA A O 1
ATOM 2843 N N . GLY A 1 375 ? -13.496 -0.738 25.872 1.00 97.75 375 GLY A N 1
ATOM 2844 C CA . GLY A 1 375 ? -12.559 0.104 26.623 1.00 97.75 375 GLY A CA 1
ATOM 2845 C C . GLY A 1 375 ? -11.079 -0.205 26.368 1.00 97.75 375 GLY A C 1
ATOM 2846 O O . GLY A 1 375 ? -10.223 0.217 27.141 1.00 97.75 375 GLY A O 1
ATOM 2847 N N . VAL A 1 376 ? -10.767 -0.950 25.304 1.00 97.75 376 VAL A N 1
ATOM 2848 C CA . VAL A 1 376 ? -9.407 -1.415 24.987 1.00 97.75 376 VAL A CA 1
ATOM 2849 C C . VAL A 1 376 ? -8.673 -0.451 24.062 1.00 97.75 376 VAL A C 1
ATOM 2851 O O . VAL A 1 376 ? -7.464 -0.278 24.201 1.00 97.75 376 VAL A O 1
ATOM 2854 N N . LEU A 1 377 ? -9.378 0.140 23.095 1.00 98.38 377 LEU A N 1
ATOM 2855 C CA . LEU A 1 377 ? -8.777 0.962 22.046 1.00 98.38 377 LEU A CA 1
ATOM 2856 C C . LEU A 1 377 ? -9.158 2.438 22.186 1.00 98.38 377 LEU A C 1
ATOM 2858 O O . LEU A 1 377 ? -10.340 2.789 22.239 1.00 98.38 377 LEU A O 1
ATOM 2862 N N . THR A 1 378 ? -8.150 3.306 22.135 1.00 97.31 378 THR A N 1
ATOM 2863 C CA . THR A 1 378 ? -8.309 4.762 22.046 1.00 97.31 378 THR A CA 1
ATOM 2864 C C . THR A 1 378 ? -7.485 5.340 20.893 1.00 97.31 378 THR A C 1
ATOM 2866 O O . THR A 1 378 ? -6.572 4.701 20.364 1.00 97.31 378 THR A O 1
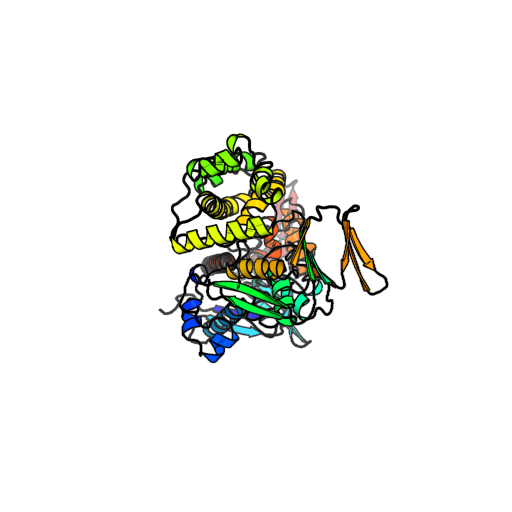ATOM 2869 N N . VAL A 1 379 ? -7.817 6.565 20.477 1.00 95.88 379 VAL A N 1
ATOM 2870 C CA . VAL A 1 379 ? -7.056 7.329 19.479 1.00 95.88 379 VAL A CA 1
ATOM 2871 C C . VAL A 1 379 ? -6.635 8.647 20.109 1.00 95.88 379 VAL A C 1
ATOM 2873 O O . VAL A 1 379 ? -7.479 9.421 20.552 1.00 95.88 379 VAL A O 1
ATOM 2876 N N . GLN A 1 380 ? -5.336 8.925 20.099 1.00 93.19 380 GLN A N 1
ATOM 2877 C CA . GLN A 1 380 ? -4.767 10.186 20.554 1.00 93.19 380 GLN A CA 1
ATOM 2878 C C . GLN A 1 380 ? -4.222 10.968 19.358 1.00 93.19 380 GLN A C 1
ATOM 2880 O O . GLN A 1 380 ? -3.442 10.455 18.547 1.00 93.19 380 GLN A O 1
ATOM 2885 N N . ARG A 1 381 ? -4.619 12.242 19.253 1.00 91.94 381 ARG A N 1
ATOM 2886 C CA . ARG A 1 381 ? -4.033 13.172 18.286 1.00 91.94 381 ARG A CA 1
ATOM 2887 C C . ARG A 1 381 ? -2.716 13.711 18.836 1.00 91.94 381 ARG A C 1
ATOM 2889 O O . ARG A 1 381 ? -2.722 14.426 19.828 1.00 91.94 381 ARG A O 1
ATOM 2896 N N . ILE A 1 382 ? -1.613 13.409 18.158 1.00 89.25 382 ILE A N 1
ATOM 2897 C CA . ILE A 1 382 ? -0.261 13.792 18.604 1.00 89.25 382 ILE A CA 1
ATOM 2898 C C . ILE A 1 382 ? 0.373 14.935 17.794 1.00 89.25 382 ILE A C 1
ATOM 2900 O O . ILE A 1 382 ? 1.417 15.457 18.171 1.00 89.25 382 ILE A O 1
ATOM 2904 N N . GLY A 1 383 ? -0.244 15.357 16.685 1.00 85.50 383 GLY A N 1
ATOM 2905 C CA . GLY A 1 383 ? 0.295 16.435 15.850 1.00 85.50 383 GLY A CA 1
ATOM 2906 C C . GLY A 1 383 ? 1.662 16.099 15.237 1.00 85.50 383 GLY A C 1
ATOM 2907 O O . GLY A 1 383 ? 1.944 14.937 14.935 1.00 85.50 383 GLY A O 1
ATOM 2908 N N . ARG A 1 384 ? 2.484 17.129 14.991 1.00 79.38 384 ARG A N 1
ATOM 2909 C CA . ARG A 1 384 ? 3.864 16.985 14.484 1.00 79.38 384 ARG A CA 1
ATOM 2910 C C . ARG A 1 384 ? 4.922 17.028 15.589 1.00 79.38 384 ARG A C 1
ATOM 2912 O O . ARG A 1 384 ? 6.000 16.484 15.383 1.00 79.38 384 ARG A O 1
ATOM 2919 N N . ASP A 1 385 ? 4.586 17.606 16.740 1.00 77.62 385 ASP A N 1
ATOM 2920 C CA . ASP A 1 385 ? 5.553 17.997 17.775 1.00 77.62 385 ASP A CA 1
ATOM 2921 C C . ASP A 1 385 ? 5.566 17.048 18.981 1.00 77.62 385 ASP A C 1
ATOM 2923 O O . ASP A 1 385 ? 6.086 17.380 20.045 1.00 77.62 385 ASP A O 1
ATOM 2927 N N . ALA A 1 386 ? 4.966 15.863 18.848 1.00 83.19 386 ALA A N 1
ATOM 2928 C CA . ALA A 1 386 ? 4.990 14.886 19.923 1.00 83.19 386 ALA A CA 1
ATOM 2929 C C . ALA A 1 386 ? 6.405 14.366 20.172 1.00 83.19 386 ALA A C 1
ATOM 2931 O O . ALA A 1 386 ? 7.126 13.974 19.252 1.00 83.19 386 ALA A O 1
ATOM 2932 N N . SER A 1 387 ? 6.767 14.322 21.449 1.00 85.81 387 SER A N 1
ATOM 2933 C CA . SER A 1 387 ? 8.026 13.745 21.899 1.00 85.81 387 SER A CA 1
ATOM 2934 C C . SER A 1 387 ? 7.840 12.263 22.202 1.00 85.81 387 SER A C 1
ATOM 2936 O O . SER A 1 387 ? 6.779 11.830 22.653 1.00 85.81 387 SER A O 1
ATOM 2938 N N . MET A 1 388 ? 8.882 11.481 21.936 1.00 88.75 388 MET A N 1
ATOM 2939 C CA . MET A 1 388 ? 8.940 10.062 22.260 1.00 88.75 388 MET A CA 1
ATOM 2940 C C . MET A 1 388 ? 10.281 9.783 22.922 1.00 88.75 388 MET A C 1
ATOM 2942 O O . MET A 1 388 ? 11.331 9.959 22.307 1.00 88.75 388 MET A O 1
ATOM 2946 N N . ALA A 1 389 ? 10.239 9.347 24.178 1.00 88.75 389 ALA A N 1
ATOM 2947 C CA . ALA A 1 389 ? 11.424 9.034 24.961 1.00 88.75 389 ALA A CA 1
ATOM 2948 C C . ALA A 1 389 ? 11.309 7.637 25.567 1.00 88.75 389 ALA A C 1
ATOM 2950 O O . ALA A 1 389 ? 10.251 7.238 26.061 1.00 88.75 389 ALA A O 1
ATOM 2951 N N . ARG A 1 390 ? 12.420 6.899 25.552 1.00 90.44 390 ARG A N 1
ATOM 2952 C CA . ARG A 1 390 ? 12.517 5.607 26.227 1.00 90.44 390 ARG A CA 1
ATOM 2953 C C . ARG A 1 390 ? 12.975 5.822 27.666 1.00 90.44 390 ARG A C 1
ATOM 2955 O O . ARG A 1 390 ? 13.999 6.456 27.904 1.00 90.44 390 ARG A O 1
ATOM 2962 N N . ALA A 1 391 ? 12.206 5.305 28.614 1.00 85.44 391 ALA A N 1
ATOM 2963 C CA . ALA A 1 391 ? 12.512 5.364 30.034 1.00 85.44 391 ALA A CA 1
ATOM 2964 C C . ALA A 1 391 ? 13.570 4.317 30.425 1.00 85.44 391 ALA A C 1
ATOM 2966 O O . ALA A 1 391 ? 13.777 3.321 29.728 1.00 85.44 391 ALA A O 1
ATOM 2967 N N . ALA A 1 392 ? 14.230 4.536 31.565 1.00 86.56 392 ALA A N 1
ATOM 2968 C CA . ALA A 1 392 ? 15.314 3.678 32.054 1.00 86.56 392 ALA A CA 1
ATOM 2969 C C . ALA A 1 392 ? 14.872 2.233 32.357 1.00 86.56 392 ALA A C 1
ATOM 2971 O O . ALA A 1 392 ? 15.662 1.305 32.227 1.00 86.56 392 ALA A O 1
ATOM 2972 N N . ASP A 1 393 ? 13.607 2.032 32.720 1.00 84.88 393 ASP A N 1
ATOM 2973 C CA . ASP A 1 393 ? 13.001 0.718 32.965 1.00 84.88 393 ASP A CA 1
ATOM 2974 C C . ASP A 1 393 ? 12.499 0.027 31.683 1.00 84.88 393 ASP A C 1
ATOM 2976 O O . ASP A 1 393 ? 11.864 -1.024 31.739 1.00 84.88 393 ASP A O 1
ATOM 2980 N N . GLY A 1 394 ? 12.790 0.604 30.514 1.00 83.56 394 GLY A N 1
ATOM 2981 C CA . GLY A 1 394 ? 12.492 0.028 29.207 1.00 83.56 394 GLY A CA 1
ATOM 2982 C C . GLY A 1 394 ? 11.144 0.428 28.610 1.00 83.56 394 GLY A C 1
ATOM 2983 O O . GLY A 1 394 ? 10.963 0.184 27.414 1.00 83.56 394 GLY A O 1
ATOM 2984 N N . GLY A 1 395 ? 10.260 1.068 29.387 1.00 90.12 395 GLY A N 1
ATOM 2985 C CA . GLY A 1 395 ? 8.990 1.621 28.906 1.00 90.12 395 GLY A CA 1
ATOM 2986 C C . GLY A 1 395 ? 9.161 2.899 28.080 1.00 90.12 395 GLY A C 1
ATOM 2987 O O . GLY A 1 395 ? 10.266 3.419 27.910 1.00 90.12 395 GLY A O 1
ATOM 2988 N N . TRP A 1 396 ? 8.053 3.435 27.583 1.00 93.50 396 TRP A N 1
ATOM 2989 C CA . TRP A 1 396 ? 8.012 4.599 26.700 1.00 93.50 396 TRP A CA 1
ATOM 2990 C C . TRP A 1 396 ? 7.137 5.702 27.271 1.00 93.50 396 TRP A C 1
ATOM 2992 O O . TRP A 1 396 ? 6.081 5.443 27.840 1.00 93.50 396 TRP A 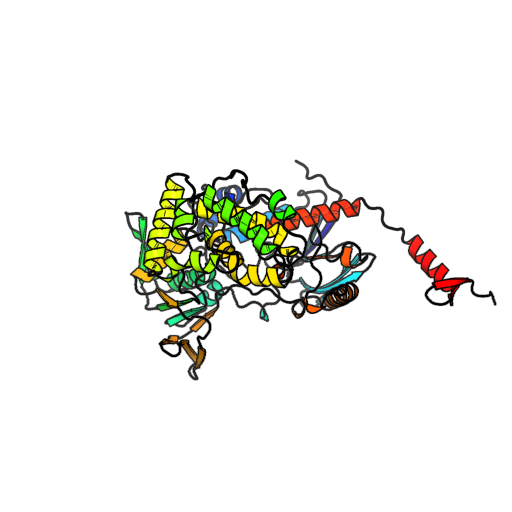O 1
ATOM 3002 N N . THR A 1 397 ? 7.571 6.938 27.069 1.00 91.06 397 THR A N 1
ATOM 3003 C CA . THR A 1 397 ? 6.810 8.143 27.384 1.00 91.06 397 THR A CA 1
ATOM 3004 C C . THR A 1 397 ? 6.572 8.888 26.078 1.00 91.06 397 THR A C 1
ATOM 3006 O O . THR A 1 397 ? 7.538 9.265 25.408 1.00 91.06 397 THR A O 1
ATOM 3009 N N . ILE A 1 398 ? 5.306 9.035 25.682 1.00 91.62 398 ILE A N 1
ATOM 3010 C CA . ILE A 1 398 ? 4.923 9.624 24.395 1.00 91.62 398 ILE A CA 1
ATOM 3011 C C . ILE A 1 398 ? 3.771 10.596 24.585 1.00 91.62 398 ILE A C 1
ATOM 3013 O O . ILE A 1 398 ? 2.813 10.300 25.296 1.00 91.62 398 ILE A O 1
ATOM 3017 N N . GLY A 1 399 ? 3.847 11.741 23.916 1.00 85.00 399 GLY A N 1
ATOM 3018 C CA . GLY A 1 399 ? 2.746 12.688 23.903 1.00 85.00 399 GLY A CA 1
ATOM 3019 C C . GLY A 1 399 ? 3.145 14.092 23.485 1.00 85.00 399 GLY A C 1
ATOM 3020 O O . GLY A 1 399 ? 4.281 14.350 23.077 1.00 85.00 399 GLY A O 1
ATOM 3021 N N . THR A 1 400 ? 2.180 14.998 23.589 1.00 84.44 400 THR A N 1
ATOM 3022 C CA . THR A 1 400 ? 2.396 16.442 23.451 1.00 84.44 400 THR A CA 1
ATOM 3023 C C . THR A 1 400 ? 2.820 17.028 24.804 1.00 84.44 400 THR A C 1
ATOM 3025 O O . THR A 1 400 ? 2.651 16.357 25.823 1.00 84.44 400 THR A O 1
ATOM 3028 N N . PRO A 1 401 ? 3.341 18.269 24.861 1.00 78.50 401 PRO A N 1
ATOM 3029 C CA . PRO A 1 401 ? 3.686 18.918 26.131 1.00 78.50 401 PRO A CA 1
ATOM 3030 C C . PRO A 1 401 ? 2.550 18.913 27.168 1.00 78.50 401 PRO A C 1
ATOM 3032 O O . PRO A 1 401 ? 2.815 18.791 28.360 1.00 78.50 401 PRO A O 1
ATOM 3035 N N . ASP A 1 402 ? 1.299 18.978 26.706 1.00 78.25 402 ASP A N 1
ATOM 3036 C CA . ASP A 1 402 ? 0.107 19.041 27.562 1.00 78.25 402 ASP A CA 1
ATOM 3037 C C . ASP A 1 402 ? -0.479 17.662 27.916 1.00 78.25 402 ASP A C 1
ATOM 3039 O O . ASP A 1 402 ? -1.277 17.546 28.845 1.00 78.25 402 ASP A O 1
ATOM 3043 N N . ALA A 1 403 ? -0.123 16.611 27.172 1.00 81.31 403 ALA A N 1
ATOM 3044 C CA . ALA A 1 403 ? -0.705 15.279 27.316 1.00 81.31 403 ALA A CA 1
ATOM 3045 C C . ALA A 1 403 ? 0.350 14.203 27.048 1.00 81.31 403 ALA A C 1
ATOM 3047 O O . ALA A 1 403 ? 0.495 13.715 25.924 1.00 81.31 403 ALA A O 1
ATOM 3048 N N . VAL A 1 404 ? 1.078 13.842 28.106 1.00 86.06 404 VAL A N 1
ATOM 3049 C CA . VAL A 1 404 ? 2.128 12.822 28.091 1.00 86.06 404 VAL A CA 1
ATOM 3050 C C . VAL A 1 404 ? 1.610 11.527 28.710 1.00 86.06 404 VAL A C 1
ATOM 3052 O O . VAL A 1 404 ? 1.179 11.508 29.862 1.00 86.06 404 VAL A O 1
ATOM 3055 N N . GLU A 1 405 ? 1.703 10.427 27.966 1.00 91.25 405 GLU A N 1
ATOM 3056 C CA . GLU A 1 405 ? 1.284 9.100 28.410 1.00 91.25 405 GLU A CA 1
ATOM 3057 C C . GLU A 1 405 ? 2.444 8.105 28.456 1.00 91.25 405 GLU A C 1
ATOM 3059 O O . GLU A 1 405 ? 3.457 8.240 27.763 1.00 91.25 405 GLU A O 1
ATOM 3064 N N . ARG A 1 406 ? 2.280 7.079 29.297 1.00 93.44 406 ARG A N 1
ATOM 3065 C CA . ARG A 1 406 ? 3.249 6.001 29.484 1.00 93.44 406 ARG A CA 1
ATOM 3066 C C . ARG A 1 406 ? 2.756 4.700 28.857 1.00 93.44 406 ARG A C 1
ATOM 3068 O O . ARG A 1 406 ? 1.626 4.276 29.110 1.00 93.44 406 ARG A O 1
ATOM 3075 N N . PHE A 1 407 ? 3.646 4.045 28.122 1.00 95.25 407 PHE A N 1
ATOM 3076 C CA . PHE A 1 407 ? 3.414 2.792 27.411 1.00 95.25 407 PHE A CA 1
ATOM 3077 C C . PHE A 1 407 ? 4.490 1.765 27.752 1.00 95.25 407 PHE A C 1
ATOM 3079 O O . PHE A 1 407 ? 5.641 2.112 28.014 1.00 95.25 407 PHE A O 1
ATOM 3086 N N . ASP A 1 408 ? 4.121 0.492 27.718 1.00 94.69 408 ASP A N 1
ATOM 3087 C CA . ASP A 1 408 ? 5.056 -0.615 27.910 1.00 94.69 408 ASP A CA 1
ATOM 3088 C C . ASP A 1 408 ? 5.866 -0.850 26.628 1.00 94.69 408 ASP A C 1
ATOM 3090 O O . ASP A 1 408 ? 7.073 -1.078 26.669 1.00 94.69 408 ASP A O 1
ATOM 3094 N N . GLU A 1 409 ? 5.201 -0.760 25.473 1.00 93.56 409 GLU A N 1
ATOM 3095 C CA . GLU A 1 409 ? 5.782 -1.009 24.154 1.00 93.56 409 GLU A CA 1
ATOM 3096 C C . GLU A 1 409 ? 5.208 -0.072 23.088 1.00 93.56 409 GLU A C 1
ATOM 3098 O O . GLU A 1 409 ? 4.108 0.469 23.225 1.00 93.56 409 GLU A O 1
ATOM 3103 N N . VAL A 1 410 ? 5.969 0.088 22.004 1.00 92.62 410 VAL A N 1
ATOM 3104 C CA . VAL A 1 410 ? 5.621 0.923 20.853 1.00 92.62 410 VAL A CA 1
ATOM 3105 C C . VAL A 1 410 ? 5.726 0.094 19.584 1.00 92.62 410 VAL A C 1
ATOM 3107 O O . VAL A 1 410 ? 6.743 -0.556 19.340 1.00 92.62 410 VAL A O 1
ATOM 3110 N N . ILE A 1 411 ? 4.687 0.152 18.759 1.00 91.56 411 ILE A N 1
ATOM 3111 C CA . ILE A 1 411 ? 4.637 -0.476 17.442 1.00 91.56 411 ILE A CA 1
ATOM 3112 C C . ILE A 1 411 ? 4.543 0.626 16.391 1.00 91.56 411 ILE A C 1
ATOM 3114 O O . ILE A 1 411 ? 3.606 1.422 16.401 1.00 91.56 411 ILE A O 1
ATOM 3118 N N . ASP A 1 412 ? 5.495 0.669 15.461 1.00 89.12 412 ASP A N 1
ATOM 3119 C CA . ASP A 1 412 ? 5.428 1.598 14.333 1.00 89.12 412 ASP A CA 1
ATOM 3120 C C . ASP A 1 412 ? 4.550 1.023 13.213 1.00 89.12 412 ASP A C 1
ATOM 3122 O O . ASP A 1 412 ? 4.838 -0.036 12.653 1.00 89.12 412 ASP A O 1
ATOM 3126 N N . ALA A 1 413 ? 3.464 1.726 12.893 1.00 89.44 413 ALA A N 1
ATOM 3127 C CA . ALA A 1 413 ? 2.524 1.373 11.838 1.00 89.44 413 ALA A CA 1
ATOM 3128 C C . ALA A 1 413 ? 2.454 2.435 10.723 1.00 89.44 413 ALA A C 1
ATOM 3130 O O . ALA A 1 413 ? 1.513 2.431 9.925 1.00 89.44 413 ALA A O 1
ATOM 3131 N N . ARG A 1 414 ? 3.452 3.327 10.611 1.00 80.44 414 ARG A N 1
ATOM 3132 C CA . ARG A 1 414 ? 3.495 4.416 9.609 1.00 80.44 414 ARG A CA 1
ATOM 3133 C C . ARG A 1 414 ? 3.776 3.967 8.167 1.00 80.44 414 ARG A C 1
ATOM 3135 O O . ARG A 1 414 ? 3.963 4.812 7.296 1.00 80.44 414 ARG A O 1
ATOM 3142 N N . GLY A 1 415 ? 3.725 2.665 7.889 1.00 69.81 415 GLY A N 1
ATOM 3143 C CA . GLY A 1 415 ? 4.081 2.109 6.586 1.00 69.81 415 GLY A CA 1
ATOM 3144 C C . GLY A 1 415 ? 5.581 2.224 6.311 1.00 69.81 415 GLY A C 1
ATOM 3145 O O . GLY A 1 415 ? 6.352 2.680 7.151 1.00 69.81 415 GLY A O 1
ATOM 3146 N N . GLN A 1 416 ? 5.999 1.767 5.136 1.00 67.75 416 GLN A N 1
ATOM 3147 C CA . GLN A 1 416 ? 7.392 1.858 4.703 1.00 67.75 416 GLN A CA 1
ATOM 3148 C C . GLN A 1 416 ? 7.608 3.185 3.973 1.00 67.75 416 GLN A C 1
ATOM 3150 O O . GLN A 1 416 ? 6.804 3.560 3.117 1.00 67.75 416 GLN A O 1
ATOM 3155 N N . ALA A 1 417 ? 8.670 3.903 4.337 1.00 66.81 417 ALA A N 1
ATOM 3156 C CA . ALA A 1 417 ? 9.023 5.157 3.688 1.00 66.81 417 ALA A CA 1
ATOM 3157 C C . ALA A 1 417 ? 9.525 4.906 2.251 1.00 66.81 417 ALA A C 1
ATOM 3159 O O . ALA A 1 417 ? 10.088 3.839 1.981 1.00 66.81 417 ALA A O 1
ATOM 3160 N N . PRO A 1 418 ? 9.343 5.872 1.331 1.00 72.75 418 PRO A N 1
ATOM 3161 C CA . PRO A 1 418 ? 10.135 5.920 0.107 1.00 72.75 418 PRO A CA 1
ATOM 3162 C C . PRO A 1 418 ? 11.623 5.838 0.456 1.00 72.75 418 PRO A C 1
ATOM 3164 O O . PRO A 1 418 ? 12.046 6.431 1.449 1.00 72.75 418 PRO A O 1
ATOM 3167 N N . LEU A 1 419 ? 12.388 5.101 -0.347 1.00 76.00 419 LEU A N 1
ATOM 3168 C CA . LEU A 1 419 ? 13.836 5.012 -0.182 1.00 76.00 419 LEU A CA 1
ATOM 3169 C C . LEU A 1 419 ? 14.515 5.893 -1.220 1.00 76.00 419 LEU A C 1
ATOM 3171 O O . LEU A 1 419 ? 14.117 5.897 -2.387 1.00 76.00 419 LEU A O 1
ATOM 3175 N N . GLY A 1 420 ? 15.531 6.625 -0.772 1.00 76.44 420 GLY A N 1
ATOM 3176 C CA . GLY A 1 420 ? 16.401 7.391 -1.650 1.00 76.44 420 GLY A CA 1
ATOM 3177 C C . GLY A 1 420 ? 17.362 6.486 -2.414 1.00 76.44 420 GLY A C 1
ATOM 3178 O O . GLY A 1 420 ? 17.504 5.290 -2.127 1.00 76.44 420 GLY A O 1
ATOM 3179 N N . LEU A 1 421 ? 18.043 7.057 -3.405 1.00 78.75 421 LEU A N 1
ATOM 3180 C CA . LEU A 1 421 ? 19.032 6.331 -4.197 1.00 78.75 421 LEU A CA 1
ATOM 3181 C C . LEU A 1 421 ? 20.199 5.827 -3.331 1.00 78.75 421 LEU A C 1
ATOM 3183 O O . LEU A 1 421 ? 20.787 4.788 -3.624 1.00 78.75 421 LEU A O 1
ATOM 3187 N N . GLU A 1 422 ? 20.512 6.510 -2.232 1.00 80.19 422 GLU A N 1
ATOM 3188 C CA . GLU A 1 422 ? 21.493 6.104 -1.227 1.00 80.19 422 GLU A CA 1
ATOM 3189 C C . GLU A 1 422 ? 21.197 4.733 -0.601 1.00 80.19 422 GLU A C 1
ATOM 3191 O O . GLU A 1 422 ? 22.132 4.016 -0.251 1.00 80.19 422 GLU A O 1
ATOM 3196 N N . ASP A 1 423 ? 19.933 4.315 -0.554 1.00 79.75 423 ASP A N 1
ATOM 3197 C CA . ASP A 1 423 ? 19.511 3.011 -0.036 1.00 79.75 423 ASP A CA 1
ATOM 3198 C C . ASP A 1 423 ? 19.342 1.961 -1.149 1.00 79.75 423 ASP A C 1
ATOM 3200 O O . ASP A 1 423 ? 18.916 0.827 -0.895 1.00 79.75 423 ASP A O 1
ATOM 3204 N N . PHE A 1 424 ? 19.668 2.308 -2.401 1.00 84.12 424 PHE A N 1
ATOM 3205 C CA . PHE A 1 424 ? 19.578 1.378 -3.520 1.00 84.12 424 PHE A CA 1
ATOM 3206 C C . PHE A 1 424 ? 20.550 0.200 -3.324 1.00 84.12 424 PHE A C 1
ATOM 3208 O O . PHE A 1 424 ? 21.751 0.411 -3.130 1.00 84.12 424 PHE A O 1
ATOM 3215 N N . PRO A 1 425 ? 20.066 -1.057 -3.379 1.00 83.88 425 PRO A N 1
ATOM 3216 C CA . PRO A 1 425 ? 20.770 -2.197 -2.791 1.00 83.88 425 PRO A CA 1
ATOM 3217 C C . PRO A 1 425 ? 21.975 -2.698 -3.596 1.00 83.88 425 PRO A C 1
ATOM 3219 O O . PRO A 1 425 ? 22.709 -3.540 -3.087 1.00 83.88 425 PRO A O 1
ATOM 3222 N N . PHE A 1 426 ? 22.175 -2.222 -4.829 1.00 89.88 426 PHE A N 1
ATOM 3223 C CA . PHE A 1 426 ? 23.206 -2.715 -5.749 1.00 89.88 426 PHE A CA 1
ATOM 3224 C C . PHE A 1 426 ? 24.255 -1.626 -5.998 1.00 89.88 426 PHE A C 1
ATOM 3226 O O . PHE A 1 426 ? 23.993 -0.707 -6.780 1.00 89.88 426 PHE A O 1
ATOM 3233 N N . PRO A 1 427 ? 25.414 -1.672 -5.314 1.00 90.00 427 PRO A N 1
ATOM 3234 C CA . PRO A 1 427 ? 26.369 -0.570 -5.299 1.00 90.00 427 PRO A CA 1
ATOM 3235 C C . PRO A 1 427 ? 26.878 -0.148 -6.678 1.00 90.00 427 PRO A C 1
ATOM 3237 O O . PRO A 1 427 ? 26.949 1.053 -6.936 1.00 90.00 427 PRO A O 1
ATOM 3240 N N . THR A 1 428 ? 27.217 -1.091 -7.565 1.00 90.62 428 THR A N 1
ATOM 3241 C CA . THR A 1 428 ? 27.746 -0.745 -8.892 1.00 90.62 428 THR A CA 1
ATOM 3242 C C . THR A 1 428 ? 26.654 -0.189 -9.796 1.00 90.62 428 THR A C 1
ATOM 3244 O O . THR A 1 428 ? 26.867 0.844 -10.430 1.00 90.62 428 THR A O 1
ATOM 3247 N N . LEU A 1 429 ? 25.464 -0.796 -9.802 1.00 90.19 429 LEU A N 1
ATOM 3248 C CA . LEU A 1 429 ? 24.327 -0.257 -10.553 1.00 90.19 429 LEU A CA 1
ATOM 3249 C C . LEU A 1 429 ? 23.933 1.141 -10.056 1.00 90.19 429 LEU A C 1
ATOM 3251 O O . LEU A 1 429 ? 23.684 2.029 -10.864 1.00 90.19 429 LEU A O 1
ATOM 3255 N N . ARG A 1 430 ? 23.938 1.363 -8.735 1.00 88.31 430 ARG A N 1
ATOM 3256 C CA . ARG A 1 430 ? 23.678 2.674 -8.127 1.00 88.31 430 ARG A CA 1
ATOM 3257 C C . ARG A 1 430 ? 24.654 3.734 -8.632 1.00 88.31 430 ARG A C 1
ATOM 3259 O O . ARG A 1 430 ? 24.223 4.822 -8.986 1.00 88.31 430 ARG A O 1
ATOM 3266 N N . LEU A 1 431 ? 25.952 3.423 -8.680 1.00 87.06 431 LEU A N 1
ATOM 3267 C CA . LEU A 1 431 ? 26.966 4.354 -9.186 1.00 87.06 431 LEU A CA 1
ATOM 3268 C C . LEU A 1 431 ? 26.733 4.718 -10.657 1.00 87.06 431 LEU A C 1
ATOM 3270 O O . LEU A 1 431 ? 26.888 5.883 -11.012 1.00 87.06 431 LEU A O 1
ATOM 3274 N N . HIS A 1 432 ? 26.328 3.756 -11.490 1.00 87.56 432 HIS A N 1
ATOM 3275 C CA . HIS A 1 432 ? 25.971 4.022 -12.888 1.00 87.56 432 HIS A CA 1
ATOM 3276 C C . HIS A 1 432 ? 24.749 4.943 -12.979 1.00 87.56 432 HIS A C 1
ATOM 3278 O O . HIS A 1 432 ? 24.812 5.955 -13.668 1.00 87.56 432 HIS A O 1
ATOM 3284 N N . ILE A 1 433 ? 23.689 4.672 -12.210 1.00 85.81 433 ILE A N 1
ATOM 3285 C CA . ILE A 1 433 ? 22.500 5.541 -12.136 1.00 85.81 433 ILE A CA 1
ATOM 3286 C C . ILE A 1 433 ? 22.892 6.971 -11.726 1.00 85.81 433 ILE A C 1
ATOM 3288 O O . ILE A 1 433 ? 22.449 7.927 -12.356 1.00 85.81 433 ILE A O 1
ATOM 3292 N N . CYS A 1 434 ? 23.748 7.135 -10.709 1.00 84.31 434 CYS A N 1
ATOM 3293 C CA . CYS A 1 434 ? 24.237 8.453 -10.288 1.00 84.31 434 CYS A CA 1
ATOM 3294 C C . CYS A 1 434 ? 25.016 9.167 -11.400 1.00 84.31 434 CYS A C 1
ATOM 3296 O O . CYS A 1 434 ? 24.826 10.362 -11.611 1.00 84.31 434 CYS A O 1
ATOM 3298 N N . ALA A 1 435 ? 25.917 8.452 -12.079 1.00 82.75 435 ALA A N 1
ATOM 3299 C CA . ALA A 1 435 ? 26.736 9.015 -13.146 1.00 82.75 435 ALA A CA 1
ATOM 3300 C C . ALA A 1 435 ? 25.877 9.472 -14.332 1.00 82.75 435 ALA A C 1
ATOM 3302 O O . ALA A 1 435 ? 26.102 10.560 -14.855 1.00 82.75 435 ALA A O 1
ATOM 3303 N N . GLN A 1 436 ? 24.867 8.681 -14.696 1.00 83.12 436 GLN A N 1
ATOM 3304 C CA . GLN A 1 436 ? 23.932 9.022 -15.763 1.00 83.12 436 GLN A CA 1
ATOM 3305 C C . GLN A 1 436 ? 23.065 10.232 -15.390 1.00 83.12 436 GLN A C 1
ATOM 3307 O O . GLN A 1 436 ? 22.953 11.162 -16.178 1.00 83.12 436 GLN A O 1
ATOM 3312 N N . ALA A 1 437 ? 22.539 10.292 -14.161 1.00 79.81 437 ALA A N 1
ATOM 3313 C CA . ALA A 1 437 ? 21.777 11.456 -13.702 1.00 79.81 437 ALA A CA 1
ATOM 3314 C C . ALA A 1 437 ? 22.600 12.758 -13.781 1.00 79.81 437 ALA A C 1
ATOM 3316 O O . ALA A 1 437 ? 22.093 13.779 -14.234 1.00 79.81 437 ALA A O 1
ATOM 3317 N N . LEU A 1 438 ? 23.884 12.716 -13.401 1.00 78.94 438 LEU A N 1
ATOM 3318 C CA . LEU A 1 438 ? 24.787 13.865 -13.537 1.00 78.94 438 LEU A CA 1
ATOM 3319 C C . LEU A 1 438 ? 25.058 14.236 -15.001 1.00 78.94 438 LEU A C 1
ATOM 3321 O O . LEU A 1 438 ? 25.196 15.416 -15.309 1.00 78.94 438 LEU A O 1
ATOM 3325 N N . ALA A 1 439 ? 25.143 13.250 -15.898 1.00 80.88 439 ALA A N 1
ATOM 3326 C CA . ALA A 1 439 ? 25.313 13.492 -17.330 1.00 80.88 439 ALA A CA 1
ATOM 3327 C C . ALA A 1 439 ? 24.084 14.173 -17.963 1.00 80.88 439 ALA A C 1
ATOM 3329 O O . ALA A 1 439 ? 24.229 14.897 -18.945 1.00 80.88 439 ALA A O 1
ATOM 3330 N N . GLU A 1 440 ? 22.900 13.987 -17.376 1.00 79.00 440 GLU A N 1
ATOM 3331 C CA . GLU A 1 440 ? 21.636 14.630 -17.766 1.00 79.00 440 GLU A CA 1
ATOM 3332 C C . GLU A 1 440 ? 21.391 15.985 -17.069 1.00 79.00 440 GLU A C 1
ATOM 3334 O O . GLU A 1 440 ? 20.282 16.510 -17.133 1.00 79.00 440 GLU A O 1
ATOM 3339 N N . ASP A 1 441 ? 22.397 16.552 -16.389 1.00 80.12 441 ASP A N 1
ATOM 3340 C CA . ASP A 1 441 ? 22.289 17.788 -15.588 1.00 80.12 441 ASP A CA 1
ATOM 3341 C C . ASP A 1 441 ? 21.221 17.708 -14.476 1.00 80.12 441 ASP A C 1
ATOM 3343 O O . ASP A 1 441 ? 20.635 18.701 -14.043 1.00 80.12 441 ASP A O 1
ATOM 3347 N N . ARG A 1 442 ? 20.960 16.491 -13.986 1.00 73.94 442 ARG A N 1
ATOM 3348 C CA . ARG A 1 442 ? 20.050 16.224 -12.871 1.00 73.94 442 ARG A CA 1
ATOM 3349 C C . ARG A 1 442 ? 20.844 16.029 -11.591 1.00 73.94 442 ARG A C 1
ATOM 3351 O O . ARG A 1 442 ? 21.992 15.572 -11.586 1.00 73.94 442 ARG A O 1
ATOM 3358 N N . HIS A 1 443 ? 20.226 16.325 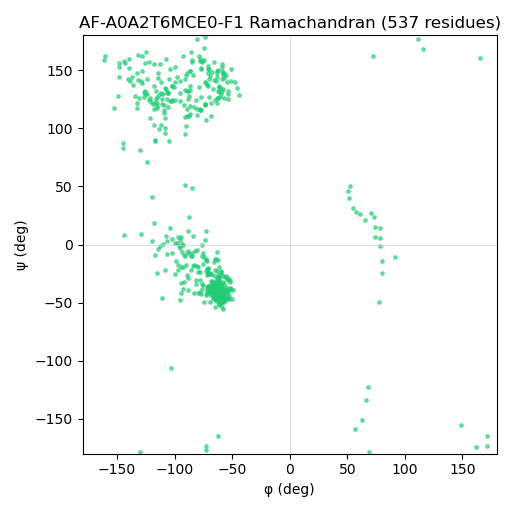-10.453 1.00 76.31 443 HIS A N 1
ATOM 3359 C CA . HIS A 1 443 ? 20.897 16.069 -9.192 1.00 76.31 443 HIS A CA 1
ATOM 3360 C C . HIS A 1 443 ? 21.001 14.558 -8.947 1.00 76.31 443 HIS A C 1
ATOM 3362 O O . HIS A 1 443 ? 20.003 13.844 -8.925 1.00 76.31 443 HIS A O 1
ATOM 3368 N N . TRP A 1 444 ? 22.217 14.068 -8.682 1.00 70.88 444 TRP A N 1
ATOM 3369 C CA . TRP A 1 444 ? 22.490 12.632 -8.509 1.00 70.88 444 TRP A CA 1
ATOM 3370 C C . TRP A 1 444 ? 21.580 11.914 -7.493 1.00 70.88 444 TRP A C 1
ATOM 3372 O O . TRP A 1 444 ? 21.325 10.725 -7.655 1.00 70.88 444 TRP A O 1
ATOM 3382 N N . HIS A 1 445 ? 21.092 12.607 -6.454 1.00 73.31 445 HIS A N 1
ATOM 3383 C CA . HIS A 1 445 ? 20.256 12.020 -5.401 1.00 73.31 445 HIS A CA 1
ATOM 3384 C C . HIS A 1 445 ? 18.844 11.672 -5.894 1.00 73.31 445 HIS A C 1
ATOM 3386 O O . HIS A 1 445 ? 18.181 10.825 -5.302 1.00 73.31 445 HIS A O 1
ATOM 3392 N N . GLU A 1 446 ? 18.393 12.288 -6.990 1.00 67.81 446 GLU A N 1
ATOM 3393 C CA . GLU A 1 446 ? 17.101 11.986 -7.608 1.00 67.81 446 GLU A CA 1
ATOM 3394 C C . GLU A 1 446 ? 17.110 10.667 -8.389 1.00 67.81 446 GLU A C 1
ATOM 3396 O O . GLU A 1 446 ? 16.044 10.143 -8.716 1.00 67.81 446 GLU A O 1
ATOM 3401 N N . GLY A 1 447 ? 18.297 10.140 -8.717 1.00 73.44 447 GLY A N 1
ATOM 3402 C CA . GLY A 1 447 ? 18.457 8.984 -9.598 1.00 73.44 447 GLY A CA 1
ATOM 3403 C C . GLY A 1 447 ? 17.826 9.187 -10.973 1.00 73.44 447 GLY A C 1
ATOM 3404 O O . GLY A 1 447 ? 17.594 10.313 -11.405 1.00 73.44 447 GLY A O 1
ATOM 3405 N N . LEU A 1 448 ? 17.540 8.089 -11.671 1.00 73.25 448 LEU A N 1
ATOM 3406 C CA . LEU A 1 448 ? 16.828 8.093 -12.950 1.00 73.25 448 LEU A CA 1
ATOM 3407 C C . LEU A 1 448 ? 15.366 7.715 -12.723 1.00 73.25 448 LEU A C 1
ATOM 3409 O O . LEU A 1 448 ? 15.084 6.758 -11.999 1.00 73.25 448 LEU A O 1
ATOM 3413 N N . ALA A 1 449 ? 14.443 8.445 -13.350 1.00 72.88 449 ALA A N 1
ATOM 3414 C CA . ALA A 1 449 ? 13.055 8.012 -13.441 1.00 72.88 449 ALA A CA 1
ATOM 3415 C C . ALA A 1 449 ? 12.973 6.930 -14.531 1.00 72.88 449 ALA A C 1
ATOM 3417 O O . ALA A 1 449 ? 13.262 7.240 -15.687 1.00 72.88 449 ALA A O 1
ATOM 3418 N N . PRO A 1 450 ? 12.617 5.672 -14.209 1.00 77.31 450 PRO A N 1
ATOM 3419 C CA . PRO A 1 450 ? 12.598 4.628 -15.223 1.00 77.31 450 PRO A CA 1
ATOM 3420 C C . PRO A 1 450 ? 11.596 4.952 -16.333 1.00 77.31 450 PRO A C 1
ATOM 3422 O O . PRO A 1 450 ? 10.460 5.344 -16.060 1.00 77.31 450 PRO A O 1
ATOM 3425 N N . ALA A 1 451 ? 12.002 4.744 -17.583 1.00 78.56 451 ALA A N 1
ATOM 3426 C CA . ALA A 1 451 ? 11.159 4.975 -18.747 1.00 78.56 451 ALA A CA 1
ATOM 3427 C C . ALA A 1 451 ? 10.066 3.894 -18.885 1.00 78.56 451 ALA A C 1
ATOM 3429 O O . ALA A 1 451 ? 9.885 3.015 -18.032 1.00 78.56 451 ALA A O 1
ATOM 3430 N N . GLN A 1 452 ? 9.317 3.925 -19.993 1.00 76.62 452 GLN A N 1
ATOM 3431 C CA . GLN A 1 452 ? 8.248 2.960 -20.252 1.00 76.62 452 GLN A CA 1
ATOM 3432 C C . GLN A 1 452 ? 8.747 1.506 -20.138 1.00 76.62 452 GLN A C 1
ATOM 3434 O O . GLN A 1 452 ? 9.759 1.119 -20.718 1.00 76.62 452 GLN A O 1
ATOM 3439 N N . GLY A 1 453 ? 8.003 0.673 -19.404 1.00 80.81 453 GLY A N 1
ATOM 3440 C CA . GLY A 1 453 ? 8.423 -0.699 -19.098 1.00 80.81 453 GLY A CA 1
ATOM 3441 C C . GLY A 1 453 ? 9.454 -0.792 -17.971 1.00 80.81 453 GLY A C 1
ATOM 3442 O O . GLY A 1 453 ? 10.054 -1.851 -17.788 1.00 80.81 453 GLY A O 1
ATOM 3443 N N . HIS A 1 454 ? 9.636 0.295 -17.218 1.00 87.94 454 HIS A N 1
ATOM 3444 C CA . HIS A 1 454 ? 10.516 0.412 -16.058 1.00 87.94 454 HIS A CA 1
ATOM 3445 C C . HIS A 1 454 ? 11.992 0.167 -16.365 1.00 87.94 454 HIS A C 1
ATOM 3447 O O . HIS A 1 454 ? 12.734 -0.269 -15.491 1.00 87.94 454 HIS A O 1
ATOM 3453 N N . VAL A 1 455 ? 12.417 0.415 -17.603 1.00 90.38 455 VAL A N 1
ATOM 3454 C CA . VAL A 1 455 ? 13.833 0.395 -17.983 1.00 90.38 455 VAL A CA 1
ATOM 3455 C C . VAL A 1 455 ? 14.534 1.618 -17.390 1.00 90.38 455 VAL A C 1
ATOM 3457 O O . VAL A 1 455 ? 13.954 2.700 -17.410 1.00 90.38 455 VAL A O 1
ATOM 3460 N N . LEU A 1 456 ? 15.739 1.457 -16.835 1.00 88.19 456 LEU A N 1
ATOM 3461 C CA . LEU A 1 456 ? 16.448 2.566 -16.179 1.00 88.19 456 LEU A CA 1
ATOM 3462 C C . LEU A 1 456 ? 16.733 3.725 -17.138 1.00 88.19 456 LEU A C 1
ATOM 3464 O O . LEU A 1 456 ? 16.407 4.859 -16.816 1.00 88.19 456 LEU A O 1
ATOM 3468 N N . ASP A 1 457 ? 17.298 3.417 -18.303 1.00 86.81 457 ASP A N 1
ATOM 3469 C CA . ASP A 1 457 ? 17.534 4.374 -19.383 1.00 86.81 457 ASP A CA 1
ATOM 3470 C C . ASP A 1 457 ? 17.532 3.604 -20.718 1.00 86.81 457 ASP A C 1
ATOM 3472 O O . ASP A 1 457 ? 18.326 2.673 -20.878 1.00 86.81 457 ASP A O 1
ATOM 3476 N N . PRO A 1 458 ? 16.603 3.891 -21.648 1.00 86.06 458 PRO A N 1
ATOM 3477 C CA . PRO A 1 458 ? 16.535 3.208 -22.936 1.00 86.06 458 PRO A CA 1
ATOM 3478 C C . PRO A 1 458 ? 17.658 3.605 -23.910 1.00 86.06 458 PRO A C 1
ATOM 3480 O O . PRO A 1 458 ? 17.957 2.814 -24.807 1.00 86.06 458 PRO A O 1
ATOM 3483 N N . GLU A 1 459 ? 18.269 4.780 -23.744 1.00 86.50 459 GLU A N 1
ATOM 3484 C CA . GLU A 1 459 ? 19.306 5.313 -24.633 1.00 86.50 459 GLU A CA 1
ATOM 3485 C C . GLU A 1 459 ? 20.715 4.862 -24.209 1.00 86.50 459 GLU A C 1
ATOM 3487 O O . GLU A 1 459 ? 21.585 4.660 -25.063 1.00 86.50 459 GLU A O 1
ATOM 3492 N N . ASP A 1 460 ? 20.942 4.609 -22.914 1.00 87.44 460 ASP A N 1
ATOM 3493 C CA . ASP A 1 460 ? 22.186 4.005 -22.423 1.00 87.44 460 ASP A CA 1
ATOM 3494 C C . ASP A 1 460 ? 22.241 2.490 -22.771 1.00 87.44 460 ASP A C 1
ATOM 3496 O O . ASP A 1 460 ? 21.396 1.691 -22.340 1.00 87.44 460 ASP A O 1
ATOM 3500 N N . PRO A 1 461 ? 23.258 2.019 -23.528 1.00 86.62 461 PRO A N 1
ATOM 3501 C CA . PRO A 1 461 ? 23.350 0.621 -23.970 1.00 86.62 461 PRO A CA 1
ATOM 3502 C C . PRO A 1 461 ? 23.407 -0.427 -22.848 1.00 86.62 461 PRO A C 1
ATOM 3504 O O . PRO A 1 461 ? 23.106 -1.601 -23.084 1.00 86.62 461 PRO A O 1
ATOM 3507 N N . ALA A 1 462 ? 23.846 -0.032 -21.656 1.00 88.44 462 ALA A N 1
ATOM 3508 C CA . ALA A 1 462 ? 23.983 -0.879 -20.484 1.00 88.44 462 ALA A CA 1
ATOM 3509 C C . ALA A 1 462 ? 22.758 -0.789 -19.564 1.00 88.44 462 ALA A C 1
ATOM 3511 O O . ALA A 1 462 ? 22.207 -1.824 -19.184 1.00 88.44 462 ALA A O 1
ATOM 3512 N N . LEU A 1 463 ? 22.285 0.412 -19.237 1.00 89.88 463 LEU A N 1
ATOM 3513 C CA . LEU A 1 463 ? 21.099 0.604 -18.396 1.00 89.88 463 LEU A CA 1
ATOM 3514 C C . LEU A 1 463 ? 19.807 0.176 -19.101 1.00 89.88 463 LEU A C 1
ATOM 3516 O O . LEU A 1 463 ? 18.892 -0.310 -18.434 1.00 89.88 463 LEU A O 1
ATOM 3520 N N . SER A 1 464 ? 19.778 0.178 -20.437 1.00 90.75 464 SER A N 1
ATOM 3521 C CA . SER A 1 464 ? 18.686 -0.402 -21.240 1.00 90.75 464 SER A CA 1
ATOM 3522 C C . SER A 1 464 ? 18.528 -1.920 -21.061 1.00 90.75 464 SER A C 1
ATOM 3524 O O . SER A 1 464 ? 17.586 -2.541 -21.572 1.00 90.75 464 SER A O 1
ATOM 3526 N N . ARG A 1 465 ? 19.457 -2.558 -20.332 1.00 91.00 465 ARG A N 1
ATOM 3527 C CA . ARG A 1 465 ? 19.415 -3.974 -19.949 1.00 91.00 465 ARG A CA 1
ATOM 3528 C C . ARG A 1 465 ? 18.753 -4.229 -18.596 1.00 91.00 465 ARG A C 1
ATOM 3530 O O . ARG A 1 465 ? 18.500 -5.393 -18.281 1.00 91.00 465 ARG A O 1
ATOM 3537 N N . VAL A 1 466 ? 18.455 -3.190 -17.817 1.00 93.56 466 VAL A N 1
ATOM 3538 C CA . VAL A 1 466 ? 17.963 -3.327 -16.444 1.00 93.56 466 VAL A CA 1
ATOM 3539 C C . VAL A 1 466 ? 16.592 -2.675 -16.292 1.00 93.56 466 VAL A C 1
ATOM 3541 O O . VAL A 1 466 ? 16.422 -1.479 -16.514 1.00 93.56 466 VAL A O 1
ATOM 3544 N N . HIS A 1 467 ? 15.620 -3.478 -15.861 1.00 93.75 467 HIS A N 1
ATOM 3545 C CA . HIS A 1 467 ? 14.272 -3.037 -15.524 1.00 93.75 467 HIS A CA 1
ATOM 3546 C C . HIS A 1 467 ? 14.091 -3.018 -14.004 1.00 93.75 467 HIS A C 1
ATOM 3548 O O . HIS A 1 467 ? 14.383 -4.017 -13.349 1.00 93.75 467 HIS A O 1
ATOM 3554 N N . VAL A 1 468 ? 13.586 -1.927 -13.427 1.00 90.31 468 VAL A N 1
ATOM 3555 C CA . VAL A 1 468 ? 13.414 -1.766 -11.974 1.00 90.31 468 VAL A CA 1
ATOM 3556 C C . VAL A 1 468 ? 11.943 -1.599 -11.616 1.00 90.31 468 VAL A C 1
ATOM 3558 O O . VAL A 1 468 ? 11.366 -0.528 -11.748 1.00 90.31 468 VAL A O 1
ATOM 3561 N N . LEU A 1 469 ? 11.348 -2.674 -11.102 1.00 89.81 469 LEU A N 1
ATOM 3562 C CA . LEU A 1 469 ? 9.965 -2.733 -10.618 1.00 89.81 469 LEU A CA 1
ATOM 3563 C C . LEU A 1 469 ? 9.904 -2.548 -9.087 1.00 89.81 469 LEU A C 1
ATOM 3565 O O . LEU A 1 469 ? 8.855 -2.728 -8.466 1.00 89.81 469 LEU A O 1
ATOM 3569 N N . SER A 1 470 ? 11.036 -2.237 -8.445 1.00 81.00 470 SER A N 1
ATOM 3570 C CA . SER A 1 470 ? 11.128 -2.082 -6.993 1.00 81.00 470 SER A CA 1
ATOM 3571 C C . SER A 1 470 ? 10.462 -0.794 -6.513 1.00 81.00 470 SER A C 1
ATOM 3573 O O . SER A 1 470 ? 11.001 0.303 -6.643 1.00 81.00 470 SER A O 1
ATOM 3575 N N . LEU A 1 471 ? 9.305 -0.973 -5.874 1.00 70.62 471 LEU A N 1
ATOM 3576 C CA . LEU A 1 471 ? 8.404 0.083 -5.412 1.00 70.62 471 LEU A CA 1
ATOM 3577 C C . LEU A 1 471 ? 9.047 1.222 -4.595 1.00 70.62 471 LEU A C 1
ATOM 3579 O O . LEU A 1 471 ? 8.739 2.368 -4.912 1.00 70.62 471 LEU A O 1
ATOM 3583 N N . PRO A 1 472 ? 9.912 0.992 -3.579 1.00 74.69 472 PRO A N 1
ATOM 3584 C CA . PRO A 1 472 ? 10.406 2.088 -2.740 1.00 74.69 472 PRO A CA 1
ATOM 3585 C C . PRO A 1 472 ? 11.105 3.207 -3.511 1.00 74.69 472 PRO A C 1
ATOM 3587 O O . PRO A 1 472 ? 10.979 4.364 -3.122 1.00 74.69 472 PRO A O 1
ATOM 3590 N N . PHE A 1 473 ? 11.809 2.852 -4.587 1.00 75.44 473 PHE A N 1
ATOM 3591 C CA . PHE A 1 473 ? 12.590 3.781 -5.404 1.00 75.44 473 PHE A CA 1
ATOM 3592 C C . PHE A 1 473 ? 11.731 4.492 -6.458 1.00 75.44 473 PHE A C 1
ATOM 3594 O O . PHE A 1 473 ? 12.106 5.548 -6.951 1.00 75.44 473 PHE A O 1
ATOM 3601 N N . LEU A 1 474 ? 10.550 3.950 -6.778 1.00 76.81 474 LEU A N 1
ATOM 3602 C CA . LEU A 1 474 ? 9.597 4.564 -7.709 1.00 76.81 474 LEU A CA 1
ATOM 3603 C C . LEU A 1 474 ? 8.675 5.579 -7.010 1.00 76.81 474 LEU A C 1
ATOM 3605 O O . LEU A 1 474 ? 8.132 6.474 -7.652 1.00 76.81 474 LEU A O 1
ATOM 3609 N N . LEU A 1 475 ? 8.514 5.474 -5.687 1.00 78.19 475 LEU A N 1
ATOM 3610 C CA . LEU A 1 475 ? 7.523 6.224 -4.905 1.00 78.19 475 LEU A CA 1
ATOM 3611 C C . LEU A 1 475 ? 7.680 7.748 -4.901 1.00 78.19 475 LEU A C 1
ATOM 3613 O O . LEU A 1 475 ? 6.705 8.444 -4.603 1.00 78.19 475 LEU A O 1
ATOM 3617 N N . HIS A 1 476 ? 8.880 8.265 -5.179 1.00 75.69 476 HIS A N 1
ATOM 3618 C CA . HIS A 1 476 ? 9.133 9.705 -5.185 1.00 75.69 476 HIS A CA 1
ATOM 3619 C C . HIS A 1 476 ? 8.332 10.408 -6.292 1.00 75.69 476 HIS A C 1
ATOM 3621 O O . HIS A 1 476 ? 7.552 11.313 -6.000 1.00 75.69 476 HIS A O 1
ATOM 3627 N N . ARG A 1 477 ? 8.465 9.937 -7.542 1.00 78.06 477 ARG A N 1
ATOM 3628 C CA . ARG A 1 477 ? 7.753 10.479 -8.717 1.00 78.06 477 ARG A CA 1
ATOM 3629 C C . ARG A 1 477 ? 6.506 9.684 -9.118 1.00 78.06 477 ARG A C 1
ATOM 3631 O O . ARG A 1 477 ? 5.657 10.211 -9.824 1.00 78.06 477 ARG A O 1
ATOM 3638 N N . HIS A 1 478 ? 6.327 8.465 -8.605 1.00 84.06 478 HIS A N 1
ATOM 3639 C CA . HIS A 1 478 ? 5.146 7.631 -8.860 1.00 84.06 478 HIS A CA 1
ATOM 3640 C C . HIS A 1 478 ? 4.466 7.218 -7.543 1.00 84.06 478 HIS A C 1
ATOM 3642 O O . HIS A 1 478 ? 4.512 6.054 -7.141 1.00 84.06 478 HIS A O 1
ATOM 3648 N N . PRO A 1 479 ? 3.812 8.152 -6.830 1.00 80.88 479 PRO A N 1
ATOM 3649 C CA . PRO A 1 479 ? 3.285 7.902 -5.487 1.00 80.88 479 PRO A CA 1
ATOM 3650 C C . PRO A 1 479 ? 2.150 6.871 -5.420 1.00 80.88 479 PRO A C 1
ATOM 3652 O O . PRO A 1 479 ? 1.846 6.399 -4.328 1.00 80.88 479 PRO A O 1
ATOM 3655 N N . PHE A 1 480 ? 1.532 6.534 -6.555 1.00 85.56 480 PHE A N 1
ATOM 3656 C CA . PHE A 1 480 ? 0.422 5.582 -6.653 1.00 85.56 480 PHE A CA 1
ATOM 3657 C C . PHE A 1 480 ? 0.813 4.250 -7.293 1.00 85.56 480 PHE A C 1
ATOM 3659 O O . PHE A 1 480 ? -0.048 3.413 -7.503 1.00 85.56 480 PHE A O 1
ATOM 3666 N N . ILE A 1 481 ? 2.102 4.009 -7.554 1.00 80.94 481 ILE A N 1
ATOM 3667 C CA . ILE A 1 481 ? 2.586 2.775 -8.204 1.00 80.94 481 ILE A CA 1
ATOM 3668 C C . ILE A 1 481 ? 2.552 1.535 -7.291 1.00 80.94 481 ILE A C 1
ATOM 3670 O O . ILE A 1 481 ? 3.024 0.457 -7.645 1.00 80.94 481 ILE A O 1
ATOM 3674 N N . GLN A 1 482 ? 2.034 1.684 -6.073 1.00 78.38 482 GLN A N 1
ATOM 3675 C CA . GLN A 1 482 ? 1.920 0.613 -5.093 1.00 78.38 482 GLN A CA 1
ATOM 3676 C C . GLN A 1 482 ? 0.628 -0.176 -5.291 1.00 78.38 482 GLN A C 1
ATOM 3678 O O . GLN A 1 482 ? -0.411 0.376 -5.627 1.00 78.38 482 GLN A O 1
ATOM 3683 N N . GLY A 1 483 ? 0.671 -1.461 -4.951 1.00 85.69 483 GLY A N 1
ATOM 3684 C CA . GLY A 1 483 ? -0.502 -2.330 -4.968 1.00 85.69 483 GLY A CA 1
ATOM 3685 C C . GLY A 1 483 ? -0.374 -3.456 -5.983 1.00 85.69 483 GLY A C 1
ATOM 3686 O O . GLY A 1 483 ? 0.556 -3.510 -6.790 1.00 85.69 483 GLY A O 1
ATOM 3687 N N . LEU A 1 484 ? -1.285 -4.420 -5.891 1.00 89.44 484 LEU A N 1
ATOM 3688 C CA . LEU A 1 484 ? -1.216 -5.648 -6.685 1.00 89.44 484 LEU A CA 1
ATOM 3689 C C . LEU A 1 484 ? -1.682 -5.434 -8.132 1.00 89.44 484 LEU A C 1
ATOM 3691 O O . LEU A 1 484 ? -1.157 -6.076 -9.042 1.00 89.44 484 LEU A O 1
ATOM 3695 N N . THR A 1 485 ? -2.612 -4.502 -8.348 1.00 90.06 485 THR A N 1
ATOM 3696 C CA . THR A 1 485 ? -3.049 -4.034 -9.672 1.00 90.06 485 THR A CA 1
ATOM 3697 C C . THR A 1 485 ? -1.890 -3.403 -10.438 1.00 90.06 485 THR A C 1
ATOM 3699 O O . THR A 1 485 ? -1.552 -3.867 -11.532 1.00 90.06 485 THR A O 1
ATOM 3702 N N . GLU A 1 486 ? -1.209 -2.447 -9.806 1.00 88.25 486 GLU A N 1
ATOM 3703 C CA . GLU A 1 486 ? -0.018 -1.791 -10.346 1.00 88.25 486 GLU A CA 1
ATOM 3704 C C . GLU A 1 486 ? 1.140 -2.767 -10.535 1.00 88.25 486 GLU A C 1
ATOM 3706 O O . GLU A 1 486 ? 1.752 -2.786 -11.597 1.00 88.25 486 GLU A O 1
ATOM 3711 N N . SER A 1 487 ? 1.386 -3.682 -9.589 1.00 90.06 487 SER A N 1
ATOM 3712 C CA . SER A 1 487 ? 2.410 -4.728 -9.761 1.00 90.06 487 SER A CA 1
ATOM 3713 C C . SER A 1 487 ? 2.182 -5.555 -11.034 1.00 90.06 487 SER A C 1
ATOM 3715 O O . SER A 1 487 ? 3.129 -5.858 -11.764 1.00 90.06 487 SER A O 1
ATOM 3717 N N . ALA A 1 488 ? 0.926 -5.892 -11.346 1.00 91.81 488 ALA A N 1
ATOM 3718 C CA . ALA A 1 488 ? 0.588 -6.597 -12.577 1.00 91.81 488 ALA A CA 1
ATOM 3719 C C . ALA A 1 488 ? 0.743 -5.709 -13.825 1.00 91.81 488 ALA A C 1
ATOM 3721 O O . ALA A 1 488 ? 1.159 -6.202 -14.877 1.00 91.81 488 ALA A O 1
ATOM 3722 N N . ALA A 1 489 ? 0.419 -4.415 -13.732 1.00 90.12 489 ALA A N 1
ATOM 3723 C CA . ALA A 1 489 ? 0.615 -3.455 -14.816 1.00 90.12 489 ALA A CA 1
ATOM 3724 C C . ALA A 1 489 ? 2.106 -3.261 -15.134 1.00 90.12 489 ALA A C 1
ATOM 3726 O O . ALA A 1 489 ? 2.496 -3.405 -16.294 1.00 90.12 489 ALA A O 1
ATOM 3727 N N . MET A 1 490 ? 2.942 -3.064 -14.109 1.00 90.69 490 MET A N 1
ATOM 3728 C CA . MET A 1 490 ? 4.398 -2.967 -14.236 1.00 90.69 490 MET A CA 1
ATOM 3729 C C . MET A 1 490 ? 4.991 -4.219 -14.886 1.00 90.69 490 MET A C 1
ATOM 3731 O O . MET A 1 490 ? 5.791 -4.122 -15.816 1.00 90.69 490 MET A O 1
ATOM 3735 N N . ALA A 1 491 ? 4.559 -5.410 -14.451 1.00 91.50 491 ALA A N 1
ATOM 3736 C CA . ALA A 1 491 ? 5.007 -6.671 -15.037 1.00 91.50 491 ALA A CA 1
ATOM 3737 C C . ALA A 1 491 ? 4.651 -6.770 -16.531 1.00 91.50 491 ALA A C 1
ATOM 3739 O O . ALA A 1 491 ? 5.506 -7.121 -17.345 1.00 91.50 491 ALA A O 1
ATOM 3740 N N . ARG A 1 492 ? 3.417 -6.412 -16.921 1.00 91.62 492 ARG A N 1
ATOM 3741 C CA . ARG A 1 492 ? 2.998 -6.387 -18.335 1.00 91.62 492 ARG A CA 1
ATOM 3742 C C . ARG A 1 492 ? 3.803 -5.380 -19.155 1.00 91.62 492 ARG A C 1
ATOM 3744 O O . ARG A 1 492 ? 4.244 -5.717 -20.252 1.00 91.62 492 ARG A O 1
ATOM 3751 N N . ALA A 1 493 ? 4.015 -4.176 -18.627 1.00 90.94 493 ALA A N 1
ATOM 3752 C CA . ALA A 1 493 ? 4.790 -3.135 -19.295 1.00 90.94 493 ALA A CA 1
ATOM 3753 C C . ALA A 1 493 ? 6.254 -3.560 -19.499 1.00 90.94 493 ALA A C 1
ATOM 3755 O O . ALA A 1 493 ? 6.798 -3.389 -20.590 1.00 90.94 493 ALA A O 1
ATOM 3756 N N . CYS A 1 494 ? 6.868 -4.166 -18.479 1.00 92.19 494 CYS A N 1
ATOM 3757 C CA . CYS A 1 494 ? 8.227 -4.702 -18.537 1.00 92.19 494 CYS A CA 1
ATOM 3758 C C . CYS A 1 494 ? 8.354 -5.816 -19.589 1.00 92.19 494 CYS A C 1
ATOM 3760 O O . CYS A 1 494 ? 9.219 -5.745 -20.461 1.00 92.19 494 CYS A O 1
ATOM 3762 N N . VAL A 1 495 ? 7.447 -6.801 -19.585 1.00 89.44 495 VAL A N 1
ATOM 3763 C CA . VAL A 1 495 ? 7.455 -7.891 -20.578 1.00 89.44 495 VAL A CA 1
ATOM 3764 C C . VAL A 1 495 ? 7.255 -7.361 -22.001 1.00 89.44 495 VAL A C 1
ATOM 3766 O O . VAL A 1 495 ? 7.942 -7.804 -22.920 1.00 89.44 495 VAL A O 1
ATOM 3769 N N . ALA A 1 496 ? 6.368 -6.381 -22.200 1.00 88.12 496 ALA A N 1
ATOM 3770 C CA . ALA A 1 496 ? 6.177 -5.751 -23.506 1.00 88.12 496 ALA A CA 1
ATOM 3771 C C . ALA A 1 496 ? 7.444 -5.024 -23.997 1.00 88.12 496 ALA A C 1
ATOM 3773 O O . ALA A 1 496 ? 7.773 -5.095 -25.182 1.00 88.12 496 ALA A O 1
ATOM 3774 N N . ALA A 1 497 ? 8.174 -4.354 -23.098 1.00 87.12 497 ALA A N 1
ATOM 3775 C CA . ALA A 1 497 ? 9.444 -3.705 -23.423 1.00 87.12 497 ALA A CA 1
ATOM 3776 C C . ALA A 1 497 ? 10.540 -4.721 -23.793 1.00 87.12 497 ALA A C 1
ATOM 3778 O O . ALA A 1 497 ? 11.245 -4.526 -24.783 1.00 87.12 497 ALA A O 1
ATOM 3779 N N . LEU A 1 498 ? 10.630 -5.840 -23.065 1.00 86.31 498 LEU A N 1
ATOM 3780 C CA . LEU A 1 498 ? 11.545 -6.939 -23.390 1.00 86.31 498 LEU A CA 1
ATOM 3781 C C . LEU A 1 498 ? 11.237 -7.562 -24.762 1.00 86.31 498 LEU A C 1
ATOM 3783 O O . LEU A 1 498 ? 12.159 -7.835 -25.530 1.00 86.31 498 LEU A O 1
ATOM 3787 N N . GLY A 1 499 ? 9.952 -7.736 -25.094 1.00 80.31 499 GLY A N 1
ATOM 3788 C CA . GLY A 1 499 ? 9.506 -8.270 -26.385 1.00 80.31 499 GLY A CA 1
ATOM 3789 C C . GLY A 1 499 ? 9.948 -7.414 -27.574 1.00 80.31 499 GLY A C 1
ATOM 3790 O O . GLY A 1 499 ? 10.579 -7.932 -28.493 1.00 80.31 499 GLY A O 1
ATOM 3791 N N . ARG A 1 500 ? 9.719 -6.093 -27.519 1.00 76.25 500 ARG A N 1
ATOM 3792 C CA . ARG A 1 500 ? 10.154 -5.152 -28.575 1.00 76.25 500 ARG A CA 1
ATOM 3793 C C . ARG A 1 500 ? 11.663 -5.189 -28.818 1.00 76.25 500 ARG A C 1
ATOM 3795 O O . ARG A 1 500 ? 12.126 -4.995 -29.936 1.00 76.25 500 ARG A O 1
ATOM 3802 N N . ARG A 1 501 ? 12.446 -5.448 -27.772 1.00 69.12 501 ARG A N 1
ATOM 3803 C CA . ARG A 1 501 ? 13.899 -5.534 -27.886 1.00 69.12 501 ARG A CA 1
ATOM 3804 C C . ARG A 1 501 ? 14.375 -6.838 -28.520 1.00 69.12 501 ARG A C 1
ATOM 3806 O O . ARG A 1 501 ? 15.373 -6.811 -29.228 1.00 69.12 501 ARG A O 1
ATOM 3813 N N . ALA A 1 502 ? 13.687 -7.956 -28.293 1.00 58.03 502 ALA A N 1
ATOM 3814 C CA . ALA A 1 502 ? 14.012 -9.215 -28.968 1.00 58.03 502 ALA A CA 1
ATOM 3815 C C . ALA A 1 502 ? 13.846 -9.112 -30.499 1.00 58.03 502 ALA A C 1
ATOM 3817 O O . ALA A 1 502 ? 14.526 -9.816 -31.242 1.00 58.03 502 ALA A O 1
ATOM 3818 N N . GLU A 1 503 ? 12.976 -8.212 -30.967 1.00 56.56 503 GLU A N 1
ATOM 3819 C CA . GLU A 1 503 ? 12.771 -7.903 -32.388 1.00 56.56 503 GLU A CA 1
ATOM 3820 C C . GLU A 1 503 ? 13.845 -6.959 -32.963 1.00 56.56 503 GLU A C 1
ATOM 3822 O O . GLU A 1 503 ? 14.107 -6.971 -34.169 1.00 56.56 503 GLU A O 1
ATOM 3827 N N . ALA A 1 504 ? 14.514 -6.166 -32.118 1.00 53.09 504 ALA A N 1
ATOM 3828 C CA . ALA A 1 504 ? 15.625 -5.320 -32.533 1.00 53.09 504 ALA A CA 1
ATOM 3829 C C . ALA A 1 504 ? 16.868 -6.187 -32.804 1.00 53.09 504 ALA A C 1
ATOM 3831 O O . ALA A 1 504 ? 17.365 -6.882 -31.916 1.00 53.09 504 ALA A O 1
ATOM 3832 N N . LYS A 1 505 ? 17.397 -6.147 -34.038 1.00 41.19 505 LYS A N 1
ATOM 3833 C CA . LYS A 1 505 ? 18.626 -6.876 -34.394 1.00 41.19 505 LYS A CA 1
ATOM 3834 C C . LYS A 1 505 ? 19.748 -6.509 -33.410 1.00 41.19 505 LYS A C 1
ATOM 3836 O O . LYS A 1 505 ? 20.011 -5.316 -33.238 1.00 41.19 505 LYS A O 1
ATOM 3841 N N . PRO A 1 506 ? 20.448 -7.486 -32.804 1.00 43.97 506 PRO A N 1
ATOM 3842 C CA . PRO A 1 506 ? 21.654 -7.179 -32.052 1.00 43.97 506 PRO A CA 1
ATOM 3843 C C . PRO A 1 506 ? 22.630 -6.459 -32.989 1.00 43.97 506 PRO A C 1
ATOM 3845 O O . PRO A 1 506 ? 22.920 -6.960 -34.078 1.00 43.97 506 PRO A O 1
ATOM 3848 N N . ARG A 1 507 ? 23.119 -5.275 -32.589 1.00 45.75 507 ARG A N 1
ATOM 3849 C CA . ARG A 1 507 ? 24.302 -4.681 -33.229 1.00 45.75 507 ARG A CA 1
ATOM 3850 C C . ARG A 1 507 ? 25.404 -5.739 -33.167 1.00 45.75 507 ARG A C 1
ATOM 3852 O O . ARG A 1 507 ? 25.622 -6.329 -32.106 1.00 45.75 507 ARG A O 1
ATOM 3859 N N . SER A 1 508 ? 25.983 -6.071 -34.317 1.00 45.16 508 SER A N 1
ATOM 3860 C CA . SER A 1 508 ? 26.854 -7.237 -34.432 1.00 45.16 508 SER A CA 1
ATOM 3861 C C . SER A 1 508 ? 28.084 -7.061 -33.535 1.00 45.16 508 SER A C 1
ATOM 3863 O O . SER A 1 508 ? 28.598 -5.953 -33.379 1.00 45.16 508 SER A O 1
ATOM 3865 N N . ARG A 1 509 ? 28.576 -8.151 -32.932 1.00 47.84 509 ARG A N 1
ATOM 3866 C CA . ARG A 1 509 ? 29.854 -8.136 -32.193 1.00 47.84 509 ARG A CA 1
ATOM 3867 C C . ARG A 1 509 ? 31.033 -7.729 -33.093 1.00 47.84 509 ARG A C 1
ATOM 3869 O O . ARG A 1 509 ? 32.025 -7.211 -32.584 1.00 47.84 509 ARG A O 1
ATOM 3876 N N . ASP A 1 510 ? 30.895 -7.901 -34.406 1.00 49.72 510 ASP A N 1
ATOM 3877 C CA . ASP A 1 510 ? 31.900 -7.525 -35.401 1.00 49.72 510 ASP A CA 1
ATOM 3878 C C . ASP A 1 510 ? 32.074 -6.001 -35.509 1.00 49.72 510 ASP A C 1
ATOM 3880 O O . ASP A 1 510 ? 33.198 -5.533 -35.693 1.00 49.72 510 ASP A O 1
ATOM 3884 N N . ASP A 1 511 ? 31.015 -5.211 -35.284 1.00 52.69 511 ASP A N 1
ATOM 3885 C CA . ASP A 1 511 ? 31.080 -3.743 -35.360 1.00 52.69 511 ASP A CA 1
ATOM 3886 C C . ASP A 1 511 ? 31.938 -3.132 -34.241 1.00 52.69 511 ASP A C 1
ATOM 3888 O O . ASP A 1 511 ? 32.631 -2.138 -34.455 1.00 52.69 511 ASP A O 1
ATOM 3892 N N . ILE A 1 512 ? 31.955 -3.744 -33.051 1.00 52.06 512 ILE A N 1
ATOM 3893 C CA . ILE A 1 512 ? 32.754 -3.255 -31.914 1.00 52.06 512 ILE A CA 1
ATOM 3894 C C . ILE A 1 512 ? 34.228 -3.613 -32.098 1.00 52.06 512 ILE A C 1
ATOM 3896 O O . ILE A 1 512 ? 35.096 -2.774 -31.870 1.00 52.06 512 ILE A O 1
ATOM 3900 N N . HIS A 1 513 ? 34.534 -4.830 -32.554 1.00 57.50 513 HIS A N 1
ATOM 3901 C CA . HIS A 1 513 ? 35.916 -5.205 -32.859 1.00 57.50 513 HIS A CA 1
ATOM 3902 C C . HIS A 1 513 ? 36.478 -4.397 -34.035 1.00 57.50 513 HIS A C 1
ATOM 3904 O O . HIS A 1 513 ? 37.641 -3.997 -33.987 1.00 57.50 513 HIS A O 1
ATOM 3910 N N . ALA A 1 514 ? 35.657 -4.082 -35.042 1.00 57.69 514 ALA A N 1
ATOM 3911 C CA . ALA A 1 514 ? 36.034 -3.185 -36.129 1.00 57.69 514 ALA A CA 1
ATOM 3912 C C . ALA A 1 514 ? 36.267 -1.746 -35.639 1.00 57.69 514 ALA A C 1
ATOM 3914 O O . ALA A 1 514 ? 37.272 -1.143 -36.015 1.00 57.69 514 ALA A O 1
ATOM 3915 N N . ALA A 1 515 ? 35.406 -1.217 -34.762 1.00 54.97 515 ALA A N 1
ATOM 3916 C CA . ALA A 1 515 ? 35.563 0.116 -34.177 1.00 54.97 515 ALA A CA 1
ATOM 3917 C C . ALA A 1 515 ? 36.807 0.221 -33.279 1.00 54.97 515 ALA A C 1
ATOM 3919 O O . ALA A 1 515 ? 37.560 1.186 -33.383 1.00 54.97 515 ALA A O 1
ATOM 3920 N N . LEU A 1 516 ? 37.078 -0.794 -32.451 1.00 61.19 516 LEU A N 1
ATOM 3921 C CA . LEU A 1 516 ? 38.288 -0.860 -31.625 1.00 61.19 516 LEU A CA 1
ATOM 3922 C C . LEU A 1 516 ? 39.549 -0.975 -32.488 1.00 61.19 516 LEU A C 1
ATOM 3924 O O . LEU A 1 516 ? 40.511 -0.250 -32.260 1.00 61.19 516 LEU A O 1
ATOM 3928 N N . ALA A 1 517 ? 39.534 -1.819 -33.524 1.00 67.00 517 ALA A N 1
ATOM 3929 C CA . ALA A 1 517 ? 40.654 -1.944 -34.454 1.00 67.00 517 ALA A CA 1
ATOM 3930 C C . ALA A 1 517 ? 40.853 -0.691 -35.323 1.00 67.00 517 ALA A C 1
ATOM 3932 O O . ALA A 1 517 ? 41.947 -0.477 -35.843 1.00 67.00 517 ALA A O 1
ATOM 3933 N N . TRP A 1 518 ? 39.805 0.104 -35.546 1.00 68.44 518 TRP A N 1
ATOM 3934 C CA . TRP A 1 518 ? 39.893 1.397 -36.219 1.00 68.44 518 TRP A CA 1
ATOM 3935 C C . TRP A 1 518 ? 40.524 2.446 -35.297 1.00 68.44 518 TRP A C 1
ATOM 3937 O O . TRP A 1 518 ? 41.520 3.048 -35.688 1.00 68.44 518 TRP A O 1
ATOM 3947 N N . LEU A 1 519 ? 40.046 2.563 -34.051 1.00 66.38 519 LEU A N 1
ATOM 3948 C CA . LEU A 1 519 ? 40.616 3.452 -33.030 1.00 66.38 519 LEU A CA 1
ATOM 3949 C C . LEU A 1 519 ? 42.095 3.154 -32.750 1.00 66.38 519 LEU A C 1
ATOM 3951 O O . LEU A 1 519 ? 42.886 4.078 -32.603 1.00 66.38 519 LEU A O 1
ATOM 3955 N N . ASP A 1 520 ? 42.497 1.882 -32.744 1.00 73.06 520 ASP A N 1
ATOM 3956 C CA . ASP A 1 520 ? 43.890 1.487 -32.487 1.00 73.06 520 ASP A CA 1
ATOM 3957 C C . ASP A 1 520 ? 44.847 1.816 -33.655 1.00 73.06 520 ASP A C 1
ATOM 3959 O O . ASP A 1 520 ? 46.072 1.826 -33.509 1.00 73.06 520 ASP A O 1
ATOM 3963 N N . ARG A 1 521 ? 44.296 2.129 -34.836 1.00 77.75 521 ARG A N 1
ATOM 3964 C CA . ARG A 1 521 ? 45.045 2.505 -36.047 1.00 77.75 521 ARG A CA 1
ATOM 3965 C C . ARG A 1 521 ? 44.961 3.993 -36.374 1.00 77.75 521 ARG A C 1
ATOM 3967 O O . ARG A 1 521 ? 45.514 4.406 -37.392 1.00 77.75 521 ARG A O 1
ATOM 3974 N N . THR A 1 522 ? 44.310 4.797 -35.538 1.00 75.25 522 THR A N 1
ATOM 3975 C CA . THR A 1 522 ? 44.125 6.233 -35.773 1.00 75.25 522 THR A CA 1
ATOM 3976 C C . THR A 1 522 ? 44.478 7.057 -34.542 1.00 75.25 522 THR A C 1
ATOM 3978 O O . THR A 1 522 ? 44.130 6.668 -33.433 1.00 75.25 522 THR A O 1
ATOM 3981 N N . ASP A 1 523 ? 45.102 8.216 -34.732 1.00 72.38 523 ASP A N 1
ATOM 3982 C CA . ASP A 1 523 ? 45.309 9.207 -33.677 1.00 72.38 523 ASP A CA 1
ATOM 3983 C C . ASP A 1 523 ? 44.348 10.396 -33.851 1.00 72.38 523 ASP A C 1
ATOM 3985 O O . ASP A 1 523 ? 44.074 10.813 -34.983 1.00 72.38 523 ASP A O 1
ATOM 3989 N N . PRO A 1 524 ? 43.822 10.959 -32.751 1.00 64.44 524 PRO A N 1
ATOM 3990 C CA . PRO A 1 524 ? 42.995 12.155 -32.805 1.00 64.44 524 PRO A CA 1
ATOM 3991 C C . PRO A 1 524 ? 43.856 13.410 -33.007 1.00 64.44 524 PRO A C 1
ATOM 3993 O O . PRO A 1 524 ? 44.762 13.693 -32.221 1.00 64.44 524 PRO A O 1
ATOM 3996 N N . ILE A 1 525 ? 43.526 14.210 -34.020 1.00 75.56 525 ILE A N 1
ATOM 3997 C CA . ILE A 1 525 ? 43.973 15.599 -34.155 1.00 75.56 525 ILE A CA 1
ATOM 3998 C C . ILE A 1 525 ? 42.822 16.510 -33.740 1.00 75.56 525 ILE A C 1
ATOM 4000 O O . ILE A 1 525 ? 41.734 16.467 -34.312 1.00 75.56 525 ILE A O 1
ATOM 4004 N N . TYR A 1 526 ? 43.089 17.363 -32.758 1.00 72.62 526 TYR A N 1
ATOM 4005 C CA . TYR A 1 526 ? 42.133 18.340 -32.251 1.00 72.62 526 TYR A CA 1
ATOM 4006 C C . TYR A 1 526 ? 42.299 19.662 -33.009 1.00 72.62 526 TYR A C 1
ATOM 4008 O O . TYR A 1 526 ? 43.371 20.271 -32.975 1.00 72.62 526 TYR A O 1
ATOM 4016 N N . GLN A 1 527 ? 41.243 20.115 -33.687 1.00 66.38 527 GLN A N 1
ATOM 4017 C CA . GLN A 1 527 ? 41.161 21.433 -34.321 1.00 66.38 527 GLN A CA 1
ATOM 4018 C C . GLN A 1 527 ? 40.032 22.238 -33.667 1.00 66.38 527 GLN A C 1
ATOM 4020 O O . GLN A 1 527 ? 38.884 22.210 -34.099 1.00 66.38 527 GLN A O 1
ATOM 4025 N N . GLY A 1 528 ? 40.356 22.965 -32.594 1.00 72.50 528 GLY A N 1
ATOM 4026 C CA . GLY A 1 528 ? 39.348 23.695 -31.819 1.00 72.50 528 GLY A CA 1
ATOM 4027 C C . GLY A 1 528 ? 38.407 22.736 -31.085 1.00 72.50 528 GLY A C 1
ATOM 4028 O O . GLY A 1 528 ? 38.876 21.927 -30.289 1.00 72.50 528 GLY A O 1
ATOM 4029 N N . THR A 1 529 ? 37.097 22.829 -31.332 1.00 59.97 529 THR A N 1
ATOM 4030 C CA . THR A 1 529 ? 36.094 21.898 -30.776 1.00 59.97 529 THR A CA 1
ATOM 4031 C C . THR A 1 529 ? 35.909 20.624 -31.600 1.00 59.97 529 THR A C 1
ATOM 4033 O O . THR A 1 529 ? 35.217 19.716 -31.147 1.00 59.97 529 THR A O 1
ATOM 4036 N N . ASP A 1 530 ? 36.526 20.540 -32.781 1.00 49.47 530 ASP A N 1
ATOM 4037 C CA . ASP A 1 530 ? 36.376 19.406 -33.688 1.00 49.47 530 ASP A CA 1
ATOM 4038 C C . ASP A 1 530 ? 37.543 18.420 -33.543 1.00 49.47 530 ASP A C 1
ATOM 4040 O O . ASP A 1 530 ? 38.700 18.805 -33.338 1.00 49.47 530 ASP A O 1
ATOM 4044 N N . VAL A 1 531 ? 37.239 17.125 -33.670 1.00 56.28 531 VAL A N 1
ATOM 4045 C CA . VAL A 1 531 ? 38.222 16.035 -33.600 1.00 56.28 531 VAL A CA 1
ATOM 4046 C C . VAL A 1 531 ? 38.245 15.279 -34.922 1.00 56.28 531 VAL A C 1
ATOM 4048 O O . VAL A 1 531 ? 37.238 14.718 -35.353 1.00 56.28 531 VAL A O 1
ATOM 4051 N N . LEU A 1 532 ? 39.417 15.241 -35.552 1.00 75.50 532 LEU A N 1
ATOM 4052 C CA . LEU A 1 532 ? 39.686 14.522 -36.795 1.00 75.50 532 LEU A CA 1
ATOM 4053 C C . LEU A 1 532 ? 40.586 13.318 -36.503 1.00 75.50 532 LEU A C 1
ATOM 4055 O O . LEU A 1 532 ? 41.705 13.477 -36.023 1.00 75.50 532 LEU A O 1
ATOM 4059 N N . MET A 1 533 ? 40.110 12.110 -36.805 1.00 74.94 533 MET A N 1
ATOM 4060 C CA . MET A 1 533 ? 40.885 10.875 -36.634 1.00 74.94 533 MET A CA 1
ATOM 4061 C C . MET A 1 533 ? 41.735 10.619 -37.882 1.00 74.94 533 MET A C 1
ATOM 4063 O O . MET A 1 533 ? 41.197 10.441 -38.975 1.00 74.94 533 MET A O 1
ATOM 4067 N N . VAL A 1 534 ? 43.057 10.579 -37.733 1.00 83.38 534 VAL A N 1
ATOM 4068 C CA . VAL A 1 534 ? 44.005 10.313 -38.830 1.00 83.38 534 VAL A CA 1
ATOM 4069 C C . VAL A 1 534 ? 44.738 9.003 -38.605 1.00 83.38 534 VAL A C 1
ATOM 4071 O O . VAL A 1 534 ? 45.064 8.655 -37.477 1.00 83.38 534 VAL A O 1
ATOM 4074 N N . ALA A 1 535 ? 45.006 8.259 -39.677 1.00 79.25 535 ALA A N 1
ATOM 4075 C CA . ALA A 1 535 ? 45.713 6.986 -39.586 1.00 79.25 535 ALA A CA 1
ATOM 4076 C C . ALA A 1 535 ? 47.132 7.167 -39.017 1.00 79.25 535 ALA A C 1
ATOM 4078 O O . ALA A 1 535 ? 47.865 8.064 -39.440 1.00 79.25 535 ALA A O 1
ATOM 4079 N N . ARG A 1 536 ? 47.526 6.291 -38.086 1.00 76.50 536 ARG A N 1
ATOM 4080 C CA . ARG A 1 536 ? 48.892 6.231 -37.551 1.00 76.50 536 ARG A CA 1
ATOM 4081 C C . ARG A 1 536 ? 49.872 5.931 -38.694 1.00 76.50 536 ARG A C 1
ATOM 4083 O O . ARG A 1 536 ? 49.592 5.027 -39.487 1.00 76.50 536 ARG A O 1
ATOM 4090 N N . PRO A 1 537 ? 51.015 6.631 -38.797 1.00 63.06 537 PRO A N 1
ATOM 4091 C CA . PRO A 1 537 ? 52.039 6.277 -39.770 1.00 63.06 537 PRO A CA 1
ATOM 4092 C C . PRO A 1 537 ? 52.539 4.857 -39.483 1.00 63.06 537 PRO A C 1
ATOM 4094 O O . PRO A 1 537 ? 52.926 4.547 -38.357 1.00 63.06 537 PRO A O 1
ATOM 4097 N N . THR A 1 538 ? 52.516 3.983 -40.487 1.00 58.75 538 THR A N 1
ATOM 4098 C CA . THR A 1 538 ? 53.118 2.648 -40.395 1.00 58.75 538 THR A CA 1
ATOM 4099 C C . THR A 1 538 ? 54.631 2.784 -40.233 1.00 58.75 538 THR A C 1
ATOM 4101 O O . THR A 1 538 ? 55.260 3.444 -41.062 1.00 58.75 538 THR A O 1
ATOM 4104 N N . ALA A 1 539 ? 55.181 2.191 -39.168 1.00 46.69 539 ALA A N 1
ATOM 4105 C CA . ALA A 1 539 ? 56.623 2.087 -38.933 1.00 46.69 539 ALA A CA 1
ATOM 4106 C C . ALA A 1 539 ? 57.320 1.197 -39.970 1.00 46.69 539 ALA A C 1
ATOM 4108 O O . ALA A 1 539 ? 56.686 0.208 -40.412 1.00 46.69 539 ALA A O 1
#

Sequence (539 aa):
MQRQGPACRVTLLEAGGQPGQGIPFNARNNGAHLLANIAGFELPPVGETLNAWAMRQSPRRQAALGVAGMAHDPRAFFPRMALGAYYADQLGRLMAPEAGPCTAELHCHAEVQDIVARPDGARVIWTQRGQRHAADFDAVIVASGYGKPDVGARLAGASARIARGRRVAVIGSSLSAIDAAVELAVRHGQFHEAGDGTLRYVVEQPFAVTFLSRHGLLPEADFWVPEQAPPLRHCTLAALAATVHGADSDLDRAFALFARELAEVDPDYARTIDLPTCDADSFATRHFAARMGSDPFVHARANLAQARDSHARAQTIAWRHAILRMHEAFATIVPDLSDADLARFSRGLKRVFVDNYAAVPHLSVARLLALHEAGVLTVQRIGRDASMARAADGGWTIGTPDAVERFDEVIDARGQAPLGLEDFPFPTLRLHICAQALAEDRHWHEGLAPAQGHVLDP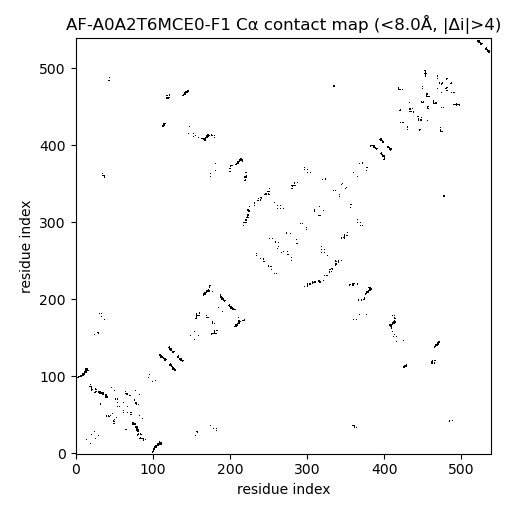EDPALSRVHVLSLPFLLHRHPFIQGLTESAAMARACVAALGRRAEAKPRSRDDIHAALAWLDRTDPIYQGTDVLMVARPTA

Secondary structure (DSSP, 8-state):
--------EEEEEESSSSTTS-TTTSTTT--TT-EEEEETTTSPPBSB-HHHHHHTS-HHHHHHTT-TTTTT-TTPEEEHHHHHHHHHHHHHHHTSTTS-S-EEEEEETEEEEEEEEETTEEEEEEEETTEEEEEEES-EEE---S--GGGS---HHHHHHH---SEEEEE--SHHHHHHHHHHHHHHEEEEE-TTS-EEEEESS--EEEEEESS---PPBP----SSPPPPSSS-HHHHHTT-SSSTTHHHHHHHHHHHHHHHH-HHHHHHTTGGG--TTTHHHHHHHHHHHS-HHHHHHHHHHHHHHHHHHT---HHHHHHHHHHHHHHTTGGGS-HHHHHHHHHTHHHHHHHHHT-B-HHHHHHHHHHHHTT-EEEEE--S--EEEE-TTS-EEEEETTEEEEESEEEE-S-PPPPPGGG-S-HHHHHHHHHHHHHTT--GGG-PPP-TTSBS-SSSTTGGGEEE--HHHHTTT-TT--SHHHHHHHHHHHHHHHHHHHHSPPPPHHHHHHHHHHHTTEEEEEETTEEEEEEPPP-

Nearest PDB structures (foldseek):
  7vwp-assembly1_D-2  TM=7.977E-01  e=1.920E-02  Micromonospora rosaria
  2jb1-assembly1_A  TM=6.372E-01  e=1.468E-02  Rhodococcus opacus
  2jb2-assembly1_A  TM=6.417E-01  e=1.391E-02  Rhodococcus opacus
  2ivd-assembly2_B  TM=5.123E-01  e=8.132E-03  Myxococcus xanthus
  7d9i-assembly1_A  TM=4.572E-01  e=3.657E-02  Pseudomonas aeruginosa PAO1

pLDDT: mean 88.01, std 12.06, range [35.09, 98.44]

Radius of gyration: 26.58 Å; Cα contacts (8 Å, |Δi|>4): 920; chains: 1; bounding box: 85×57×73 Å

Foldseek 3Di:
DADDDDEAEAEAFALAPQPQLDQQQAPLQFALPQWDLDFQLRFDDLVDTLLVVLVPDDQVVCVRNNNPPPSNPRRDTGGSNSSSVRRSVSVVCCQDPRNHSYHYHYDYSWAWQAWAFDLQFIKTWTDHPNDIDIDTGNFAEAPPADDDVVLDARQLLSVLLPDDWQEEEEEAAFSSSLSSVVSVQVVQWDWDQDPVRAIATDGNHHGAYEYAHQLLAHFFAAAQDDPDDDAQDQLHLVNLVVLFDLDPCSQQSNVVSLLVSLCVQPVPVCVQLVSVPDTQQCSQVSVCVVRSVDNNLVVLVVRLVNRVVRVVVSHDDRNLVSLQNSVVSVLVRLLSYHPVSVVSNVNGSLVVSCSSSSHHHSVSSSVQNNCVVVVRYYYDNAHDPWDWDQDPVRWIWIHDPVDIDITNYYGYNVDRAQDWLVSVSHVNVSVVQLVVCVVVVHHSRLGAQQDFLQQRDCVPSGSVRYHYLHPSSNCSRRVPCDDSSNSVVSVVRNVVSVRVVVVPDPPDPVVVVVVVVQQVQWDWDDDDPDTDTHGDDDD

Solvent-accessible surface area (backbone atoms only — not comparable to full-atom values): 29169 Å² total; per-residue (Å²): 131,85,60,83,68,75,72,44,82,45,78,46,72,32,57,51,89,62,70,60,25,54,79,88,15,26,64,88,46,36,52,50,84,37,61,35,74,54,32,36,69,69,48,71,59,67,98,51,42,59,36,63,55,45,59,73,44,54,72,69,56,22,52,69,29,48,39,61,95,42,29,86,45,46,77,37,58,46,12,26,32,39,55,10,52,49,36,28,54,39,47,56,53,64,47,36,80,87,53,39,57,47,49,60,46,79,39,62,37,21,38,72,56,34,38,45,63,32,69,87,16,31,40,42,32,29,37,41,91,91,40,82,48,73,51,79,35,73,58,46,76,42,71,74,47,69,73,62,68,93,83,41,77,63,54,21,29,37,46,31,67,70,58,80,54,45,36,33,36,28,39,25,44,43,72,41,26,48,32,20,53,50,43,42,41,67,75,27,30,50,80,45,76,44,99,85,73,48,55,41,43,48,78,75,43,92,54,38,38,36,27,42,12,57,69,39,59,62,63,45,43,46,58,30,72,67,95,76,68,80,79,64,88,50,45,27,60,70,53,45,58,74,42,55,78,53,41,85,62,25,52,53,51,42,36,53,28,47,52,53,36,40,41,70,65,23,52,66,60,28,59,74,50,46,47,93,80,46,50,50,65,48,38,39,58,43,71,45,42,65,62,61,73,44,61,43,65,64,48,47,52,55,43,42,52,52,18,50,52,18,49,76,66,73,36,62,58,54,53,62,50,50,48,49,54,39,45,63,39,48,56,75,48,48,62,50,45,24,72,70,39,42,53,44,37,61,76,7,46,49,53,52,39,50,54,57,70,57,25,32,46,61,68,61,55,42,51,52,52,16,32,33,76,60,70,28,44,50,75,41,64,36,52,89,78,44,48,77,46,77,44,96,91,66,28,36,42,41,29,33,98,91,53,71,45,79,26,49,38,78,40,66,18,77,70,83,72,68,45,56,53,90,69,48,78,25,61,59,39,41,52,51,38,28,53,50,18,47,74,70,78,38,63,43,72,72,36,60,75,50,43,86,32,28,21,46,32,83,82,44,61,20,40,49,24,35,26,57,68,28,50,33,67,44,33,80,54,36,76,69,59,67,58,69,55,39,49,53,50,52,51,51,37,28,52,53,46,52,52,60,51,73,71,48,77,76,80,56,75,64,59,55,55,50,48,52,59,46,53,77,43,34,43,79,44,76,60,85,96,45,76,47,76,40,73,55,83,83,129